Protein 6CCF (pdb70)

Foldseek 3Di:
DDDPQWDWDDWDAADLQGTWTWTARPVVRAIWIKDKGFQVSAVVVVVVVVLQQPDDDPQAWHFPDWDDDPVDGIIITTTHDAPQAFPADAQDDAAADLVLLLQALVSLLVQLVSCQVSQKFQQADARNQWGQHPVRYTHGHDSRFMDGDDDNFDWAQAHDYDLLLAALVNLDPPVGTDTRQLSSLSSSLQRSLCRHRSHGQADDPDSVSSSCCNNPPQRDDDPPPDDDPLNVVLSNLSSPSDSVRRDGSVVSCVRPSNVD/DDPPQWDWDDWDAQDLFGTWTWIARPVVRAIWIKDKGFVVSVVLVVVVVVVVLQQPDDDPQAWHFPDWDDDPVHGIIITITHDAPQAQPADFQDDAAADLVLLLQALVSLLVQQVSCVVSQKQQQADARNQWGQHPVRYTHGHDSPPMDGDDDNFDFAQAHDYDLLLAALVRPPPGDGTDTSQLSSLSSSLQRSLCRHNSHGQQDDPDSVSSSCCNNDPQRDDDPPPDDDPQNVVLSNLSSPSDSVRRDGSVVVCVRPSNVD

Sequence (522 aa):
MQLNQYKLQSEIGKGAYGVVRLAYNESEDRHYAMKVLSKKKLERVYQEIAILKKLDHVNVVKLIEVLDDPAEDNLYLVFDLLRKGPVMEVPCDKPFSEEQARLYLRDVILGLEYLHCQKIVHRDIKPSNLLLGDDGHVKIADFGVSNQFEGNDAQLSSTAGTPAFMAPEAISDSGQSFSGKALDVWATGVTLYCFVYGKCPFIDDFILALHRKIKNEPVVFPEEPEISEELKDLILKMLDKNPETRIGVPDIKLHPWVTKMQLNQYKLQSEIGKGAYGVVRLAYNESEDRHYAMKVLSKKKLLKERVYQEIAILKKLDHVNVVKLIEVLDDPAEDNLYLVFDLLRKGPVMEVPCDKPFSEEQARLYLRDVILGLEYLHCQKIVHRDIKPSNLLLGDDGHVKIADFGVSNQFEGNDAQLSSTAGTPAFMAPEAISDSGQSFSGKALDVWATGVTLYCFVYGKCPFIDDFILALHRKIKNEPVVFPEEPEISEELKDLILKMLDKNPETRIGVPDIKLHPWVTK

B-factor: mean 36.14, std 11.93, range [17.96, 107.9]

Structure (mmCIF, N/CA/C/O backbone):
data_6CCF
#
_entry.id   6CCF
#
_cell.length_a   49.215
_cell.length_b   83.174
_cell.length_c   80.124
_cell.angle_alpha   90.00
_cell.angle_beta   97.27
_cell.angle_gamma   90.00
#
_symmetry.space_group_name_H-M   'P 1 21 1'
#
loop_
_entity.id
_entity.type
_entity.pdbx_description
1 polymer 'Calcium/calmodulin-dependent protein kinase kinase 1'
2 non-polymer N-[2-OXO-3-((E)-PHENYL{[4-(PIPERIDIN-1-YLMETHYL)PHENYL]IMINO}METHYL)-2,6-DIHYDRO-1H-INDOL-5-YL]ETHANESULFONAMIDE
3 non-polymer 'THIOCYANATE ION'
4 non-polymer 1,2-ETHANEDIOL
5 water water
#
loop_
_atom_site.group_PDB
_atom_site.id
_atom_site.type_symbol
_atom_site.label_atom_id
_atom_site.label_alt_id
_atom_site.label_comp_id
_atom_site.label_asym_id
_atom_site.label_entity_id
_atom_site.label_seq_id
_atom_site.pdbx_PDB_ins_code
_atom_site.Cartn_x
_atom_site.Cartn_y
_atom_site.Cartn_z
_atom_site.occupancy
_atom_site.B_iso_or_equiv
_atom_site.auth_seq_id
_atom_site.auth_comp_id
_atom_site.auth_asym_id
_atom_site.auth_atom_id
_atom_site.pdbx_PDB_model_num
ATOM 1 N N . MET A 1 2 ? 55.134 56.899 68.215 1.00 49.85 123 MET A N 1
ATOM 2 C CA . MET A 1 2 ? 54.837 58.370 68.165 1.00 48.45 123 MET A CA 1
ATOM 3 C C . MET A 1 2 ? 53.643 58.754 69.060 1.00 49.20 123 MET A C 1
ATOM 4 O O . MET A 1 2 ? 52.528 58.237 68.890 1.00 46.88 123 MET A O 1
ATOM 6 N N . GLN A 1 3 ? 53.901 59.661 70.006 1.00 47.99 124 GLN A N 1
ATOM 7 C CA . GLN A 1 3 ? 52.916 60.155 70.967 1.00 47.59 124 GLN A CA 1
ATOM 8 C C . GLN A 1 3 ? 52.562 61.573 70.568 1.00 44.14 124 GLN A C 1
ATOM 9 O O . GLN A 1 3 ? 53.456 62.379 70.339 1.00 44.15 124 GLN A O 1
ATOM 15 N N . LEU A 1 4 ? 51.267 61.870 70.472 1.00 41.64 125 LEU A N 1
ATOM 16 C CA . LEU A 1 4 ? 50.788 63.203 70.091 1.00 40.69 125 LEU A CA 1
ATOM 17 C C . LEU A 1 4 ? 49.785 63.631 71.162 1.00 40.25 125 LEU A C 1
ATOM 18 O O . LEU A 1 4 ? 48.592 63.297 71.099 1.00 37.83 125 LEU A O 1
ATOM 21 N N . ASN A 1 5 ? 50.307 64.334 72.173 1.00 38.69 126 ASN A N 1
ATOM 22 C CA . ASN A 1 5 ? 49.555 64.687 73.375 1.00 38.03 126 ASN A CA 1
ATOM 23 C C . ASN A 1 5 ? 48.998 63.406 74.050 1.00 36.01 126 ASN A C 1
ATOM 24 O O . ASN A 1 5 ? 49.785 62.518 74.353 1.00 33.74 126 ASN A O 1
ATOM 29 N N . GLN A 1 6 ? 47.678 63.270 74.231 1.00 37.12 127 GLN A N 1
ATOM 30 C CA . GLN A 1 6 ? 47.079 62.060 74.835 1.00 36.47 127 GLN A CA 1
ATOM 31 C C . GLN A 1 6 ? 46.935 60.821 73.911 1.00 34.92 127 GLN A C 1
ATOM 32 O O . GLN A 1 6 ? 46.433 59.803 74.371 1.00 35.88 127 GLN A O 1
ATOM 38 N N . TYR A 1 7 ? 47.361 60.898 72.646 1.00 33.95 128 TYR A N 1
ATOM 39 C CA . TYR A 1 7 ? 47.241 59.769 71.695 1.00 35.33 128 TYR A CA 1
ATOM 40 C C . TYR A 1 7 ? 48.559 59.095 71.360 1.00 36.72 128 TYR A C 1
ATOM 41 O O . TYR A 1 7 ? 49.533 59.770 71.038 1.00 39.45 128 TYR A O 1
ATOM 50 N N . LYS A 1 8 ? 48.574 57.762 71.401 1.00 38.81 129 LYS A N 1
ATOM 51 C CA . LYS A 1 8 ? 49.663 56.977 70.822 1.00 38.51 129 LYS A CA 1
ATOM 52 C C . LYS A 1 8 ? 49.269 56.640 69.395 1.00 39.18 129 LYS A C 1
ATOM 53 O O . LYS A 1 8 ? 48.296 55.924 69.184 1.00 37.33 129 LYS A O 1
ATOM 55 N N . LEU A 1 9 ? 50.009 57.160 68.418 1.00 41.01 130 LEU A N 1
ATOM 56 C CA . LEU A 1 9 ? 49.762 56.818 67.014 1.00 44.02 130 LEU A CA 1
ATOM 57 C C . LEU A 1 9 ? 50.252 55.404 66.747 1.00 44.25 130 LEU A C 1
ATOM 58 O O . LEU A 1 9 ? 51.398 55.074 67.069 1.00 44.27 130 LEU A O 1
ATOM 63 N N . GLN A 1 10 ? 49.388 54.580 66.164 1.00 41.89 131 GLN A N 1
ATOM 64 C CA . GLN A 1 10 ? 49.719 53.196 65.841 1.00 41.25 131 GLN A CA 1
ATOM 65 C C . GLN A 1 10 ? 49.625 53.017 64.311 1.00 41.09 131 GLN A C 1
ATOM 66 O O . GLN A 1 10 ? 49.982 53.938 63.580 1.00 38.33 131 GLN A O 1
ATOM 72 N N . SER A 1 11 ? 49.146 51.871 63.813 1.00 43.84 132 SER A N 1
ATOM 73 C CA . SER A 1 11 ? 49.308 51.536 62.392 1.00 45.57 132 SER A CA 1
ATOM 74 C C . SER A 1 11 ? 48.355 52.306 61.468 1.00 46.41 132 SER A C 1
ATOM 75 O O . SER A 1 11 ? 47.303 52.790 61.891 1.00 46.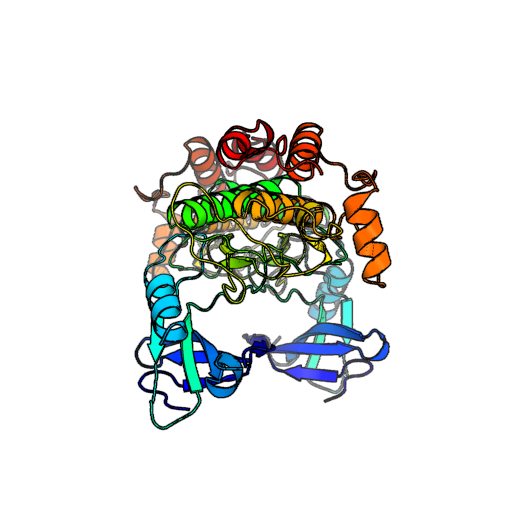00 132 SER A O 1
ATOM 78 N N . GLU A 1 12 ? 48.767 52.418 60.208 1.00 47.39 133 GLU A N 1
ATOM 79 C CA . GLU A 1 12 ? 48.003 53.085 59.159 1.00 48.18 133 GLU A CA 1
ATOM 80 C C . GLU A 1 12 ? 46.773 52.252 58.758 1.00 47.89 133 GLU A C 1
ATOM 81 O O . GLU A 1 12 ? 46.878 51.032 58.630 1.00 47.35 133 GLU A O 1
ATOM 87 N N . ILE A 1 13 ? 45.613 52.898 58.590 1.00 47.50 134 ILE A N 1
ATOM 88 C CA . ILE A 1 13 ? 44.385 52.201 58.125 1.00 46.28 134 ILE A CA 1
ATOM 89 C C . ILE A 1 13 ? 43.815 52.684 56.783 1.00 46.50 134 ILE A C 1
ATOM 90 O O . ILE A 1 13 ? 42.832 52.123 56.308 1.00 48.72 134 ILE A O 1
ATOM 95 N N . GLY A 1 14 ? 44.437 53.696 56.174 1.00 46.41 135 GLY A N 1
ATOM 96 C CA . GLY A 1 14 ? 43.975 54.285 54.908 1.00 48.24 135 GLY A CA 1
ATOM 97 C C . GLY A 1 14 ? 44.886 55.428 54.476 1.00 50.95 135 GLY A C 1
ATOM 98 O O . GLY A 1 14 ? 45.582 56.004 55.310 1.00 52.80 135 GLY A O 1
ATOM 99 N N . LYS A 1 15 ? 44.901 55.744 53.180 1.00 55.00 136 LYS A N 1
ATOM 100 C CA . LYS A 1 15 ? 45.772 56.798 52.618 1.00 58.95 136 LYS A CA 1
ATOM 101 C C . LYS A 1 15 ? 45.038 57.608 51.560 1.00 63.24 136 LYS A C 1
ATOM 102 O O . LYS A 1 15 ? 44.012 57.177 51.046 1.00 65.08 136 LYS A O 1
ATOM 104 N N . GLY A 1 16 ? 45.568 58.789 51.247 1.00 69.70 137 GLY A N 1
ATOM 105 C CA . GLY A 1 16 ? 44.971 59.672 50.235 1.00 74.07 137 GLY A CA 1
ATOM 106 C C . GLY A 1 16 ? 45.841 60.864 49.860 1.00 77.60 137 GLY A C 1
ATOM 107 O O . GLY A 1 16 ? 47.001 60.949 50.270 1.00 81.20 137 GLY A O 1
ATOM 108 N N . ALA A 1 17 ? 45.273 61.785 49.080 1.00 80.37 138 ALA A N 1
ATOM 109 C CA . ALA A 1 17 ? 45.992 62.978 48.598 1.00 79.01 138 ALA A CA 1
ATOM 110 C C . ALA A 1 17 ? 46.386 63.902 49.749 1.00 78.14 138 ALA A C 1
ATOM 111 O O . ALA A 1 17 ? 47.488 64.447 49.773 1.00 79.23 138 ALA A O 1
ATOM 113 N N . TYR A 1 18 ? 45.440 64.095 50.665 1.00 76.48 139 TYR A N 1
ATOM 114 C CA . TYR A 1 18 ? 45.662 64.725 51.975 1.00 73.28 139 TYR A CA 1
ATOM 115 C C . TYR A 1 18 ? 46.905 64.241 52.756 1.00 69.79 139 TYR A C 1
ATOM 116 O O . TYR A 1 18 ? 47.677 65.057 53.283 1.00 67.70 139 TYR A O 1
ATOM 125 N N . GLY A 1 19 ? 47.090 62.920 52.805 1.00 64.33 140 GLY A N 1
ATOM 126 C CA . GLY A 1 19 ? 48.028 62.262 53.726 1.00 60.81 140 GLY A CA 1
ATOM 127 C C . GLY A 1 19 ? 47.507 60.877 54.095 1.00 58.04 140 GLY A C 1
ATOM 128 O O . GLY A 1 19 ? 47.167 60.099 53.204 1.00 63.01 140 GLY A O 1
ATOM 129 N N . VAL A 1 20 ? 47.418 60.572 55.392 1.00 52.65 141 VAL A N 1
ATOM 130 C CA . VAL A 1 20 ? 47.003 59.239 55.867 1.00 48.63 141 VAL A CA 1
ATOM 131 C C . VAL A 1 20 ? 45.912 59.302 56.936 1.00 45.56 141 VAL A C 1
ATOM 132 O O . VAL A 1 20 ? 45.624 60.375 57.469 1.00 42.08 141 VAL A O 1
ATOM 136 N N . VAL A 1 21 ? 45.312 58.143 57.231 1.00 41.24 142 VAL A N 1
ATOM 137 C CA . VAL A 1 21 ? 44.557 57.939 58.470 1.00 40.02 142 VAL A CA 1
ATOM 138 C C . VAL A 1 21 ? 45.211 56.816 59.274 1.00 37.84 142 VAL A C 1
ATOM 139 O O . VAL A 1 21 ? 45.526 55.769 58.727 1.00 36.94 142 VAL A O 1
ATOM 143 N N . ARG A 1 22 ? 45.394 57.040 60.574 1.00 40.36 143 ARG A N 1
ATOM 144 C CA . ARG A 1 22 ? 46.061 56.076 61.472 1.00 41.97 143 ARG A CA 1
ATOM 145 C C . ARG A 1 22 ? 45.239 55.834 62.721 1.00 39.36 143 ARG A C 1
ATOM 146 O O . ARG A 1 22 ? 44.532 56.732 63.177 1.00 40.59 143 ARG A O 1
ATOM 154 N N . LEU A 1 23 ? 45.341 54.630 63.282 1.00 38.44 144 LEU A N 1
ATOM 155 C CA . LEU A 1 23 ? 44.828 54.380 64.627 1.00 39.93 144 LEU A CA 1
ATOM 156 C C . LEU A 1 23 ? 45.566 55.266 65.631 1.00 40.63 144 LEU A C 1
ATOM 157 O O . LEU A 1 23 ? 46.789 55.428 65.554 1.00 37.36 144 LEU A O 1
ATOM 162 N N . ALA A 1 24 ? 44.800 55.844 66.550 1.00 40.72 145 ALA A N 1
ATOM 163 C CA . ALA A 1 24 ? 45.328 56.677 67.615 1.00 42.31 145 ALA A CA 1
ATOM 164 C C . ALA A 1 24 ? 44.758 56.120 68.897 1.00 43.07 145 ALA A C 1
ATOM 165 O O . ALA A 1 24 ? 43.546 56.168 69.094 1.00 45.62 145 ALA A O 1
ATOM 167 N N . TYR A 1 25 ? 45.620 55.560 69.745 1.00 45.21 146 TYR A N 1
ATOM 168 C CA . TYR A 1 25 ? 45.204 55.015 71.038 1.00 45.25 146 TYR A CA 1
ATOM 169 C C . TYR A 1 25 ? 45.263 56.079 72.145 1.00 44.99 146 TYR A C 1
ATOM 170 O O . TYR A 1 25 ? 46.321 56.665 72.399 1.00 41.14 146 TYR A O 1
ATOM 179 N N . ASN A 1 26 ? 44.113 56.332 72.771 1.00 44.83 147 ASN A N 1
ATOM 180 C CA . ASN A 1 26 ? 44.013 57.181 73.953 1.00 47.21 147 ASN A CA 1
ATOM 181 C C . ASN A 1 26 ? 44.074 56.234 75.151 1.00 48.35 147 ASN A C 1
ATOM 182 O O . ASN A 1 26 ? 43.118 55.510 75.404 1.00 45.95 147 ASN A O 1
ATOM 187 N N . GLU A 1 27 ? 45.208 56.221 75.862 1.00 54.54 148 GLU A N 1
ATOM 188 C CA . GLU A 1 27 ? 45.363 55.388 77.068 1.00 58.63 148 GLU A CA 1
ATOM 189 C C . GLU A 1 27 ? 44.496 55.889 78.225 1.00 60.23 148 GLU A C 1
ATOM 190 O O . GLU A 1 27 ? 43.842 55.082 78.894 1.00 59.94 148 GLU A O 1
ATOM 196 N N . SER A 1 28 ? 44.459 57.206 78.438 1.00 62.21 149 SER A N 1
ATOM 197 C CA . SER A 1 28 ? 43.650 57.788 79.522 1.00 64.96 149 SER A CA 1
ATOM 198 C C . SER A 1 28 ? 42.137 57.522 79.402 1.00 66.28 149 SER A C 1
ATOM 199 O O . SER A 1 28 ? 41.420 57.678 80.390 1.00 71.30 149 SER A O 1
ATOM 202 N N . GLU A 1 29 ? 41.664 57.141 78.206 1.00 65.19 150 GLU A N 1
ATOM 203 C CA . GLU A 1 29 ? 40.282 56.667 77.986 1.00 62.57 150 GLU A CA 1
ATOM 204 C C . GLU A 1 29 ? 40.158 55.170 77.657 1.00 60.39 150 GLU A C 1
ATOM 205 O O . GLU A 1 29 ? 39.050 54.636 77.698 1.00 62.17 150 GLU A O 1
ATOM 211 N N . ASP A 1 30 ? 41.268 54.503 77.327 1.00 58.40 151 ASP A N 1
ATOM 212 C CA . ASP A 1 30 ? 41.259 53.135 76.782 1.00 58.23 151 ASP A CA 1
ATOM 213 C C . ASP A 1 30 ? 40.307 53.017 75.564 1.00 57.95 151 ASP A C 1
ATOM 214 O O . ASP A 1 30 ? 39.494 52.090 75.471 1.00 57.98 151 ASP A O 1
ATOM 219 N N . ARG A 1 31 ? 40.416 53.983 74.651 1.00 53.77 152 ARG A N 1
ATOM 220 C CA . ARG A 1 31 ? 39.635 54.018 73.416 1.00 49.30 152 ARG A CA 1
ATOM 221 C C . ARG A 1 31 ? 40.597 54.279 72.258 1.00 46.76 152 ARG A C 1
ATOM 222 O O . ARG A 1 31 ? 41.542 55.066 72.392 1.00 44.66 152 ARG A O 1
ATOM 226 N N . HIS A 1 32 ? 40.370 53.598 71.136 1.00 43.32 153 HIS A N 1
ATOM 227 C CA . HIS A 1 32 ? 41.078 53.900 69.893 1.00 41.16 153 HIS A CA 1
ATOM 228 C C . HIS A 1 32 ? 40.269 54.914 69.084 1.00 38.07 153 HIS A C 1
ATOM 229 O O . HIS A 1 32 ? 39.042 54.969 69.178 1.00 37.56 153 HIS A O 1
ATOM 236 N N . TYR A 1 33 ? 40.974 55.720 68.304 1.00 36.89 154 TYR A N 1
ATOM 237 C CA . TYR A 1 33 ? 40.374 56.698 67.402 1.00 36.81 154 TYR A CA 1
ATOM 238 C C . TYR A 1 33 ? 41.033 56.591 66.043 1.00 35.65 154 TYR A C 1
ATOM 239 O O . TYR A 1 33 ? 42.085 55.963 65.895 1.00 33.18 154 TYR A O 1
ATOM 248 N N . ALA A 1 34 ? 40.402 57.216 65.059 1.00 35.58 155 ALA A N 1
ATOM 249 C CA . ALA A 1 34 ? 40.966 57.356 63.730 1.00 36.06 155 ALA A CA 1
ATOM 250 C C . ALA A 1 34 ? 41.525 58.765 63.615 1.00 34.97 155 ALA A C 1
ATOM 251 O O . ALA A 1 34 ? 40.773 59.738 63.711 1.00 35.08 155 ALA A O 1
ATOM 253 N N . MET A 1 35 ? 42.835 58.874 63.414 1.00 35.87 156 MET A N 1
ATOM 254 C CA . MET A 1 35 ? 43.475 60.180 63.259 1.00 37.95 156 MET A CA 1
ATOM 255 C C . MET A 1 35 ? 43.825 60.430 61.816 1.00 35.72 156 MET A C 1
ATOM 256 O O . MET A 1 35 ? 44.643 59.726 61.238 1.00 35.99 156 MET A O 1
ATOM 261 N N . LYS A 1 36 ? 43.224 61.459 61.250 1.00 37.23 157 LYS A N 1
ATOM 262 C CA . LYS A 1 36 ? 43.534 61.874 59.901 1.00 40.65 157 LYS A CA 1
ATOM 263 C C . LYS A 1 36 ? 44.677 62.882 59.986 1.00 41.67 157 LYS A C 1
ATOM 264 O O . LYS A 1 36 ? 44.532 63.929 60.611 1.00 45.51 157 LYS A O 1
ATOM 270 N N . VAL A 1 37 ? 45.810 62.536 59.382 1.00 43.44 158 VAL A N 1
ATOM 271 C CA . VAL A 1 37 ? 47.006 63.377 59.350 1.00 46.18 158 VAL A CA 1
ATOM 272 C C . VAL A 1 37 ? 47.119 64.101 57.998 1.00 48.89 158 VAL A C 1
ATOM 273 O O . VAL A 1 37 ? 47.470 63.491 56.989 1.00 51.67 158 VAL A O 1
ATOM 277 N N . LEU A 1 38 ? 46.835 65.402 57.989 1.00 51.96 159 LEU A N 1
ATOM 278 C CA . LEU A 1 38 ? 46.935 66.229 56.780 1.00 52.63 159 LEU A CA 1
ATOM 279 C C . LEU A 1 38 ? 48.282 66.964 56.697 1.00 54.56 159 LEU A C 1
ATOM 280 O O . LEU A 1 38 ? 48.925 67.213 57.716 1.00 54.01 159 LEU A O 1
ATOM 285 N N . SER A 1 39 ? 48.692 67.305 55.475 1.00 56.86 160 SER A N 1
ATOM 286 C CA . SER A 1 39 ? 49.880 68.127 55.225 1.00 57.80 160 SER A CA 1
ATOM 287 C C . SER A 1 39 ? 49.421 69.523 54.836 1.00 56.68 160 SER A C 1
ATOM 288 O O . SER A 1 39 ? 48.655 69.677 53.886 1.00 57.70 160 SER A O 1
ATOM 291 N N . LYS A 1 40 ? 49.880 70.533 55.576 1.00 57.32 161 LYS A N 1
ATOM 292 C CA . LYS A 1 40 ? 49.510 71.934 55.310 1.00 57.58 161 LYS A CA 1
ATOM 293 C C . LYS A 1 40 ? 50.012 72.445 53.951 1.00 57.13 161 LYS A C 1
ATOM 294 O O . LYS A 1 40 ? 49.325 73.241 53.300 1.00 52.17 161 LYS A O 1
ATOM 300 N N . LYS A 1 41 ? 51.209 71.997 53.549 1.00 59.73 162 LYS A N 1
ATOM 301 C CA . LYS A 1 41 ? 51.750 72.268 52.209 1.00 59.22 162 LYS A CA 1
ATOM 302 C C . LYS A 1 41 ? 50.849 71.691 51.102 1.00 60.96 162 LYS A C 1
ATOM 303 O O . LYS A 1 41 ? 50.619 72.357 50.093 1.00 61.86 162 LYS A O 1
ATOM 305 N N . LYS A 1 42 ? 50.328 70.476 51.304 1.00 61.39 163 LYS A N 1
ATOM 306 C CA . LYS A 1 42 ? 49.378 69.862 50.355 1.00 59.39 163 LYS A CA 1
ATOM 307 C C . LYS A 1 42 ? 48.018 70.581 50.268 1.00 57.07 163 LYS A C 1
ATOM 308 O O . LYS A 1 42 ? 47.414 70.590 49.205 1.00 57.10 163 LYS A O 1
ATOM 313 N N . LEU A 1 43 ? 47.546 71.185 51.361 1.00 59.14 164 LEU A N 1
ATOM 314 C CA . LEU A 1 43 ? 46.229 71.867 51.378 1.00 58.71 164 LEU A CA 1
ATOM 315 C C . LEU A 1 43 ? 46.201 73.149 50.543 1.00 58.56 164 LEU A C 1
ATOM 316 O O . LEU A 1 43 ? 47.216 73.830 50.390 1.00 60.98 164 LEU A O 1
ATOM 318 N N . GLU A 1 73 ? 44.430 79.222 56.205 1.00 66.84 194 GLU A N 1
ATOM 319 C CA . GLU A 1 73 ? 43.666 80.441 56.430 1.00 66.17 194 GLU A CA 1
ATOM 320 C C . GLU A 1 73 ? 42.172 80.119 56.436 1.00 67.88 194 GLU A C 1
ATOM 321 O O . GLU A 1 73 ? 41.530 80.110 57.494 1.00 63.71 194 GLU A O 1
ATOM 323 N N . ARG A 1 74 ? 41.628 79.838 55.251 1.00 70.79 195 ARG A N 1
ATOM 324 C CA . ARG A 1 74 ? 40.218 79.472 55.109 1.00 71.72 195 ARG A CA 1
ATOM 325 C C . ARG A 1 74 ? 39.938 78.076 55.668 1.00 72.38 195 ARG A C 1
ATOM 326 O O . ARG A 1 74 ? 38.829 77.817 56.140 1.00 72.33 195 ARG A O 1
ATOM 328 N N . VAL A 1 75 ? 40.937 77.190 55.620 1.00 72.04 196 VAL A N 1
ATOM 329 C CA . VAL A 1 75 ? 40.773 75.800 56.073 1.00 72.22 196 VAL A CA 1
ATOM 330 C C . VAL A 1 75 ? 40.489 75.730 57.582 1.00 68.30 196 VAL A C 1
ATOM 331 O O . VAL A 1 75 ? 39.626 74.956 58.000 1.00 66.46 196 VAL A O 1
ATOM 335 N N . TYR A 1 76 ? 41.177 76.551 58.379 1.00 63.12 197 TYR A N 1
ATOM 336 C CA . TYR A 1 76 ? 40.919 76.632 59.831 1.00 61.48 197 TYR A CA 1
ATOM 337 C C . TYR A 1 76 ? 39.443 76.933 60.176 1.00 61.41 197 TYR A C 1
ATOM 338 O O . TYR A 1 76 ? 38.887 76.335 61.100 1.00 56.76 197 TYR A O 1
ATOM 340 N N . GLN A 1 77 ? 38.816 77.843 59.422 1.00 62.67 198 GLN A N 1
ATOM 341 C CA . GLN A 1 77 ? 37.388 78.185 59.599 1.00 61.22 198 GLN A CA 1
ATOM 342 C C . GLN A 1 77 ? 36.448 77.033 59.195 1.00 60.94 198 GLN A C 1
ATOM 343 O O . GLN A 1 77 ? 35.458 76.766 59.883 1.00 57.28 198 GLN A O 1
ATOM 346 N N . GLU A 1 78 ? 36.760 76.360 58.083 1.00 63.19 199 GLU A N 1
ATOM 347 C CA . GLU A 1 78 ? 35.946 75.233 57.593 1.00 61.04 199 GLU A CA 1
ATOM 348 C C . GLU A 1 78 ? 36.016 74.028 58.538 1.00 59.98 199 GLU A C 1
ATOM 349 O O . GLU A 1 78 ? 34.981 73.458 58.873 1.00 59.10 199 GLU A O 1
ATOM 355 N N . ILE A 1 79 ? 37.224 73.682 58.996 1.00 59.19 200 ILE A N 1
ATOM 356 C CA . ILE A 1 79 ? 37.411 72.645 60.032 1.00 58.43 200 ILE A CA 1
ATOM 357 C C . ILE A 1 79 ? 36.632 72.974 61.316 1.00 55.80 200 ILE A C 1
ATOM 358 O O . ILE A 1 79 ? 36.083 72.075 61.955 1.00 52.85 200 ILE A O 1
ATOM 363 N N . ALA A 1 80 ? 36.584 74.254 61.689 1.00 56.87 201 ALA A N 1
ATOM 364 C CA . ALA A 1 80 ? 35.833 74.685 62.878 1.00 55.75 201 ALA A CA 1
ATOM 365 C C . ALA A 1 80 ? 34.319 74.474 62.732 1.00 55.01 201 ALA A C 1
ATOM 366 O O . ALA A 1 80 ? 33.648 74.133 63.707 1.00 54.76 201 ALA A O 1
ATOM 368 N N . ILE A 1 81 ? 33.789 74.669 61.524 1.00 54.74 202 ILE A N 1
ATOM 369 C CA . ILE A 1 81 ? 32.382 74.360 61.243 1.00 55.84 202 ILE A CA 1
ATOM 370 C C . ILE A 1 81 ? 32.114 72.862 61.392 1.00 53.72 202 ILE A C 1
ATOM 371 O O . ILE A 1 81 ? 31.131 72.466 62.018 1.00 58.23 202 ILE A O 1
ATOM 373 N N . LEU A 1 82 ? 33.001 72.045 60.828 1.00 52.61 203 LEU A N 1
ATOM 374 C CA . LEU A 1 82 ? 32.892 70.578 60.892 1.00 51.55 203 LEU A CA 1
ATOM 375 C C . LEU A 1 82 ? 32.869 70.042 62.319 1.00 48.48 203 LEU A C 1
ATOM 376 O O . LEU A 1 82 ? 32.131 69.105 62.613 1.00 39.48 203 LEU A O 1
ATOM 381 N N . LYS A 1 83 ? 33.657 70.654 63.203 1.00 48.05 204 LYS A N 1
ATOM 382 C CA . LYS A 1 83 ? 33.679 70.259 64.612 1.00 49.71 204 LYS A CA 1
ATOM 383 C C . LYS A 1 83 ? 32.344 70.506 65.331 1.00 46.94 204 LYS A C 1
ATOM 384 O O . LYS A 1 83 ? 32.026 69.794 66.277 1.00 48.15 204 LYS A O 1
ATOM 390 N N . LYS A 1 84 ? 31.575 71.497 64.878 1.00 47.26 205 LYS A N 1
ATOM 391 C CA . LYS A 1 84 ? 30.237 71.785 65.424 1.00 48.94 205 LYS A CA 1
ATOM 392 C C . LYS A 1 84 ? 29.170 70.734 65.081 1.00 49.30 205 LYS A C 1
ATOM 393 O O . LYS A 1 84 ? 28.154 70.647 65.780 1.00 52.11 205 LYS A O 1
ATOM 395 N N . LEU A 1 85 ? 29.391 69.945 64.024 1.00 46.91 206 LEU A N 1
ATOM 396 C CA . LEU A 1 85 ? 28.378 69.003 63.526 1.00 43.88 206 LEU A CA 1
ATOM 397 C C . LEU A 1 85 ? 28.164 67.851 64.498 1.00 43.10 206 LEU A C 1
ATOM 398 O O . LEU A 1 85 ? 29.126 67.265 65.008 1.00 39.63 206 LEU A O 1
ATOM 403 N N . ASP A 1 86 ? 26.895 67.546 64.749 1.00 41.03 207 ASP A N 1
ATOM 404 C CA . ASP A 1 86 ? 26.523 66.475 65.654 1.00 40.67 207 ASP A CA 1
ATOM 405 C C . ASP A 1 86 ? 25.271 65.728 65.186 1.00 36.32 207 ASP A C 1
ATOM 406 O O . ASP A 1 86 ? 24.142 66.145 65.429 1.00 35.55 207 ASP A O 1
ATOM 411 N N . HIS A 1 87 ? 25.489 64.604 64.520 1.00 34.20 208 HIS A N 1
ATOM 412 C CA . HIS A 1 87 ? 24.390 63.780 64.043 1.00 32.56 208 HIS A CA 1
ATOM 413 C C . HIS A 1 87 ? 24.827 62.333 63.953 1.00 31.04 208 HIS A C 1
ATOM 414 O O . HIS A 1 87 ? 25.972 62.054 63.631 1.00 30.01 208 HIS A O 1
ATOM 421 N N . VAL A 1 88 ? 23.901 61.424 64.241 1.00 31.55 209 VAL A N 1
ATOM 422 C CA . VAL A 1 88 ? 24.202 59.984 64.273 1.00 33.19 209 VAL A CA 1
ATOM 423 C C . VAL A 1 88 ? 24.636 59.387 62.927 1.00 32.76 209 VAL A C 1
ATOM 424 O O . VAL A 1 88 ? 25.308 58.359 62.901 1.00 29.55 209 VAL A O 1
ATOM 428 N N . ASN A 1 89 ? 24.253 60.038 61.828 1.00 31.91 210 ASN A N 1
ATOM 429 C CA . ASN A 1 89 ? 24.681 59.653 60.486 1.00 31.16 210 ASN A CA 1
ATOM 430 C C . ASN A 1 89 ? 25.765 60.561 59.898 1.00 31.02 210 ASN A C 1
ATOM 431 O O . ASN A 1 89 ? 25.935 60.591 58.687 1.00 30.50 210 ASN A O 1
ATOM 436 N N . VAL A 1 90 ? 26.507 61.276 60.750 1.00 30.61 211 VAL A N 1
ATOM 437 C CA . VAL A 1 90 ? 27.694 62.027 60.336 1.00 30.01 211 VAL A CA 1
ATOM 438 C C . VAL A 1 90 ? 28.836 61.669 61.280 1.00 30.10 211 VAL A C 1
ATOM 439 O O . VAL A 1 90 ? 28.675 61.711 62.499 1.00 29.15 211 VAL A O 1
ATOM 443 N N . VAL A 1 91 ? 29.981 61.311 60.710 1.00 31.69 212 VAL A N 1
ATOM 444 C CA . VAL A 1 91 ? 31.136 60.909 61.492 1.00 34.60 212 VAL A CA 1
ATOM 445 C C . VAL A 1 91 ? 31.608 62.112 62.325 1.00 35.70 212 VAL A C 1
ATOM 446 O O . VAL A 1 91 ? 31.758 63.213 61.795 1.00 35.62 212 VAL A O 1
ATOM 450 N N . LYS A 1 92 ? 31.800 61.896 63.622 1.00 37.68 213 LYS A N 1
ATOM 451 C CA . LYS A 1 92 ? 32.082 62.980 64.569 1.00 40.84 213 LYS A CA 1
ATOM 452 C C . LYS A 1 92 ? 33.567 63.326 64.553 1.00 39.67 213 LYS A C 1
ATOM 453 O O . LYS A 1 92 ? 34.403 62.457 64.793 1.00 38.02 213 LYS A O 1
ATOM 459 N N . LEU A 1 93 ? 33.878 64.591 64.266 1.00 38.28 214 LEU A N 1
ATOM 460 C CA . LEU A 1 93 ? 35.227 65.132 64.438 1.00 40.04 214 LEU A CA 1
ATOM 461 C C . LEU A 1 93 ? 35.402 65.445 65.925 1.00 38.76 214 LEU A C 1
ATOM 462 O O . LEU A 1 93 ? 34.752 66.339 66.439 1.00 37.98 214 LEU A O 1
ATOM 467 N N . ILE A 1 94 ? 36.267 64.699 66.608 1.00 38.61 215 ILE A N 1
ATOM 468 C CA . ILE A 1 94 ? 36.438 64.818 68.064 1.00 39.17 215 ILE A CA 1
ATOM 469 C C . ILE A 1 94 ? 37.296 66.040 68.407 1.00 40.06 215 ILE A C 1
ATOM 470 O O . ILE A 1 94 ? 36.874 66.883 69.180 1.00 43.34 215 ILE A O 1
ATOM 475 N N . GLU A 1 95 ? 38.499 66.126 67.845 1.00 41.47 216 GLU A N 1
ATOM 476 C CA . GLU A 1 95 ? 39.357 67.301 68.055 1.00 41.33 216 GLU A CA 1
ATOM 477 C C . GLU A 1 95 ? 40.396 67.478 66.960 1.00 40.50 216 GLU A C 1
ATOM 478 O O . GLU A 1 95 ? 40.598 66.588 66.119 1.00 37.36 216 GLU A O 1
ATOM 484 N N . VAL A 1 96 ? 41.019 68.655 66.984 1.00 37.30 217 VAL A N 1
ATOM 485 C CA . VAL A 1 96 ? 42.050 69.050 66.046 1.00 38.07 217 VAL A CA 1
ATOM 486 C C . VAL A 1 96 ? 43.300 69.442 66.823 1.00 38.77 217 VAL A C 1
ATOM 487 O O . VAL A 1 96 ? 43.228 70.254 67.748 1.00 37.49 217 VAL A O 1
ATOM 491 N N . LEU A 1 97 ? 44.429 68.844 66.454 1.00 40.12 218 LEU A N 1
ATOM 492 C CA . LEU A 1 97 ? 45.724 69.155 67.045 1.00 41.09 218 LEU A CA 1
ATOM 493 C C . LEU A 1 97 ? 46.606 69.746 65.950 1.00 40.97 218 LEU A C 1
ATOM 494 O O . LEU A 1 97 ? 46.582 69.305 64.797 1.00 39.23 218 LEU A O 1
ATOM 499 N N . ASP A 1 98 ? 47.381 70.751 66.334 1.00 39.77 219 ASP A N 1
ATOM 500 C CA . ASP A 1 98 ? 48.115 71.568 65.405 1.00 38.23 219 ASP A CA 1
ATOM 501 C C . ASP A 1 98 ? 49.294 72.196 66.131 1.00 36.95 219 ASP A C 1
ATOM 502 O O . ASP A 1 98 ? 49.100 72.864 67.136 1.00 37.45 219 ASP A O 1
ATOM 507 N N . ASP A 1 99 ? 50.502 71.947 65.634 1.00 37.31 220 ASP A N 1
ATOM 508 C CA . ASP A 1 99 ? 51.678 72.768 65.942 1.00 37.83 220 ASP A CA 1
ATOM 509 C C . ASP A 1 99 ? 51.861 73.746 64.749 1.00 39.18 220 ASP A C 1
ATOM 510 O O . ASP A 1 99 ? 52.357 73.339 63.701 1.00 40.25 220 ASP A O 1
ATOM 515 N N . PRO A 1 100 ? 51.471 75.033 64.900 1.00 41.17 221 PRO A N 1
ATOM 516 C CA . PRO A 1 100 ? 51.591 75.987 63.767 1.00 43.60 221 PRO A CA 1
ATOM 517 C C . PRO A 1 100 ? 52.988 76.092 63.134 1.00 44.23 221 PRO A C 1
ATOM 518 O O . PRO A 1 100 ? 53.094 76.431 61.972 1.00 44.69 221 PRO A O 1
ATOM 522 N N . ALA A 1 101 ? 54.036 75.784 63.893 1.00 46.74 222 ALA A N 1
ATOM 523 C CA . ALA A 1 101 ? 55.403 75.762 63.378 1.00 47.37 222 ALA A CA 1
ATOM 524 C C . ALA A 1 101 ? 55.757 74.520 62.569 1.00 47.15 222 ALA A C 1
ATOM 525 O O . ALA A 1 101 ? 56.909 74.391 62.144 1.00 47.40 222 ALA A O 1
ATOM 527 N N . GLU A 1 102 ? 54.804 73.606 62.369 1.00 48.03 223 GLU A N 1
ATOM 528 C CA . GLU A 1 102 ? 55.068 72.335 61.695 1.00 50.47 223 GLU A CA 1
ATOM 529 C C . GLU A 1 102 ? 53.977 71.993 60.685 1.00 49.42 223 GLU A C 1
ATOM 530 O O . GLU A 1 102 ? 52.878 72.552 60.712 1.00 45.18 223 GLU A O 1
ATOM 536 N N . ASP A 1 103 ? 54.302 71.056 59.801 1.00 51.54 224 ASP A N 1
ATOM 537 C CA . ASP A 1 103 ? 53.497 70.787 58.606 1.00 52.81 224 ASP A CA 1
ATOM 538 C C . ASP A 1 103 ? 52.181 70.055 58.902 1.00 51.75 224 ASP A C 1
ATOM 539 O O . ASP A 1 103 ? 51.177 70.280 58.220 1.00 48.76 224 ASP A O 1
ATOM 544 N N . ASN A 1 104 ? 52.180 69.197 59.919 1.00 51.68 225 ASN A N 1
ATOM 545 C CA . ASN A 1 104 ? 51.053 68.294 60.125 1.00 51.61 225 ASN A CA 1
ATOM 546 C C . ASN A 1 104 ? 49.848 68.951 60.810 1.00 50.86 225 ASN A C 1
ATOM 547 O O . ASN A 1 104 ? 49.981 69.862 61.634 1.00 50.28 225 ASN A O 1
ATOM 552 N N . LEU A 1 105 ? 48.669 68.475 60.425 1.00 47.23 226 LEU A N 1
ATOM 553 C CA . LEU A 1 105 ? 47.413 68.865 61.034 1.00 45.46 226 LEU A CA 1
ATOM 554 C C . LEU A 1 105 ? 46.667 67.572 61.332 1.00 44.89 226 LEU A C 1
ATOM 555 O O . LEU A 1 105 ? 46.434 66.768 60.422 1.00 47.72 226 LEU A O 1
ATOM 560 N N . TYR A 1 106 ? 46.318 67.364 62.601 1.00 40.95 227 TYR A N 1
ATOM 561 C CA . TYR A 1 106 ? 45.772 66.094 63.060 1.00 40.14 227 TYR A CA 1
ATOM 562 C C . TYR A 1 106 ? 44.301 66.266 63.417 1.00 39.52 227 TYR A C 1
ATOM 563 O O . TYR A 1 106 ? 43.966 67.011 64.337 1.00 38.00 227 TYR A O 1
ATOM 572 N N . LEU A 1 107 ? 43.435 65.594 62.662 1.00 37.66 228 LEU A N 1
ATOM 573 C CA . LEU A 1 107 ? 42.004 65.570 62.927 1.00 36.08 228 LEU A CA 1
ATOM 574 C C . LEU A 1 107 ? 41.659 64.213 63.510 1.00 34.12 228 LEU A C 1
ATOM 575 O O . LEU A 1 107 ? 41.884 63.186 62.877 1.00 35.24 228 LEU A O 1
ATOM 580 N N . VAL A 1 108 ? 41.117 64.217 64.721 1.00 34.03 229 VAL A N 1
ATOM 581 C CA . VAL A 1 108 ? 40.786 62.999 65.444 1.00 34.48 229 VAL A CA 1
ATOM 582 C C . VAL A 1 108 ? 39.288 62.767 65.313 1.00 33.34 229 VAL A C 1
ATOM 583 O O . VAL A 1 108 ? 38.510 63.636 65.679 1.00 33.52 229 VAL A O 1
ATOM 587 N N . PHE A 1 109 ? 38.906 61.597 64.794 1.00 31.83 230 PHE A N 1
ATOM 588 C CA . PHE A 1 109 ? 37.497 61.217 64.605 1.00 30.84 230 PHE A CA 1
ATOM 589 C C . PHE A 1 109 ? 37.169 59.950 65.391 1.00 30.37 230 PHE A C 1
ATOM 590 O O . PHE A 1 109 ? 38.067 59.217 65.824 1.00 29.86 230 PHE A O 1
ATOM 598 N N . ASP A 1 110 ? 35.879 59.671 65.540 1.00 31.26 231 ASP A N 1
ATOM 599 C CA . ASP A 1 110 ? 35.431 58.349 66.005 1.00 34.02 231 ASP A CA 1
ATOM 600 C C . ASP A 1 110 ? 35.981 57.252 65.084 1.00 30.19 231 ASP A C 1
ATOM 601 O O . ASP A 1 110 ? 36.018 57.434 63.869 1.00 27.32 231 ASP A O 1
ATOM 606 N N . LEU A 1 111 ? 36.407 56.136 65.672 1.00 29.44 232 LEU A N 1
ATOM 607 C CA . LEU A 1 111 ? 36.873 54.977 64.911 1.00 31.30 232 LEU A CA 1
ATOM 608 C C . LEU A 1 111 ? 35.691 54.039 64.618 1.00 30.97 232 LEU A C 1
ATOM 609 O O . LEU A 1 111 ? 35.011 53.579 65.518 1.00 33.00 232 LEU A O 1
ATOM 614 N N . LEU A 1 112 ? 35.475 53.755 63.346 1.00 32.18 233 LEU A N 1
ATOM 615 C CA . LEU A 1 112 ? 34.453 52.812 62.913 1.00 31.81 233 LEU A CA 1
ATOM 616 C C . LEU A 1 112 ? 35.204 51.678 62.226 1.00 31.63 233 LEU A C 1
ATOM 617 O O . LEU A 1 112 ? 35.562 51.790 61.044 1.00 30.74 233 LEU A O 1
ATOM 622 N N . ARG A 1 113 ? 35.445 50.602 62.979 1.00 30.31 234 ARG A N 1
ATOM 623 C CA . ARG A 1 113 ? 36.318 49.527 62.536 1.00 32.87 234 ARG A CA 1
ATOM 624 C C . ARG A 1 113 ? 35.730 48.681 61.401 1.00 31.47 234 ARG A C 1
ATOM 625 O O . ARG A 1 113 ? 36.475 47.987 60.725 1.00 31.45 234 ARG A O 1
ATOM 633 N N . LYS A 1 114 ? 34.423 48.742 61.158 1.00 30.92 235 LYS A N 1
ATOM 634 C CA . LYS A 1 114 ? 33.878 48.060 59.976 1.00 32.90 235 LYS A CA 1
ATOM 635 C C . LYS A 1 114 ? 34.228 48.786 58.669 1.00 31.72 235 LYS A C 1
ATOM 636 O O . LYS A 1 114 ? 34.101 48.198 57.591 1.00 32.90 235 LYS A O 1
ATOM 642 N N . GLY A 1 115 ? 34.671 50.044 58.767 1.00 27.28 236 GLY A N 1
ATOM 643 C CA . GLY A 1 115 ? 35.171 50.781 57.620 1.00 29.18 236 GLY A CA 1
ATOM 644 C C . GLY A 1 115 ? 34.088 51.150 56.608 1.00 27.19 236 GLY A C 1
ATOM 645 O O . GLY A 1 115 ? 32.913 51.104 56.928 1.00 28.09 236 GLY A O 1
ATOM 646 N N . PRO A 1 116 ? 34.479 51.491 55.373 1.00 27.63 237 PRO A N 1
ATOM 647 C CA . PRO A 1 116 ? 33.490 51.838 54.339 1.00 28.28 237 PRO A CA 1
ATOM 648 C C . PRO A 1 116 ? 32.463 50.721 54.104 1.00 27.46 237 PRO A C 1
ATOM 649 O O . PRO A 1 116 ? 32.814 49.550 54.076 1.00 27.45 237 PRO A O 1
ATOM 653 N N . VAL A 1 117 ? 31.202 51.096 53.974 1.00 27.07 238 VAL A N 1
ATOM 654 C CA . VAL A 1 117 ? 30.130 50.124 53.820 1.00 26.53 238 VAL A CA 1
ATOM 655 C C . VAL A 1 117 ? 30.264 49.307 52.516 1.00 26.79 238 VAL A C 1
ATOM 656 O O . VAL A 1 117 ? 29.983 48.111 52.507 1.00 27.18 238 VAL A O 1
ATOM 660 N N . MET A 1 118 ? 30.725 49.945 51.440 1.00 26.29 239 MET A N 1
ATOM 661 C CA . MET A 1 118 ? 30.941 49.278 50.166 1.00 28.44 239 MET A CA 1
ATOM 662 C C . MET A 1 118 ? 32.023 49.989 49.341 1.00 30.05 239 MET A C 1
ATOM 663 O O . MET A 1 118 ? 32.168 51.209 49.414 1.00 31.00 239 MET A O 1
ATOM 668 N N . GLU A 1 119 ? 32.759 49.204 48.554 1.00 32.32 240 GLU A N 1
ATOM 669 C CA . GLU A 1 119 ? 33.700 49.712 47.549 1.00 35.88 240 GLU A CA 1
ATOM 670 C C . GLU A 1 119 ? 33.210 49.259 46.164 1.00 34.80 240 GLU A C 1
ATOM 671 O O . GLU A 1 119 ? 32.760 48.140 45.999 1.00 35.72 240 GLU A O 1
ATOM 677 N N . VAL A 1 120 ? 33.258 50.153 45.187 1.00 36.38 241 VAL A N 1
ATOM 678 C CA . VAL A 1 120 ? 32.661 49.915 43.871 1.00 37.20 241 VAL A CA 1
ATOM 679 C C . VAL A 1 120 ? 33.800 49.886 42.864 1.00 34.61 241 VAL A C 1
ATOM 680 O O . VAL A 1 120 ? 34.717 50.679 43.003 1.00 33.81 241 VAL A O 1
ATOM 684 N N . PRO A 1 121 ? 33.783 48.988 41.867 1.00 34.69 242 PRO A N 1
ATOM 685 C CA . PRO A 1 121 ? 32.788 47.929 41.709 1.00 33.71 242 PRO A CA 1
ATOM 686 C C . PRO A 1 121 ? 33.056 46.785 42.672 1.00 33.51 242 PRO A C 1
ATOM 687 O O . PRO A 1 121 ? 34.188 46.606 43.100 1.00 30.94 242 PRO A O 1
ATOM 691 N N . CYS A 1 122 ? 32.016 46.032 43.009 1.00 34.78 243 CYS A N 1
ATOM 692 C CA . CYS A 1 122 ? 32.170 44.819 43.807 1.00 36.51 243 CYS A CA 1
ATOM 693 C C . CYS A 1 122 ? 31.349 43.686 43.225 1.00 37.20 243 CYS A C 1
ATOM 694 O O . CYS A 1 122 ? 30.449 43.908 42.414 1.00 34.06 243 CYS A O 1
ATOM 697 N N . ASP A 1 123 ? 31.672 42.475 43.667 1.00 38.78 244 ASP A N 1
ATOM 698 C CA . ASP A 1 123 ? 31.101 41.266 43.095 1.00 41.50 244 ASP A CA 1
ATOM 699 C C . ASP A 1 123 ? 29.646 41.064 43.463 1.00 38.56 244 ASP A C 1
ATOM 700 O O . ASP A 1 123 ? 28.863 40.626 42.615 1.00 39.46 244 ASP A O 1
ATOM 705 N N . LYS A 1 124 ? 29.281 41.350 44.712 1.00 34.50 245 LYS A N 1
ATOM 706 C CA . LYS A 1 124 ? 27.902 41.134 45.163 1.00 33.68 245 LYS A CA 1
ATOM 707 C C . LYS A 1 124 ? 27.369 42.380 45.870 1.00 32.71 245 LYS A C 1
ATOM 708 O O . LYS A 1 124 ? 27.971 42.851 46.843 1.00 34.60 245 LYS A O 1
ATOM 711 N N . PRO A 1 125 ? 26.234 42.917 45.388 1.00 30.31 246 PRO A N 1
ATOM 712 C CA . PRO A 1 125 ? 25.633 44.069 46.028 1.00 29.26 246 PRO A CA 1
ATOM 713 C C . PRO A 1 125 ? 24.845 43.740 47.290 1.00 26.74 246 PRO A C 1
ATOM 714 O O . PRO A 1 125 ? 24.761 42.588 47.708 1.00 26.08 246 PRO A O 1
ATOM 718 N N . PHE A 1 126 ? 24.267 44.774 47.886 1.00 24.75 247 PHE A N 1
ATOM 719 C CA . PHE A 1 126 ? 23.341 44.596 48.973 1.00 24.39 247 PHE A CA 1
ATOM 720 C C . PHE A 1 126 ? 21.978 44.180 48.429 1.00 23.94 247 PHE A C 1
ATOM 721 O O . PHE A 1 126 ? 21.651 44.456 47.269 1.00 23.93 247 PHE A O 1
ATOM 729 N N . SER A 1 127 ? 21.187 43.536 49.285 1.00 22.76 248 SER A N 1
ATOM 730 C CA . SER A 1 127 ? 19.762 43.381 49.016 1.00 23.13 248 SER A CA 1
ATOM 731 C C . SER A 1 127 ? 19.071 44.746 48.976 1.00 23.36 248 SER A C 1
ATOM 732 O O . SER A 1 127 ? 19.549 45.758 49.542 1.00 20.44 248 SER A O 1
ATOM 735 N N . GLU A 1 128 ? 17.933 44.752 48.304 1.00 22.88 249 GLU A N 1
ATOM 736 C CA . GLU A 1 128 ? 17.097 45.927 48.223 1.00 24.28 249 GLU A CA 1
ATOM 737 C C . GLU A 1 128 ? 16.696 46.413 49.607 1.00 23.71 249 GLU A C 1
ATOM 738 O O . GLU A 1 128 ? 16.696 47.615 49.890 1.00 24.48 249 GLU A O 1
ATOM 744 N N . GLU A 1 129 ? 16.406 45.455 50.474 1.00 24.38 250 GLU A N 1
ATOM 745 C CA . GLU A 1 129 ? 15.985 45.714 51.840 1.00 26.21 250 GLU A CA 1
ATOM 746 C C . GLU A 1 129 ? 17.108 46.366 52.663 1.00 23.87 250 GLU A C 1
ATOM 747 O O . GLU A 1 129 ? 16.877 47.283 53.449 1.00 23.03 250 GLU A O 1
ATOM 753 N N . GLN A 1 130 ? 18.327 45.897 52.447 1.00 23.33 251 GLN A N 1
ATOM 754 C CA . GLN A 1 130 ? 19.513 46.448 53.104 1.00 22.41 251 GLN A CA 1
ATOM 755 C C . GLN A 1 130 ? 19.854 47.805 52.528 1.00 21.01 251 GLN A C 1
ATOM 756 O O . GLN A 1 130 ? 20.195 48.731 53.268 1.00 21.54 251 GLN A O 1
ATOM 762 N N . ALA A 1 131 ? 19.741 47.936 51.217 1.00 21.18 252 ALA A N 1
ATOM 763 C CA . ALA A 1 131 ? 19.997 49.221 50.587 1.00 22.11 252 ALA A CA 1
ATOM 764 C C . ALA A 1 131 ? 19.077 50.302 51.135 1.00 23.65 252 ALA A C 1
ATOM 765 O O . ALA A 1 131 ? 19.528 51.437 51.335 1.00 23.59 252 ALA A O 1
ATOM 767 N N . ARG A 1 132 ? 17.817 49.941 51.418 1.00 23.02 253 ARG A N 1
ATOM 768 C CA . ARG A 1 132 ? 16.849 50.867 52.000 1.00 23.25 253 ARG A CA 1
ATOM 769 C C . ARG A 1 132 ? 17.258 51.410 53.368 1.00 23.39 253 ARG A C 1
ATOM 770 O O . ARG A 1 132 ? 17.114 52.602 53.627 1.00 22.50 253 ARG A O 1
ATOM 778 N N . LEU A 1 133 ? 17.760 50.543 54.245 1.00 22.91 254 LEU A N 1
ATOM 779 C CA . LEU A 1 133 ? 18.176 50.997 55.568 1.00 22.30 254 LEU A CA 1
ATOM 780 C C . LEU A 1 133 ? 19.332 51.967 55.455 1.00 22.16 254 LEU A C 1
ATOM 781 O O . LEU A 1 133 ? 19.386 52.954 56.205 1.00 22.16 254 LEU A O 1
ATOM 786 N N . TYR A 1 134 ? 20.259 51.685 54.539 1.00 22.07 255 TYR A N 1
ATOM 787 C CA . TYR A 1 134 ? 21.378 52.581 54.295 1.00 23.11 255 TYR A CA 1
ATOM 788 C C . TYR A 1 134 ? 20.957 53.864 53.570 1.00 23.79 255 TYR A C 1
ATOM 789 O O . TYR A 1 134 ? 21.493 54.931 53.876 1.00 24.04 255 TYR A O 1
ATOM 798 N N . LEU A 1 135 ? 20.000 53.790 52.646 1.00 24.34 256 LEU A N 1
ATOM 799 C CA . LEU A 1 135 ? 19.506 55.022 52.009 1.00 25.80 256 LEU A CA 1
ATOM 800 C C . LEU A 1 135 ? 18.908 55.973 53.064 1.00 25.79 256 LEU A C 1
ATOM 801 O O . LEU A 1 135 ? 19.202 57.161 53.049 1.00 24.51 256 LEU A O 1
ATOM 806 N N . ARG A 1 136 ? 18.095 55.424 53.971 1.00 27.79 257 ARG A N 1
ATOM 807 C CA . ARG A 1 136 ? 17.508 56.187 55.082 1.00 29.08 257 ARG A CA 1
ATOM 808 C C . ARG A 1 136 ? 18.569 56.924 55.898 1.00 28.73 257 ARG A C 1
ATOM 809 O O . ARG A 1 136 ? 18.406 58.112 56.184 1.00 28.11 257 ARG A O 1
ATOM 817 N N . ASP A 1 137 ? 19.658 56.231 56.225 1.00 26.90 258 ASP A N 1
ATOM 818 C CA . ASP A 1 137 ? 20.779 56.849 56.951 1.00 28.01 258 ASP A CA 1
ATOM 819 C C . ASP A 1 137 ? 21.354 58.046 56.236 1.00 27.57 258 ASP A C 1
ATOM 820 O O . ASP A 1 137 ? 21.549 59.104 56.850 1.00 25.50 258 ASP A O 1
ATOM 825 N N . VAL A 1 138 ? 21.640 57.856 54.947 1.00 27.17 259 VAL A N 1
ATOM 826 C CA . VAL A 1 138 ? 22.281 58.881 54.130 1.00 27.84 259 VAL A CA 1
ATOM 827 C C . VAL A 1 138 ? 21.373 60.104 54.030 1.00 28.70 259 VAL A C 1
ATOM 828 O O . VAL A 1 138 ? 21.824 61.236 54.227 1.00 27.47 259 VAL A O 1
ATOM 832 N N . ILE A 1 139 ? 20.097 59.862 53.757 1.00 28.70 260 ILE A N 1
ATOM 833 C CA . ILE A 1 139 ? 19.110 60.939 53.650 1.00 30.17 260 ILE A CA 1
ATOM 834 C C . ILE A 1 139 ? 18.973 61.752 54.940 1.00 28.86 260 ILE A C 1
ATOM 835 O O . ILE A 1 139 ? 18.930 62.980 54.890 1.00 28.76 260 ILE A O 1
ATOM 840 N N . LEU A 1 140 ? 18.876 61.079 56.080 1.00 28.45 261 LEU A N 1
ATOM 841 C CA . LEU A 1 140 ? 18.826 61.769 57.366 1.00 27.72 261 LEU A CA 1
ATOM 842 C C . LEU A 1 140 ? 20.083 62.564 57.633 1.00 26.37 261 LEU A C 1
ATOM 843 O O . LEU A 1 140 ? 20.014 63.679 58.151 1.00 27.68 261 LEU A O 1
ATOM 848 N N . GLY A 1 141 ? 21.233 61.992 57.296 1.00 27.71 262 GLY A N 1
ATOM 849 C CA . GLY A 1 141 ? 22.520 62.678 57.461 1.00 28.12 262 GLY A CA 1
ATOM 850 C C . GLY A 1 141 ? 22.628 63.888 56.545 1.00 30.00 262 GLY A C 1
ATOM 851 O O . GLY A 1 141 ? 23.076 64.969 56.956 1.00 30.84 262 GLY A O 1
ATOM 852 N N . LEU A 1 142 ? 22.176 63.707 55.311 1.00 29.77 263 LEU A N 1
ATOM 853 C CA . LEU A 1 142 ? 22.213 64.743 54.294 1.00 31.47 263 LEU A CA 1
ATOM 854 C C . LEU A 1 142 ? 21.258 65.886 54.617 1.00 30.32 263 LEU A C 1
ATOM 855 O O . LEU A 1 142 ? 21.622 67.056 54.498 1.00 28.83 263 LEU A O 1
ATOM 860 N N . GLU A 1 143 ? 20.042 65.527 55.025 1.00 30.80 264 GLU A N 1
ATOM 861 C CA . GLU A 1 143 ? 19.047 66.481 55.508 1.00 30.88 264 GLU A CA 1
ATOM 862 C C . GLU A 1 143 ? 19.653 67.341 56.618 1.00 31.48 264 GLU A C 1
ATOM 863 O O . GLU A 1 143 ? 19.581 68.559 56.563 1.00 29.25 264 GLU A O 1
ATOM 869 N N . TYR A 1 144 ? 20.275 66.684 57.596 1.00 30.17 265 TYR A N 1
ATOM 870 C CA . TYR A 1 144 ? 20.912 67.373 58.699 1.00 29.93 265 TYR A CA 1
ATOM 871 C C . TYR A 1 144 ? 22.021 68.309 58.227 1.00 30.19 265 TYR A C 1
ATOM 872 O O . TYR A 1 144 ? 22.097 69.442 58.698 1.00 33.76 265 TYR A O 1
ATOM 881 N N . LEU A 1 145 ? 22.890 67.837 57.336 1.00 29.53 266 LEU A N 1
ATOM 882 C CA . LEU A 1 145 ? 23.946 68.681 56.784 1.00 30.94 266 LEU A CA 1
ATOM 883 C C . LEU A 1 145 ? 23.380 69.897 56.041 1.00 33.18 266 LEU A C 1
ATOM 884 O O . LEU A 1 145 ? 23.884 71.014 56.206 1.00 33.03 266 LEU A O 1
ATOM 889 N N . HIS A 1 146 ? 22.336 69.675 55.242 1.00 33.15 267 HIS A N 1
ATOM 890 C CA . HIS A 1 146 ? 21.708 70.760 54.472 1.00 33.45 267 HIS A CA 1
ATOM 891 C C . HIS A 1 146 ? 21.002 71.767 55.386 1.00 36.49 267 HIS A C 1
ATOM 892 O O . HIS A 1 146 ? 21.017 72.964 55.101 1.00 37.18 267 HIS A O 1
ATOM 899 N N . CYS A 1 147 ? 20.406 71.295 56.481 1.00 39.54 268 CYS A N 1
ATOM 900 C CA . CYS A 1 147 ? 19.856 72.193 57.503 1.00 42.68 268 CYS A CA 1
ATOM 901 C C . CYS A 1 147 ? 20.958 73.028 58.189 1.00 39.92 268 CYS A C 1
ATOM 902 O O . CYS A 1 147 ? 20.740 74.178 58.517 1.00 41.23 268 CYS A O 1
ATOM 905 N N . GLN A 1 148 ? 22.142 72.444 58.362 1.00 39.15 269 GLN A N 1
ATOM 906 C CA . GLN A 1 148 ? 23.333 73.155 58.851 1.00 38.78 269 GLN A CA 1
ATOM 907 C C . GLN A 1 148 ? 24.069 73.939 57.761 1.00 39.93 269 GLN A C 1
ATOM 908 O O . GLN A 1 148 ? 25.182 74.411 57.986 1.00 39.73 269 GLN A O 1
ATOM 914 N N . LYS A 1 149 ? 23.461 74.061 56.579 1.00 41.93 270 LYS A N 1
ATOM 915 C CA . LYS A 1 149 ? 23.992 74.861 55.480 1.00 41.21 270 LYS A CA 1
ATOM 916 C C . LYS A 1 149 ? 25.339 74.339 54.963 1.00 39.43 270 LYS A C 1
ATOM 917 O O . LYS A 1 149 ? 26.258 75.114 54.701 1.00 39.73 270 LYS A O 1
ATOM 923 N N . ILE A 1 150 ? 25.437 73.021 54.808 1.00 37.38 271 ILE A N 1
ATOM 924 C CA . ILE A 1 150 ? 26.618 72.381 54.234 1.00 36.46 271 ILE A CA 1
ATOM 925 C C . ILE A 1 150 ? 26.176 71.500 53.078 1.00 33.86 271 ILE A C 1
ATOM 926 O O . ILE A 1 150 ? 25.213 70.773 53.212 1.00 33.33 271 ILE A O 1
ATOM 931 N N . VAL A 1 151 ? 26.900 71.563 51.964 1.00 35.06 272 VAL A N 1
ATOM 932 C CA . VAL A 1 151 ? 26.746 70.606 50.857 1.00 34.76 272 VAL A CA 1
ATOM 933 C C . VAL A 1 151 ? 27.997 69.766 50.869 1.00 33.13 272 VAL A C 1
ATOM 934 O O . VAL A 1 151 ? 29.102 70.293 51.006 1.00 32.99 272 VAL A O 1
ATOM 938 N N . HIS A 1 152 ? 27.821 68.458 50.742 1.00 32.41 273 HIS A N 1
ATOM 939 C CA . HIS A 1 152 ? 28.923 67.520 50.953 1.00 32.39 273 HIS A CA 1
ATOM 940 C C . HIS A 1 152 ? 29.842 67.425 49.738 1.00 32.51 273 HIS A C 1
ATOM 941 O O . HIS A 1 152 ? 31.075 67.518 49.867 1.00 29.44 273 HIS A O 1
ATOM 948 N N . ARG A 1 153 ? 29.225 67.186 48.576 1.00 34.12 274 ARG A N 1
ATOM 949 C CA . ARG A 1 153 ? 29.886 67.151 47.252 1.00 32.99 274 ARG A CA 1
ATOM 950 C C . ARG A 1 153 ? 30.728 65.903 46.916 1.00 31.18 274 ARG A C 1
ATOM 951 O O . ARG A 1 153 ? 31.318 65.824 45.836 1.00 33.94 274 ARG A O 1
ATOM 959 N N . ASP A 1 154 ? 30.781 64.929 47.816 1.00 29.47 275 ASP A N 1
ATOM 960 C CA . ASP A 1 154 ? 31.440 63.661 47.535 1.00 29.21 275 ASP A CA 1
ATOM 961 C C . ASP A 1 154 ? 30.697 62.499 48.200 1.00 28.73 275 ASP A C 1
ATOM 962 O O . ASP A 1 154 ? 31.322 61.584 48.739 1.00 29.95 275 ASP A O 1
ATOM 967 N N . ILE A 1 155 ? 29.362 62.524 48.152 1.00 27.51 276 ILE A N 1
ATOM 968 C CA . ILE A 1 155 ? 28.579 61.387 48.605 1.00 26.69 276 ILE A CA 1
ATOM 969 C C . ILE A 1 155 ? 28.854 60.226 47.656 1.00 26.56 276 ILE A C 1
ATOM 970 O O . ILE A 1 155 ? 28.751 60.374 46.426 1.00 24.11 276 ILE A O 1
ATOM 975 N N . LYS A 1 156 ? 29.242 59.095 48.254 1.00 23.41 277 LYS A N 1
ATOM 976 C CA . LYS A 1 156 ? 29.528 57.858 47.537 1.00 24.06 277 LYS A CA 1
ATOM 977 C C . LYS A 1 156 ? 29.748 56.747 48.578 1.00 23.75 277 LYS A C 1
ATOM 978 O O . LYS A 1 156 ? 30.046 57.056 49.754 1.00 21.78 277 LYS A O 1
ATOM 984 N N . PRO A 1 157 ? 29.615 55.471 48.160 1.00 23.12 278 PRO A N 1
ATOM 985 C CA . PRO A 1 157 ? 29.664 54.357 49.106 1.00 23.48 278 PRO A CA 1
ATOM 986 C C . PRO A 1 157 ? 30.925 54.283 49.935 1.00 24.20 278 PRO A C 1
ATOM 987 O O . PRO A 1 157 ? 30.841 53.973 51.113 1.00 25.52 278 PRO A O 1
ATOM 991 N N . SER A 1 158 ? 32.077 54.544 49.317 1.00 25.37 279 SER A N 1
ATOM 992 C CA . SER A 1 158 ? 33.355 54.487 50.020 1.00 26.95 279 SER A CA 1
ATOM 993 C C . SER A 1 158 ? 33.525 55.624 51.058 1.00 27.12 279 SER A C 1
ATOM 994 O O . SER A 1 158 ? 34.394 55.539 51.915 1.00 26.94 279 SER A O 1
ATOM 997 N N . ASN A 1 159 ? 32.677 56.657 50.990 1.00 27.56 280 ASN A N 1
ATOM 998 C CA . ASN A 1 159 ? 32.619 57.734 51.994 1.00 27.56 280 ASN A CA 1
ATOM 999 C C . ASN A 1 159 ? 31.502 57.562 53.020 1.00 26.22 280 ASN A C 1
ATOM 1000 O O . ASN A 1 159 ? 31.220 58.484 53.795 1.00 26.01 280 ASN A O 1
ATOM 1005 N N . LEU A 1 160 ? 30.874 56.390 53.034 1.00 25.61 281 LEU A N 1
ATOM 1006 C CA . LEU A 1 160 ? 29.878 56.040 54.038 1.00 26.21 281 LEU A CA 1
ATOM 1007 C C . LEU A 1 160 ? 30.458 54.950 54.946 1.00 27.00 281 LEU A C 1
ATOM 1008 O O . LEU A 1 160 ? 30.597 53.797 54.531 1.00 28.58 281 LEU A O 1
ATOM 1013 N N . LEU A 1 161 ? 30.785 55.319 56.182 1.00 27.11 282 LEU A N 1
ATOM 1014 C CA . LEU A 1 161 ? 31.412 54.392 57.124 1.00 27.05 282 LEU A CA 1
ATOM 1015 C C . LEU A 1 161 ? 30.339 53.625 57.845 1.00 26.16 282 LEU A C 1
ATOM 1016 O O . LEU A 1 161 ? 29.344 54.206 58.237 1.00 25.30 282 LEU A O 1
ATOM 1021 N N . LEU A 1 162 ? 30.527 52.325 58.020 1.00 26.25 283 LEU A N 1
ATOM 1022 C CA . LEU A 1 162 ? 29.530 51.509 58.727 1.00 26.44 283 LEU A CA 1
ATOM 1023 C C . LEU A 1 162 ? 29.802 51.537 60.226 1.00 26.44 283 LEU A C 1
ATOM 1024 O O . LEU A 1 162 ? 30.879 51.121 60.662 1.00 26.27 283 LEU A O 1
ATOM 1029 N N . GLY A 1 163 ? 28.829 52.033 61.001 1.00 26.60 284 GLY A N 1
ATOM 1030 C CA . GLY A 1 163 ? 28.938 52.091 62.461 1.00 26.84 284 GLY A CA 1
ATOM 1031 C C . GLY A 1 163 ? 28.736 50.720 63.083 1.00 27.03 284 GLY A C 1
ATOM 1032 O O . GLY A 1 163 ? 28.213 49.800 62.428 1.00 26.36 284 GLY A O 1
ATOM 1033 N N . ASP A 1 164 ? 29.153 50.577 64.339 1.00 26.56 285 ASP A N 1
ATOM 1034 C CA . ASP A 1 164 ? 28.931 49.322 65.089 1.00 28.11 285 ASP A CA 1
ATOM 1035 C C . ASP A 1 164 ? 27.432 49.037 65.343 1.00 27.38 285 ASP A C 1
ATOM 1036 O O . ASP A 1 164 ? 27.041 47.892 65.528 1.00 27.19 285 ASP A O 1
ATOM 1041 N N . ASP A 1 165 ? 26.615 50.088 65.340 1.00 26.69 286 ASP A N 1
ATOM 1042 C CA . ASP A 1 165 ? 25.154 49.969 65.428 1.00 27.42 286 ASP A CA 1
ATOM 1043 C C . ASP A 1 165 ? 24.427 49.627 64.109 1.00 25.78 286 ASP A C 1
ATOM 1044 O O . ASP A 1 165 ? 23.199 49.679 64.044 1.00 25.51 286 ASP A O 1
ATOM 1049 N N . GLY A 1 166 ? 25.171 49.318 63.054 1.00 24.75 287 GLY A N 1
ATOM 1050 C CA . GLY A 1 166 ? 24.573 48.957 61.792 1.00 25.37 287 GLY A CA 1
ATOM 1051 C C . GLY A 1 166 ? 24.216 50.125 60.890 1.00 24.50 287 GLY A C 1
ATOM 1052 O O . GLY A 1 166 ? 23.850 49.897 59.746 1.00 22.42 287 GLY A O 1
ATOM 1053 N N . HIS A 1 167 ? 24.341 51.361 61.373 1.00 24.57 288 HIS A N 1
ATOM 1054 C CA . HIS A 1 167 ? 24.033 52.538 60.544 1.00 26.95 288 HIS A CA 1
ATOM 1055 C C . HIS A 1 167 ? 25.267 53.140 59.906 1.00 26.51 288 HIS A C 1
ATOM 1056 O O . HIS A 1 167 ? 26.348 53.149 60.502 1.00 25.61 288 HIS A O 1
ATOM 1063 N N . VAL A 1 168 ? 25.100 53.678 58.698 1.00 28.40 289 VAL A N 1
ATOM 1064 C CA . VAL A 1 168 ? 26.203 54.372 58.045 1.00 27.43 289 VAL A CA 1
ATOM 1065 C C . VAL A 1 168 ? 26.291 55.814 58.512 1.00 28.07 289 VAL A C 1
ATOM 1066 O O . VAL A 1 168 ? 25.284 56.419 58.901 1.00 28.07 289 VAL A O 1
ATOM 1070 N N . LYS A 1 169 ? 27.515 56.334 58.490 1.00 27.09 290 LYS A N 1
ATOM 1071 C CA . LYS A 1 169 ? 27.800 57.731 58.797 1.00 27.42 290 LYS A CA 1
ATOM 1072 C C . LYS A 1 169 ? 28.514 58.366 57.606 1.00 25.79 290 LYS A C 1
ATOM 1073 O O . LYS A 1 169 ? 29.442 57.778 57.066 1.00 25.57 290 LYS A O 1
ATOM 1079 N N . ILE A 1 170 ? 28.085 59.558 57.208 1.00 25.42 291 ILE A N 1
ATOM 1080 C CA . ILE A 1 170 ? 28.723 60.293 56.117 1.00 25.51 291 ILE A CA 1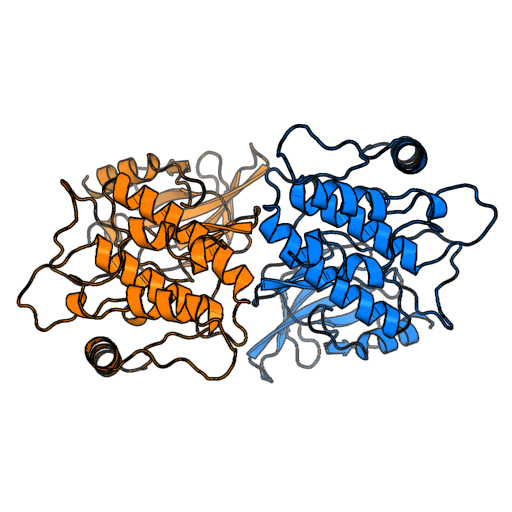
ATOM 1081 C C . ILE A 1 170 ? 30.083 60.813 56.595 1.00 25.29 291 ILE A C 1
ATOM 1082 O O . ILE A 1 170 ? 30.171 61.416 57.663 1.00 24.80 291 ILE A O 1
ATOM 1087 N N . ALA A 1 171 ? 31.123 60.575 55.800 1.00 26.62 292 ALA A N 1
ATOM 1088 C CA . ALA A 1 171 ? 32.502 60.990 56.110 1.00 28.15 292 ALA A CA 1
ATOM 1089 C C . ALA A 1 171 ? 33.128 61.732 54.935 1.00 30.49 292 ALA A C 1
ATOM 1090 O O . ALA A 1 171 ? 32.518 61.859 53.863 1.00 29.10 292 ALA A O 1
ATOM 1092 N N . ASP A 1 172 ? 34.352 62.216 55.154 1.00 32.44 293 ASP A N 1
ATOM 1093 C CA . ASP A 1 172 ? 35.133 62.958 54.165 1.00 35.15 293 ASP A CA 1
ATOM 1094 C C . ASP A 1 172 ? 34.447 64.268 53.746 1.00 36.58 293 ASP A C 1
ATOM 1095 O O . ASP A 1 172 ? 33.675 64.321 52.788 1.00 32.45 293 ASP A O 1
ATOM 1100 N N . PHE A 1 173 ? 34.781 65.332 54.466 1.00 36.81 294 PHE A N 1
ATOM 1101 C CA . PHE A 1 173 ? 34.250 66.656 54.178 1.00 37.45 294 PHE A CA 1
ATOM 1102 C C . PHE A 1 173 ? 35.258 67.556 53.423 1.00 37.41 294 PHE A C 1
ATOM 1103 O O . PHE A 1 173 ? 35.078 68.769 53.364 1.00 37.76 294 PHE A O 1
ATOM 1111 N N . GLY A 1 174 ? 36.279 66.955 52.803 1.00 37.49 295 GLY A N 1
ATOM 1112 C CA . GLY A 1 174 ? 37.364 67.701 52.170 1.00 38.27 295 GLY A CA 1
ATOM 1113 C C . GLY A 1 174 ? 36.964 68.569 50.987 1.00 39.89 295 GLY A C 1
ATOM 1114 O O . GLY A 1 174 ? 37.660 69.528 50.658 1.00 41.53 295 GLY A O 1
ATOM 1115 N N . VAL A 1 175 ? 35.840 68.235 50.355 1.00 39.11 296 VAL A N 1
ATOM 1116 C CA . VAL A 1 175 ? 35.336 68.923 49.166 1.00 38.67 296 VAL A CA 1
ATOM 1117 C C . VAL A 1 175 ? 34.001 69.635 49.476 1.00 38.80 296 VAL A C 1
ATOM 1118 O O . VAL A 1 175 ? 33.394 70.276 48.606 1.00 39.32 296 VAL A O 1
ATOM 1122 N N . SER A 1 176 ? 33.563 69.571 50.732 1.00 39.55 297 SER A N 1
ATOM 1123 C CA . SER A 1 176 ? 32.305 70.186 51.151 1.00 39.91 297 SER A CA 1
ATOM 1124 C C . SER A 1 176 ? 32.404 71.709 51.175 1.00 40.67 297 SER A C 1
ATOM 1125 O O . SER A 1 176 ? 33.500 72.264 51.224 1.00 40.50 297 SER A O 1
ATOM 1128 N N . ASN A 1 177 ? 31.247 72.364 51.132 1.00 43.08 298 ASN A N 1
ATOM 1129 C CA . ASN A 1 177 ? 31.153 73.828 51.137 1.00 45.56 298 ASN A CA 1
ATOM 1130 C C . ASN A 1 177 ? 30.020 74.261 52.040 1.00 42.72 298 ASN A C 1
ATOM 1131 O O . ASN A 1 177 ? 28.922 73.708 51.963 1.00 39.93 298 ASN A O 1
ATOM 1136 N N . GLN A 1 178 ? 30.290 75.243 52.899 1.00 41.90 299 GLN A N 1
ATOM 1137 C CA . GLN A 1 178 ? 29.241 75.901 53.669 1.00 43.24 299 GLN A CA 1
ATOM 1138 C C . GLN A 1 178 ? 28.615 76.961 52.779 1.00 42.87 299 GLN A C 1
ATOM 1139 O O . GLN A 1 178 ? 29.291 77.523 51.930 1.00 42.87 299 GLN A O 1
ATOM 1145 N N . PHE A 1 179 ? 27.322 77.206 52.956 1.00 42.79 300 PHE A N 1
ATOM 1146 C CA . PHE A 1 179 ? 26.615 78.215 52.182 1.00 44.18 300 PHE A CA 1
ATOM 1147 C C . PHE A 1 179 ? 25.735 79.069 53.080 1.00 45.71 300 PHE A C 1
ATOM 1148 O O . PHE A 1 179 ? 25.543 78.753 54.256 1.00 47.22 300 PHE A O 1
ATOM 1156 N N . GLU A 1 180 ? 25.223 80.159 52.511 1.00 46.17 301 GLU A N 1
ATOM 1157 C CA . GLU A 1 180 ? 24.219 80.999 53.158 1.00 45.94 301 GLU A CA 1
ATOM 1158 C C . GLU A 1 180 ? 22.961 80.894 52.338 1.00 45.10 301 GLU A C 1
ATOM 1159 O O . GLU A 1 180 ? 23.017 80.517 51.175 1.00 47.64 301 GLU A O 1
ATOM 1165 N N . GLY A 1 181 ? 21.824 81.220 52.938 1.00 43.55 302 GLY A N 1
ATOM 1166 C CA . GLY A 1 181 ? 20.552 81.189 52.236 1.00 42.21 302 GLY A CA 1
ATOM 1167 C C . GLY A 1 181 ? 19.978 79.793 52.162 1.00 42.42 302 GLY A C 1
ATOM 1168 O O . GLY A 1 181 ? 20.189 78.982 53.061 1.00 42.92 302 GLY A O 1
ATOM 1169 N N . ASN A 1 182 ? 19.226 79.528 51.096 1.00 42.72 303 ASN A N 1
ATOM 1170 C CA . ASN A 1 182 ? 18.552 78.241 50.896 1.00 43.23 303 ASN A CA 1
ATOM 1171 C C . ASN A 1 182 ? 19.383 77.185 50.180 1.00 40.51 303 ASN A C 1
ATOM 1172 O O . ASN A 1 182 ? 18.974 76.028 50.153 1.00 42.03 303 ASN A O 1
ATOM 1177 N N . ASP A 1 183 ? 20.524 77.562 49.598 1.00 38.94 304 ASP A N 1
ATOM 1178 C CA . ASP A 1 183 ? 21.332 76.617 48.815 1.00 38.22 304 ASP A CA 1
ATOM 1179 C C . ASP A 1 183 ? 22.730 77.161 48.546 1.00 36.38 304 ASP A C 1
ATOM 1180 O O . ASP A 1 183 ? 22.981 78.343 48.727 1.00 37.04 304 ASP A O 1
ATOM 1185 N N . ALA A 1 184 ? 23.640 76.280 48.143 1.00 35.98 305 ALA A N 1
ATOM 1186 C CA . ALA A 1 184 ? 24.949 76.679 47.636 1.00 37.15 305 ALA A CA 1
ATOM 1187 C C . ALA A 1 184 ? 24.859 76.973 46.140 1.00 37.81 305 ALA A C 1
ATOM 1188 O O . ALA A 1 184 ? 24.192 76.246 45.401 1.00 35.14 305 ALA A O 1
ATOM 1190 N N . GLN A 1 185 ? 25.523 78.046 45.707 1.00 38.65 306 GLN A N 1
ATOM 1191 C CA . GLN A 1 185 ? 25.668 78.362 44.285 1.00 38.91 306 GLN A CA 1
ATOM 1192 C C . GLN A 1 185 ? 27.125 78.124 43.917 1.00 38.59 306 GLN A C 1
ATOM 1193 O O . GLN A 1 185 ? 28.011 78.728 44.500 1.00 40.26 306 GLN A O 1
ATOM 1199 N N . LEU A 1 186 ? 27.368 77.219 42.972 1.00 39.70 307 LEU A N 1
ATOM 1200 C CA . LEU A 1 186 ? 28.711 76.675 42.746 1.00 40.72 307 LEU A CA 1
ATOM 1201 C C . LEU A 1 186 ? 29.102 76.751 41.284 1.00 41.83 307 LEU A C 1
ATOM 1202 O O . LEU A 1 186 ? 28.263 76.622 40.413 1.00 41.60 307 LEU A O 1
ATOM 1207 N N . SER A 1 187 ? 30.393 76.938 41.038 1.00 47.14 308 SER A N 1
ATOM 1208 C CA . SER A 1 187 ? 30.944 77.059 39.687 1.00 52.62 308 SER A CA 1
ATOM 1209 C C . SER A 1 187 ? 31.965 75.959 39.419 1.00 55.00 308 SER A C 1
ATOM 1210 O O . SER A 1 187 ? 31.870 75.243 38.414 1.00 60.48 308 SER A O 1
ATOM 1213 N N . SER A 1 188 ? 32.942 75.839 40.318 1.00 54.42 309 SER A N 1
ATOM 1214 C CA . SER A 1 188 ? 33.968 74.804 40.235 1.00 53.93 309 SER A CA 1
ATOM 1215 C C . SER A 1 188 ? 33.382 73.416 40.472 1.00 51.16 309 SER A C 1
ATOM 1216 O O . SER A 1 188 ? 32.379 73.259 41.159 1.00 49.23 309 SER A O 1
ATOM 1219 N N . THR A 1 189 ? 34.012 72.419 39.875 1.00 51.04 310 THR A N 1
ATOM 1220 C CA . THR A 1 189 ? 33.627 71.046 40.087 1.00 53.23 310 THR A CA 1
ATOM 1221 C C . THR A 1 189 ? 34.544 70.466 41.123 1.00 51.06 310 THR A C 1
ATOM 1222 O O . THR A 1 189 ? 35.723 70.797 41.190 1.00 55.82 310 THR A O 1
ATOM 1226 N N . ALA A 1 190 ? 33.985 69.602 41.944 1.00 48.19 311 ALA A N 1
ATOM 1227 C CA . ALA A 1 190 ? 34.757 68.912 42.933 1.00 44.24 311 ALA A CA 1
ATOM 1228 C C . ALA A 1 190 ? 34.025 67.646 43.297 1.00 41.25 311 ALA A C 1
ATOM 1229 O O . ALA A 1 190 ? 32.799 67.565 43.153 1.00 40.54 311 ALA A O 1
ATOM 1231 N N . GLY A 1 191 ? 34.792 66.659 4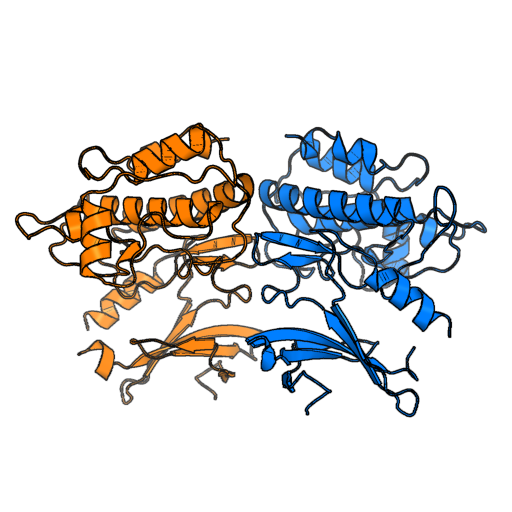3.745 1.00 39.32 312 GLY A N 1
ATOM 1232 C CA . GLY A 1 191 ? 34.270 65.353 44.123 1.00 39.16 312 GLY A CA 1
ATOM 1233 C C . GLY A 1 191 ? 34.798 64.252 43.224 1.00 37.58 312 GLY A C 1
ATOM 1234 O O . GLY A 1 191 ? 35.902 64.353 42.676 1.00 39.03 312 GLY A O 1
ATOM 1235 N N . THR A 1 192 ? 34.003 63.197 43.076 1.00 33.59 313 THR A N 1
ATOM 1236 C CA . THR A 1 192 ? 34.408 62.006 42.329 1.00 32.46 313 THR A CA 1
ATOM 1237 C C . THR A 1 192 ? 33.649 61.999 41.007 1.00 31.00 313 THR A C 1
ATOM 1238 O O . THR A 1 192 ? 32.417 62.081 41.018 1.00 31.09 313 THR A O 1
ATOM 1242 N N . PRO A 1 193 ? 34.363 61.922 39.873 1.00 31.35 314 PRO A N 1
ATOM 1243 C CA . PRO A 1 193 ? 33.715 61.984 38.552 1.00 32.12 314 PRO A CA 1
ATOM 1244 C C . PRO A 1 193 ? 32.410 61.173 38.381 1.00 30.87 314 PRO A C 1
ATOM 1245 O O . PRO A 1 193 ? 31.405 61.720 37.923 1.00 29.80 314 PRO A O 1
ATOM 1249 N N . ALA A 1 194 ? 32.404 59.921 38.827 1.00 28.72 315 ALA A N 1
ATOM 1250 C CA . ALA A 1 194 ? 31.280 58.997 38.555 1.00 28.49 315 ALA A CA 1
ATOM 1251 C C . ALA A 1 194 ? 29.985 59.365 39.305 1.00 27.40 315 ALA A C 1
ATOM 1252 O O . ALA A 1 194 ? 28.889 58.889 38.966 1.00 25.62 315 ALA A O 1
ATOM 1254 N N . PHE A 1 195 ? 30.142 60.225 40.311 1.00 25.21 316 PHE A N 1
ATOM 1255 C CA . PHE A 1 195 ? 29.069 60.736 41.126 1.00 25.87 316 PHE A CA 1
ATOM 1256 C C . PHE A 1 195 ? 28.683 62.209 40.822 1.00 27.38 316 PHE A C 1
ATOM 1257 O O . PHE A 1 195 ? 27.734 62.712 41.414 1.00 26.68 316 PHE A O 1
ATOM 1265 N N . MET A 1 196 ? 29.366 62.876 39.884 1.00 27.95 317 MET A N 1
ATOM 1266 C CA . MET A 1 196 ? 29.052 64.277 39.546 1.00 30.72 317 MET A CA 1
ATOM 1267 C C . MET A 1 196 ? 27.827 64.394 38.673 1.00 28.74 317 MET A C 1
ATOM 1268 O O . MET A 1 196 ? 27.714 63.699 37.665 1.00 28.38 317 MET A O 1
ATOM 1273 N N . ALA A 1 197 ? 26.935 65.303 39.056 1.00 29.10 318 ALA A N 1
ATOM 1274 C CA . ALA A 1 197 ? 25.683 65.507 38.339 1.00 29.66 318 ALA A CA 1
ATOM 1275 C C . ALA A 1 197 ? 25.927 66.215 36.995 1.00 30.38 318 ALA A C 1
ATOM 1276 O O . ALA A 1 197 ? 26.899 66.974 36.869 1.00 29.05 318 ALA A O 1
ATOM 1278 N N . PRO A 1 198 ? 25.048 65.979 35.997 1.00 29.71 319 PRO A N 1
ATOM 1279 C CA . PRO A 1 198 ? 25.259 66.515 34.646 1.00 30.37 319 PRO A CA 1
ATOM 1280 C C . PRO A 1 198 ? 25.504 68.019 34.608 1.00 30.31 319 PRO A C 1
ATOM 1281 O O . PRO A 1 198 ? 26.445 68.460 33.968 1.00 30.71 319 PRO A O 1
ATOM 1285 N N . GLU A 1 199 ? 24.687 68.778 35.325 1.00 32.70 320 GLU A N 1
ATOM 1286 C CA . GLU A 1 199 ? 24.828 70.232 35.411 1.00 34.13 320 GLU A CA 1
ATOM 1287 C C . GLU A 1 199 ? 26.181 70.719 35.925 1.00 35.94 320 GLU A C 1
ATOM 1288 O O . GLU A 1 199 ? 26.596 71.828 35.592 1.00 37.88 320 GLU A O 1
ATOM 1294 N N . ALA A 1 200 ? 26.860 69.911 36.736 1.00 37.81 321 ALA A N 1
ATOM 1295 C CA . ALA A 1 200 ? 28.185 70.274 37.248 1.00 37.00 321 ALA A CA 1
ATOM 1296 C C . ALA A 1 200 ? 29.282 70.110 36.204 1.00 38.78 321 ALA A C 1
ATOM 1297 O O . ALA A 1 200 ? 30.289 70.790 36.293 1.00 42.12 321 ALA A O 1
ATOM 1299 N N . ILE A 1 201 ? 29.091 69.223 35.222 1.00 36.93 322 ILE A N 1
ATOM 1300 C CA . ILE A 1 201 ? 30.112 68.949 34.201 1.00 38.49 322 ILE A CA 1
ATOM 1301 C C . ILE A 1 201 ? 29.727 69.469 32.801 1.00 41.15 322 ILE A C 1
ATOM 1302 O O . ILE A 1 201 ? 30.411 69.174 31.829 1.00 41.23 322 ILE A O 1
ATOM 1307 N N . SER A 1 202 ? 28.650 70.249 32.708 1.00 46.87 323 SER A N 1
ATOM 1308 C CA . SER A 1 202 ? 28.120 70.712 31.426 1.00 52.01 323 SER A CA 1
ATOM 1309 C C . SER A 1 202 ? 28.525 72.149 31.205 1.00 56.67 323 SER A C 1
ATOM 1310 O O . SER A 1 202 ? 28.564 72.922 32.161 1.00 60.21 323 SER A O 1
ATOM 1313 N N . ASP A 1 203 ? 28.788 72.514 29.949 1.00 61.45 324 ASP A N 1
ATOM 1314 C CA . ASP A 1 203 ? 29.142 73.893 29.594 1.00 64.79 324 ASP A CA 1
ATOM 1315 C C . ASP A 1 203 ? 27.940 74.803 29.798 1.00 65.25 324 ASP A C 1
ATOM 1316 O O . ASP A 1 203 ? 27.288 75.237 28.850 1.00 66.20 324 ASP A O 1
ATOM 1321 N N . SER A 1 204 ? 27.677 75.096 31.063 1.00 67.88 325 SER A N 1
ATOM 1322 C CA . SER A 1 204 ? 26.496 75.836 31.469 1.00 69.20 325 SER A CA 1
ATOM 1323 C C . SER A 1 204 ? 26.632 77.311 31.127 1.00 72.87 325 SER A C 1
ATOM 1324 O O . SER A 1 204 ? 25.683 77.923 30.624 1.00 70.80 325 SER A O 1
ATOM 1327 N N . GLY A 1 205 ? 27.816 77.871 31.397 1.00 75.45 326 GLY A N 1
ATOM 1328 C CA . GLY A 1 205 ? 27.985 79.321 31.514 1.00 73.04 326 GLY A CA 1
ATOM 1329 C C . GLY A 1 205 ? 27.104 79.858 32.635 1.00 69.21 326 GLY A C 1
ATOM 1330 O O . GLY A 1 205 ? 26.569 80.961 32.539 1.00 72.44 326 GLY A O 1
ATOM 1331 N N . GLN A 1 206 ? 26.948 79.058 33.689 1.00 63.51 327 GLN A N 1
ATOM 1332 C CA . GLN A 1 206 ? 26.066 79.374 34.807 1.00 60.48 327 GLN A CA 1
ATOM 1333 C C . GLN A 1 206 ? 26.372 78.433 35.974 1.00 55.47 327 GLN A C 1
ATOM 1334 O O . GLN A 1 206 ? 26.717 77.257 35.781 1.00 54.15 327 GLN A O 1
ATOM 1336 N N . SER A 1 207 ? 26.254 78.977 37.180 1.00 50.91 328 SER A N 1
ATOM 1337 C CA . SER A 1 207 ? 26.468 78.228 38.399 1.00 46.88 328 SER A CA 1
ATOM 1338 C C . SER A 1 207 ? 25.309 77.254 38.603 1.00 43.05 328 SER A C 1
ATOM 1339 O O . SER A 1 207 ? 24.289 77.326 37.911 1.00 41.52 328 SER A O 1
ATOM 1342 N N . PHE A 1 208 ? 25.487 76.342 39.550 1.00 39.62 329 PHE A N 1
ATOM 1343 C CA . PHE A 1 208 ? 24.523 75.274 39.810 1.00 39.94 329 PHE A CA 1
ATOM 1344 C C . PHE A 1 208 ? 24.332 75.075 41.306 1.00 39.11 329 PHE A C 1
ATOM 1345 O O . PHE A 1 208 ? 25.196 75.424 42.110 1.00 37.68 329 PHE A O 1
ATOM 1353 N N . SER A 1 209 ? 23.192 74.487 41.652 1.00 40.24 330 SER A N 1
ATOM 1354 C CA . SER A 1 209 ? 22.764 74.335 43.039 1.00 40.64 330 SER A CA 1
ATOM 1355 C C . SER A 1 209 ? 23.448 73.137 43.708 1.00 38.77 330 SER A C 1
ATOM 1356 O O . SER A 1 209 ? 23.477 72.056 43.142 1.00 38.59 330 SER A O 1
ATOM 1359 N N . GLY A 1 210 ? 23.989 73.340 44.908 1.00 36.28 331 GLY A N 1
ATOM 1360 C CA . GLY A 1 210 ? 24.786 72.320 45.592 1.00 36.69 331 GLY A CA 1
ATOM 1361 C C . GLY A 1 210 ? 23.996 71.179 46.211 1.00 35.24 331 GLY A C 1
ATOM 1362 O O . GLY A 1 210 ? 24.489 70.062 46.304 1.00 36.17 331 GLY A O 1
ATOM 1363 N N . LYS A 1 211 ? 22.777 71.457 46.653 1.00 35.52 332 LYS A N 1
ATOM 1364 C CA . LYS A 1 211 ? 21.940 70.432 47.280 1.00 34.92 332 LYS A CA 1
ATOM 1365 C C . LYS A 1 211 ? 21.525 69.338 46.287 1.00 33.94 332 LYS A C 1
ATOM 1366 O O . LYS A 1 211 ? 21.567 68.151 46.621 1.00 33.13 332 LYS A O 1
ATOM 1372 N N . ALA A 1 212 ? 21.161 69.743 45.073 1.00 30.37 333 ALA A N 1
ATOM 1373 C CA . ALA A 1 212 ? 20.807 68.802 44.015 1.00 30.26 333 ALA A CA 1
ATOM 1374 C C . ALA A 1 212 ? 21.992 67.939 43.542 1.00 30.20 333 ALA A C 1
ATOM 1375 O O . ALA A 1 212 ? 21.794 66.819 43.035 1.00 27.67 333 ALA A O 1
ATOM 1377 N N . LEU A 1 213 ? 23.211 68.452 43.696 1.00 30.22 334 LEU A N 1
ATOM 1378 C CA . LEU A 1 213 ? 24.406 67.656 43.443 1.00 31.70 334 LEU A CA 1
ATOM 1379 C C . LEU A 1 213 ? 24.484 66.490 44.409 1.00 30.22 334 LEU A C 1
ATOM 1380 O O . LEU A 1 213 ? 24.799 65.377 44.003 1.00 31.50 334 LEU A O 1
ATOM 1385 N N . ASP A 1 214 ? 24.222 66.772 45.681 1.00 28.86 335 ASP A N 1
ATOM 1386 C CA . ASP A 1 214 ? 24.181 65.738 46.726 1.00 27.68 335 ASP A CA 1
ATOM 1387 C C . ASP A 1 214 ? 23.037 64.708 46.520 1.00 26.37 335 ASP A C 1
ATOM 1388 O O . ASP A 1 214 ? 23.204 63.536 46.846 1.00 24.37 335 ASP A O 1
ATOM 1393 N N . VAL A 1 215 ? 21.889 65.129 45.991 1.00 25.60 336 VAL A N 1
ATOM 1394 C CA . VAL A 1 215 ? 20.819 64.158 45.691 1.00 26.51 336 VAL A CA 1
ATOM 1395 C C . VAL A 1 215 ? 21.251 63.220 44.577 1.00 25.38 336 VAL A C 1
ATOM 1396 O O . VAL A 1 215 ? 21.081 62.005 44.681 1.00 27.55 336 VAL A O 1
ATOM 1400 N N . TRP A 1 216 ? 21.812 63.798 43.520 1.00 24.85 337 TRP A N 1
ATOM 1401 C CA . TRP A 1 216 ? 22.331 63.032 42.399 1.00 23.67 337 TRP A CA 1
ATOM 1402 C C . TRP A 1 216 ? 23.348 61.993 42.888 1.00 23.35 337 TRP A C 1
ATOM 1403 O O . TRP A 1 216 ? 23.265 60.831 42.518 1.00 21.57 337 TRP A O 1
ATOM 1414 N N . ALA A 1 217 ? 24.296 62.429 43.709 1.00 23.42 338 ALA A N 1
ATOM 1415 C CA . ALA A 1 217 ? 25.378 61.562 44.174 1.00 24.25 338 ALA A CA 1
ATOM 1416 C C . ALA A 1 217 ? 24.820 60.436 45.026 1.00 23.68 338 ALA A C 1
ATOM 1417 O O . ALA A 1 217 ? 25.268 59.307 44.939 1.00 24.48 338 ALA A O 1
ATOM 1419 N N . THR A 1 218 ? 23.815 60.759 45.821 1.00 24.47 339 THR A N 1
ATOM 1420 C CA . THR A 1 218 ? 23.088 59.769 46.594 1.00 24.35 339 THR A CA 1
ATOM 1421 C C . THR A 1 218 ? 22.342 58.774 45.696 1.00 24.28 339 THR A C 1
ATOM 1422 O O . THR A 1 218 ? 22.221 57.599 46.066 1.00 24.78 339 THR A O 1
ATOM 1426 N N . GLY A 1 219 ? 21.861 59.241 44.540 1.00 22.41 340 GLY A N 1
ATOM 1427 C CA . GLY A 1 219 ? 21.206 58.388 43.539 1.00 22.10 340 GLY A CA 1
ATOM 1428 C C . GLY A 1 219 ? 22.175 57.417 42.909 1.00 21.80 340 GLY A C 1
ATOM 1429 O O . GLY A 1 219 ? 21.864 56.243 42.740 1.00 21.33 340 GLY A O 1
ATOM 1430 N N . VAL A 1 220 ? 23.368 57.913 42.581 1.00 21.25 341 VAL A N 1
ATOM 1431 C CA . VAL A 1 220 ? 24.434 57.073 42.072 1.00 20.67 341 VAL A CA 1
ATOM 1432 C C . VAL A 1 220 ? 24.766 56.029 43.160 1.00 20.49 341 VAL A C 1
ATOM 1433 O O . VAL A 1 220 ? 24.826 54.846 42.875 1.00 21.68 341 VAL A O 1
ATOM 1437 N N . THR A 1 221 ? 24.936 56.484 44.397 1.00 20.60 342 THR A N 1
ATOM 1438 C CA . THR A 1 221 ? 25.231 55.629 45.559 1.00 21.41 342 THR A CA 1
ATOM 1439 C C . THR A 1 221 ? 24.181 54.525 45.764 1.00 21.33 342 THR A C 1
ATOM 1440 O O . THR A 1 221 ? 24.528 53.378 46.033 1.00 19.71 342 THR A O 1
ATOM 1444 N N . LEU A 1 222 ? 22.906 54.904 45.634 1.00 21.10 343 LEU A N 1
ATOM 1445 C CA . LEU A 1 222 ? 21.786 53.985 45.793 1.00 20.87 343 LEU A CA 1
ATOM 1446 C C . LEU A 1 222 ? 21.837 52.889 44.739 1.00 21.86 343 LEU A C 1
ATOM 1447 O O . LEU A 1 222 ? 21.696 51.696 45.041 1.00 21.86 343 LEU A O 1
ATOM 1452 N N . TYR A 1 223 ? 22.040 53.310 43.502 1.00 21.41 344 TYR A N 1
ATOM 1453 C CA . TYR A 1 223 ? 22.268 52.392 42.410 1.00 22.13 344 TYR A CA 1
ATOM 1454 C C . TYR A 1 223 ? 23.452 51.449 42.716 1.00 22.23 344 TYR A C 1
ATOM 1455 O O . TYR A 1 223 ? 23.349 50.251 42.482 1.00 21.65 344 TYR A O 1
ATOM 1464 N N . CYS A 1 224 ? 24.560 51.987 43.227 1.00 22.13 345 CYS A N 1
ATOM 1465 C CA . CYS A 1 224 ? 25.679 51.146 43.658 1.00 22.90 345 CYS A CA 1
ATOM 1466 C C . CYS A 1 224 ? 25.300 50.155 44.750 1.00 22.26 345 CYS A C 1
ATOM 1467 O O . CYS A 1 224 ? 25.781 49.023 44.728 1.00 22.65 345 CYS A O 1
ATOM 1470 N N . PHE A 1 225 ? 24.475 50.573 45.712 1.00 21.85 346 PHE A N 1
ATOM 1471 C CA . PHE A 1 225 ? 24.046 49.660 46.777 1.00 22.25 346 PHE A CA 1
ATOM 1472 C C . PHE A 1 225 ? 23.381 48.376 46.230 1.00 23.05 346 PHE A C 1
ATOM 1473 O O . PHE A 1 225 ? 23.625 47.289 46.754 1.00 23.40 346 PHE A O 1
ATOM 1481 N N . VAL A 1 226 ? 22.565 48.497 45.188 1.00 22.82 347 VAL A N 1
ATOM 1482 C CA . VAL A 1 226 ? 21.810 47.339 44.680 1.00 23.89 347 VAL A CA 1
ATOM 1483 C C . VAL A 1 226 ? 22.447 46.616 43.495 1.00 23.13 347 VAL A C 1
ATOM 1484 O O . VAL A 1 226 ? 22.102 45.473 43.202 1.00 26.19 347 VAL A O 1
ATOM 1488 N N . TYR A 1 227 ? 23.421 47.242 42.860 1.00 23.22 348 TYR A N 1
ATOM 1489 C CA . TYR A 1 227 ? 24.093 46.667 41.696 1.00 23.62 348 TYR A CA 1
ATOM 1490 C C . TYR A 1 227 ? 25.595 46.434 41.836 1.00 24.33 348 TYR A C 1
ATOM 1491 O O . TYR A 1 227 ? 26.154 45.609 41.114 1.00 23.69 348 TYR A O 1
ATOM 1500 N N . GLY A 1 228 ? 26.250 47.128 42.762 1.00 23.70 349 GLY A N 1
ATOM 1501 C CA . GLY A 1 228 ? 27.688 46.938 42.986 1.00 25.04 349 GLY A CA 1
ATOM 1502 C C . GLY A 1 228 ? 28.571 47.591 41.946 1.00 25.95 349 GLY A C 1
ATOM 1503 O O . GLY A 1 228 ? 29.751 47.247 41.827 1.00 27.25 349 GLY A O 1
ATOM 1504 N N . LYS A 1 229 ? 27.996 48.536 41.198 1.00 26.48 350 LYS A N 1
ATOM 1505 C CA . LYS A 1 229 ? 28.655 49.194 40.079 1.00 27.51 350 LYS A CA 1
ATOM 1506 C C . LYS A 1 229 ? 27.901 50.495 39.789 1.00 27.35 350 LYS A C 1
ATOM 1507 O O . LYS A 1 229 ? 26.690 50.588 40.063 1.00 24.55 350 LYS A O 1
ATOM 1513 N N . CYS A 1 230 ? 28.612 51.493 39.265 1.00 26.26 351 CYS A N 1
ATOM 1514 C CA . CYS A 1 230 ? 27.995 52.786 38.940 1.00 26.65 351 CYS A CA 1
ATOM 1515 C C . CYS A 1 230 ? 27.091 52.707 37.700 1.00 26.92 351 CYS A C 1
ATOM 1516 O O . CYS A 1 230 ? 27.296 51.842 36.845 1.00 24.16 351 CYS A O 1
ATOM 1519 N N . PRO A 1 231 ? 26.060 53.586 37.628 1.00 26.33 352 PRO A N 1
ATOM 1520 C CA . PRO A 1 231 ? 25.156 53.610 36.479 1.00 27.39 352 PRO A CA 1
ATOM 1521 C C . PRO A 1 231 ? 25.819 54.116 35.202 1.00 28.24 352 PRO A C 1
ATOM 1522 O O . PRO A 1 231 ? 25.404 53.710 34.119 1.00 28.66 352 PRO A O 1
ATOM 1526 N N . PHE A 1 232 ? 26.805 55.013 35.338 1.00 28.22 353 PHE A N 1
ATOM 1527 C CA . PHE A 1 232 ? 27.634 55.469 34.231 1.00 28.09 353 PHE A CA 1
ATOM 1528 C C . PHE A 1 232 ? 29.097 55.117 34.524 1.00 28.91 353 PHE A C 1
ATOM 1529 O O . PHE A 1 232 ? 29.666 55.545 35.539 1.00 27.76 353 PHE A O 1
ATOM 1537 N N . ILE A 1 233 ? 29.674 54.308 33.644 1.00 29.90 354 ILE A N 1
ATOM 1538 C CA . ILE A 1 233 ? 31.030 53.788 33.805 1.00 31.36 354 ILE A CA 1
ATOM 1539 C C . ILE A 1 233 ? 31.790 54.042 32.538 1.00 30.15 354 ILE A C 1
ATOM 1540 O O . ILE A 1 233 ? 31.304 53.696 31.456 1.00 30.52 354 ILE A O 1
ATOM 1545 N N . ASP A 1 234 ? 32.969 54.646 32.677 1.00 30.52 355 ASP A N 1
ATOM 1546 C CA . ASP A 1 234 ? 33.996 54.606 31.644 1.00 31.15 355 ASP A CA 1
ATOM 1547 C C . ASP A 1 234 ? 35.376 54.940 32.203 1.00 31.98 355 ASP A C 1
ATOM 1548 O O . ASP A 1 234 ? 35.516 55.848 33.018 1.00 31.71 355 ASP A O 1
ATOM 1553 N N . ASP A 1 235 ? 36.396 54.227 31.736 1.00 34.27 356 ASP A N 1
ATOM 1554 C CA . ASP A 1 235 ? 37.785 54.572 32.068 1.00 36.15 356 ASP A CA 1
ATOM 1555 C C . ASP A 1 235 ? 38.266 55.900 31.479 1.00 36.84 356 ASP A C 1
ATOM 1556 O O . ASP A 1 235 ? 39.227 56.468 31.986 1.00 36.17 356 ASP A O 1
ATOM 1561 N N . PHE A 1 236 ? 37.627 56.362 30.399 1.00 37.05 357 PHE A N 1
ATOM 1562 C CA . PHE A 1 236 ? 37.967 57.629 29.742 1.00 36.13 357 PHE A CA 1
ATOM 1563 C C . PHE A 1 236 ? 37.014 58.717 30.211 1.00 35.58 357 PHE A C 1
ATOM 1564 O O . PHE A 1 236 ? 35.809 58.660 29.935 1.00 34.10 357 PHE A O 1
ATOM 1572 N N . ILE A 1 237 ? 37.562 59.695 30.931 1.00 32.88 358 ILE A N 1
ATOM 1573 C CA . ILE A 1 237 ? 36.780 60.750 31.570 1.00 32.34 358 ILE A CA 1
ATOM 1574 C C . ILE A 1 237 ? 35.821 61.504 30.622 1.00 31.97 358 ILE A C 1
ATOM 1575 O O . ILE A 1 237 ? 34.678 61.776 30.994 1.00 30.57 358 ILE A O 1
ATOM 1580 N N . LEU A 1 238 ? 36.267 61.842 29.417 1.00 32.21 359 LEU A N 1
ATOM 1581 C CA . LEU A 1 238 ? 35.366 62.474 28.447 1.00 32.97 359 LEU A CA 1
ATOM 1582 C C . LEU A 1 238 ? 34.194 61.560 28.053 1.00 32.11 359 LEU A C 1
ATOM 1583 O O . LEU A 1 238 ? 33.090 62.044 27.832 1.00 32.77 359 LEU A O 1
ATOM 1588 N N . ALA A 1 239 ? 34.443 60.257 27.970 1.00 31.71 360 ALA A N 1
ATOM 1589 C CA . ALA A 1 239 ? 33.382 59.280 27.711 1.00 32.92 360 ALA A CA 1
ATOM 1590 C C . ALA A 1 239 ? 32.454 59.112 28.922 1.00 33.77 360 ALA A C 1
ATOM 1591 O O . ALA A 1 239 ? 31.247 58.917 28.765 1.00 33.90 360 ALA A O 1
ATOM 1593 N N . LEU A 1 240 ? 33.017 59.196 30.124 1.00 32.09 361 LEU A N 1
ATOM 1594 C CA . LEU A 1 240 ? 32.214 59.182 31.340 1.00 32.54 361 LEU A CA 1
ATOM 1595 C C . LEU A 1 240 ? 31.298 60.386 31.410 1.00 30.86 361 LEU A C 1
ATOM 1596 O O . LEU A 1 240 ? 30.104 60.240 31.701 1.00 30.98 361 LEU A O 1
ATOM 1601 N N . HIS A 1 241 ? 31.868 61.564 31.185 1.00 30.41 362 HIS A N 1
ATOM 1602 C CA . HIS A 1 241 ? 31.086 62.808 31.142 1.00 30.05 362 HIS A CA 1
ATOM 1603 C C . HIS A 1 241 ? 29.964 62.769 30.105 1.00 27.54 362 HIS A C 1
ATOM 1604 O O . HIS A 1 241 ? 28.850 63.193 30.401 1.00 24.72 362 HIS A O 1
ATOM 1611 N N . ARG A 1 242 ? 30.261 62.263 28.909 1.00 27.46 363 ARG A N 1
ATOM 1612 C CA . ARG A 1 242 ? 29.240 62.095 27.869 1.00 28.65 363 ARG A CA 1
ATOM 1613 C C . ARG A 1 242 ? 28.091 61.228 28.378 1.00 28.86 363 ARG A C 1
ATOM 1614 O O . ARG A 1 242 ? 26.928 61.596 28.223 1.00 28.54 363 ARG A O 1
ATOM 1622 N N . LYS A 1 243 ? 28.429 60.090 28.998 1.00 27.54 364 LYS A N 1
ATOM 1623 C CA . LYS A 1 243 ? 27.419 59.167 29.508 1.00 26.85 364 LYS A CA 1
ATOM 1624 C C . LYS A 1 243 ? 26.550 59.786 30.575 1.00 26.16 364 LYS A C 1
ATOM 1625 O O . LYS A 1 243 ? 25.320 59.709 30.491 1.00 24.53 364 LYS A O 1
ATOM 1631 N N . ILE A 1 244 ? 27.190 60.433 31.549 1.00 25.27 365 ILE A N 1
ATOM 1632 C CA . ILE A 1 244 ? 26.464 61.165 32.577 1.00 24.30 365 ILE A CA 1
ATOM 1633 C C . ILE A 1 244 ? 25.499 62.188 31.964 1.00 25.46 365 ILE A C 1
ATOM 1634 O O . ILE A 1 244 ? 24.358 62.317 32.407 1.00 25.34 365 ILE A O 1
ATOM 1639 N N . LYS A 1 245 ? 25.967 62.940 30.978 1.00 26.81 366 LYS A N 1
ATOM 1640 C CA . LYS A 1 245 ? 25.157 63.997 30.386 1.00 29.98 366 LYS A CA 1
ATOM 1641 C C . LYS A 1 245 ? 24.114 63.520 29.388 1.00 30.29 366 LYS A C 1
ATOM 1642 O O . LYS A 1 245 ? 23.063 64.130 29.320 1.00 31.16 366 LYS A O 1
ATOM 1648 N N . ASN A 1 246 ? 24.403 62.447 28.643 1.00 32.72 367 ASN A N 1
ATOM 1649 C CA . ASN A 1 246 ? 23.594 62.041 27.480 1.00 34.78 367 ASN A CA 1
ATOM 1650 C C . ASN A 1 246 ? 22.873 60.683 27.546 1.00 34.87 367 ASN A C 1
ATOM 1651 O O . ASN A 1 246 ? 21.915 60.493 26.805 1.00 35.93 367 ASN A O 1
ATOM 1656 N N . GLU A 1 247 ? 23.318 59.749 28.388 1.00 34.25 368 GLU A N 1
ATOM 1657 C CA . GLU A 1 247 ? 22.731 58.398 28.440 1.00 34.25 368 GLU A CA 1
ATOM 1658 C C . GLU A 1 247 ? 21.703 58.266 29.562 1.00 31.75 368 GLU A C 1
ATOM 1659 O O . GLU A 1 247 ? 21.967 58.712 30.679 1.00 29.11 368 GLU A O 1
ATOM 1665 N N . PRO A 1 248 ? 20.548 57.610 29.289 1.00 30.36 369 PRO A N 1
ATOM 1666 C CA . PRO A 1 248 ? 19.593 57.375 30.364 1.00 30.67 369 PRO A CA 1
ATOM 1667 C C . PRO A 1 248 ? 20.118 56.302 31.325 1.00 30.00 369 PRO A C 1
ATOM 1668 O O . PRO A 1 248 ? 21.049 55.566 30.984 1.00 29.10 369 PRO A O 1
ATOM 1672 N N . VAL A 1 249 ? 19.548 56.235 32.520 1.00 30.44 370 VAL A N 1
ATOM 1673 C CA . VAL A 1 249 ? 19.907 55.161 33.453 1.00 31.66 370 VAL A CA 1
ATOM 1674 C C . VAL A 1 249 ? 19.393 53.856 32.847 1.00 31.49 370 VAL A C 1
ATOM 1675 O O . VAL A 1 249 ? 18.251 53.804 32.396 1.00 28.47 370 VAL A O 1
ATOM 1679 N N . VAL A 1 250 ? 20.251 52.836 32.802 1.00 31.07 371 VAL A N 1
ATOM 1680 C CA . VAL A 1 250 ? 19.869 51.502 32.332 1.00 30.87 371 VAL A CA 1
ATOM 1681 C C . VAL A 1 250 ? 20.015 50.493 33.500 1.00 31.69 371 VAL A C 1
ATOM 1682 O O . VAL A 1 250 ? 21.107 50.290 34.034 1.00 30.51 371 VAL A O 1
ATOM 1686 N N . PHE A 1 251 ? 18.898 49.885 33.891 1.00 30.28 372 PHE A N 1
ATOM 1687 C CA . PHE A 1 251 ? 18.870 48.921 34.983 1.00 30.73 372 PHE A CA 1
ATOM 1688 C C . PHE A 1 251 ? 19.233 47.550 34.448 1.00 31.61 372 PHE A C 1
ATOM 1689 O O . PHE A 1 251 ? 18.560 47.069 33.548 1.00 33.06 372 PHE A O 1
ATOM 1697 N N . PRO A 1 252 ? 20.294 46.915 34.982 1.00 33.16 373 PRO A N 1
ATOM 1698 C CA . PRO A 1 252 ? 20.646 45.543 34.581 1.00 33.74 373 PRO A CA 1
ATOM 1699 C C . PRO A 1 252 ? 19.464 44.598 34.707 1.00 33.54 373 PRO A C 1
ATOM 1700 O O . PRO A 1 252 ? 18.631 44.791 35.587 1.00 32.02 373 PRO A O 1
ATOM 1704 N N . GLU A 1 253 ? 19.372 43.599 33.834 1.00 36.81 374 GLU A N 1
ATOM 1705 C CA . GLU A 1 253 ? 18.261 42.641 33.920 1.00 37.66 374 GLU A CA 1
ATOM 1706 C C . GLU A 1 253 ? 18.332 41.816 35.213 1.00 35.18 374 GLU A C 1
ATOM 1707 O O . GLU A 1 253 ? 17.288 41.441 35.751 1.00 33.88 374 GLU A O 1
ATOM 1713 N N . GLU A 1 254 ? 19.551 41.550 35.696 1.00 32.20 375 GLU A N 1
ATOM 1714 C CA . GLU A 1 254 ? 19.764 40.947 37.012 1.00 34.46 375 GLU A CA 1
ATOM 1715 C C . GLU A 1 254 ? 20.810 41.740 37.839 1.00 32.33 375 GLU A C 1
ATOM 1716 O O . GLU A 1 254 ? 21.706 42.343 37.266 1.00 33.24 375 GLU A O 1
ATOM 1722 N N . PRO A 1 255 ? 20.682 41.796 39.163 1.00 29.45 376 PRO A N 1
ATOM 1723 C CA . PRO A 1 255 ? 19.514 41.324 39.900 1.00 29.35 376 PRO A CA 1
ATOM 1724 C C . PRO A 1 255 ? 18.299 42.210 39.636 1.00 29.90 376 PRO A C 1
ATOM 1725 O O . PRO A 1 255 ? 18.444 43.396 39.297 1.00 30.53 376 PRO A O 1
ATOM 1729 N N . GLU A 1 256 ? 17.115 41.634 39.796 1.00 30.23 377 GLU A N 1
ATOM 1730 C CA . GLU A 1 256 ? 15.886 42.395 39.691 1.00 32.28 377 GLU A CA 1
ATOM 1731 C C . GLU A 1 256 ? 15.689 43.265 40.936 1.00 30.74 377 GLU A C 1
ATOM 1732 O O . GLU A 1 256 ? 16.044 42.887 42.056 1.00 31.09 377 GLU A O 1
ATOM 1738 N N . ILE A 1 257 ? 15.151 44.451 40.716 1.00 28.38 378 ILE A N 1
ATOM 1739 C CA . ILE A 1 257 ? 14.769 45.339 41.790 1.00 28.64 378 ILE A CA 1
ATOM 1740 C C . ILE A 1 257 ? 13.314 45.750 41.583 1.00 27.74 378 ILE A C 1
ATOM 1741 O O . ILE A 1 257 ? 12.735 45.508 40.521 1.00 28.29 378 ILE A O 1
ATOM 1746 N N . SER A 1 258 ? 12.729 46.363 42.598 1.00 26.77 379 SER A N 1
ATOM 1747 C CA . SER A 1 258 ? 11.317 46.720 42.553 1.00 28.13 379 SER A CA 1
ATOM 1748 C C . SER A 1 258 ? 11.119 47.926 41.632 1.00 28.78 379 SER A C 1
ATOM 1749 O O . SER A 1 258 ? 11.997 48.807 41.504 1.00 27.95 379 SER A O 1
ATOM 1752 N N . GLU A 1 259 ? 9.948 47.973 41.020 1.00 27.60 380 GLU A N 1
ATOM 1753 C CA . GLU A 1 259 ? 9.542 49.113 40.217 1.00 28.31 380 GLU A CA 1
ATOM 1754 C C . GLU A 1 259 ? 9.594 50.401 41.036 1.00 26.97 380 GLU A C 1
ATOM 1755 O O . GLU A 1 259 ? 9.978 51.436 40.529 1.00 24.63 380 GLU A O 1
ATOM 1761 N N . GLU A 1 260 ? 9.234 50.312 42.310 1.00 28.27 381 GLU A N 1
ATOM 1762 C CA . GLU A 1 260 ? 9.271 51.459 43.216 1.00 30.18 381 GLU A CA 1
ATOM 1763 C C . GLU A 1 260 ? 10.710 51.992 43.395 1.00 29.02 381 GLU A C 1
ATOM 1764 O O . GLU A 1 260 ? 10.927 53.203 43.415 1.00 29.14 381 GLU A O 1
ATOM 1770 N N . LEU A 1 261 ? 11.690 51.100 43.537 1.00 27.20 382 LEU A N 1
ATOM 1771 C CA . LEU A 1 261 ? 13.087 51.550 43.647 1.00 26.33 382 LEU A CA 1
ATOM 1772 C C . LEU A 1 261 ? 13.574 52.179 42.338 1.00 25.26 382 LEU A C 1
ATOM 1773 O O . LEU A 1 261 ? 14.286 53.172 42.362 1.00 26.26 382 LEU A O 1
ATOM 1778 N N . LYS A 1 262 ? 13.209 51.568 41.212 1.00 25.49 383 LYS A N 1
ATOM 1779 C CA . LYS A 1 262 ? 13.498 52.118 39.893 1.00 26.32 383 LYS A CA 1
ATOM 1780 C C . LYS A 1 262 ? 12.974 53.535 39.746 1.00 25.56 383 LYS A C 1
ATOM 1781 O O . LYS A 1 262 ? 13.693 54.422 39.292 1.00 27.09 383 LYS A O 1
ATOM 1787 N N . ASP A 1 263 ? 11.729 53.738 40.155 1.00 26.85 384 ASP A N 1
ATOM 1788 C CA . ASP A 1 263 ? 11.112 55.054 40.159 1.00 26.53 384 ASP A CA 1
ATOM 1789 C C . ASP A 1 263 ? 11.933 56.076 40.972 1.00 27.19 384 ASP A C 1
ATOM 1790 O O . ASP A 1 263 ? 12.222 57.166 40.484 1.00 24.66 384 ASP A O 1
ATOM 1795 N N . LEU A 1 264 ? 12.293 55.716 42.206 1.00 25.87 385 LEU A N 1
ATOM 1796 C CA . LEU A 1 264 ? 13.100 56.606 43.052 1.00 26.63 385 LEU A CA 1
ATOM 1797 C C . LEU A 1 264 ? 14.461 56.904 42.395 1.00 26.01 385 LEU A C 1
ATOM 1798 O O . LEU A 1 264 ? 14.869 58.063 42.329 1.00 26.52 385 LEU A O 1
ATOM 1803 N N . ILE A 1 265 ? 15.133 55.872 41.882 1.00 25.54 386 ILE A N 1
ATOM 1804 C CA . ILE A 1 265 ? 16.458 56.063 41.271 1.00 26.33 386 ILE A CA 1
ATOM 1805 C C . ILE A 1 265 ? 16.371 56.990 40.037 1.00 26.44 386 ILE A C 1
ATOM 1806 O O . ILE A 1 265 ? 17.230 57.856 39.855 1.00 25.33 386 ILE A O 1
ATOM 1811 N N . LEU A 1 266 ? 15.342 56.809 39.210 1.00 27.08 387 LEU A N 1
ATOM 1812 C CA . LEU A 1 266 ? 15.151 57.678 38.036 1.00 27.26 387 LEU A CA 1
ATOM 1813 C C . LEU A 1 266 ? 14.872 59.138 38.417 1.00 28.22 387 LEU A C 1
ATOM 1814 O O . LEU A 1 266 ? 15.348 60.060 37.737 1.00 29.92 387 LEU A O 1
ATOM 1819 N N . LYS A 1 267 ? 14.140 59.357 39.510 1.00 28.52 388 LYS A N 1
ATOM 1820 C CA . LYS A 1 267 ? 13.894 60.723 39.989 1.00 27.64 388 LYS A CA 1
ATOM 1821 C C . LYS A 1 267 ? 15.130 61.343 40.623 1.00 26.81 388 LYS A C 1
ATOM 1822 O O . LYS A 1 267 ? 15.390 62.521 40.442 1.00 27.15 388 LYS A O 1
ATOM 1828 N N . MET A 1 268 ? 15.921 60.548 41.328 1.00 25.24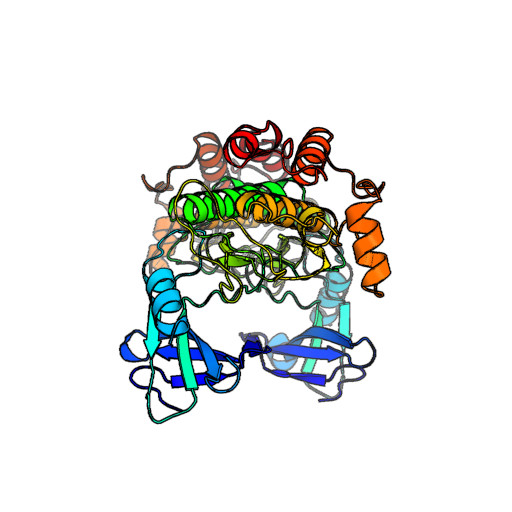 389 MET A N 1
ATOM 1829 C CA . MET A 1 268 ? 17.162 61.057 41.917 1.00 24.79 389 MET A CA 1
ATOM 1830 C C . MET A 1 268 ? 18.216 61.321 40.848 1.00 23.40 389 MET A C 1
ATOM 1831 O O . MET A 1 268 ? 19.013 62.231 40.996 1.00 23.87 389 MET A O 1
ATOM 1836 N N . LEU A 1 269 ? 18.206 60.526 39.776 1.00 24.72 390 LEU A N 1
ATOM 1837 C CA . LEU A 1 269 ? 19.107 60.703 38.645 1.00 24.63 390 LEU A CA 1
ATOM 1838 C C . LEU A 1 269 ? 18.412 61.381 37.448 1.00 24.38 390 LEU A C 1
ATOM 1839 O O . LEU A 1 269 ? 18.709 61.117 36.280 1.00 27.26 390 LEU A O 1
ATOM 1844 N N . ASP A 1 270 ? 17.514 62.291 37.753 1.00 26.23 391 ASP A N 1
ATOM 1845 C CA . ASP A 1 270 ? 16.924 63.181 36.750 1.00 26.97 391 ASP A CA 1
ATOM 1846 C C . ASP A 1 270 ? 18.017 64.130 36.316 1.00 26.11 391 ASP A C 1
ATOM 1847 O O . ASP A 1 270 ? 18.558 64.850 37.143 1.00 26.23 391 ASP A O 1
ATOM 1852 N N . LYS A 1 271 ? 18.341 64.150 35.025 1.00 27.58 392 LYS A N 1
ATOM 1853 C CA . LYS A 1 271 ? 19.434 65.017 34.544 1.00 29.18 392 LYS A CA 1
ATOM 1854 C C . LYS A 1 271 ? 19.155 66.522 34.727 1.00 28.85 392 LYS A C 1
ATOM 1855 O O . LYS A 1 271 ? 20.084 67.319 34.759 1.00 26.52 392 LYS A O 1
ATOM 1861 N N . ASN A 1 272 ? 17.881 66.887 34.873 1.00 31.01 393 ASN A N 1
ATOM 1862 C CA . ASN A 1 272 ? 17.484 68.260 35.148 1.00 32.56 393 ASN A CA 1
ATOM 1863 C C . ASN A 1 272 ? 17.388 68.517 36.659 1.00 31.42 393 ASN A C 1
ATOM 1864 O O . ASN A 1 272 ? 16.475 68.007 37.309 1.00 29.86 393 ASN A O 1
ATOM 1869 N 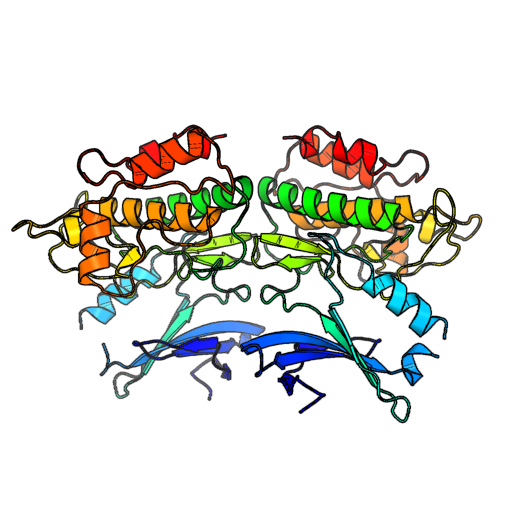N . PRO A 1 273 ? 18.308 69.346 37.211 1.00 32.39 394 PRO A N 1
ATOM 1870 C CA . PRO A 1 273 ? 18.219 69.642 38.641 1.00 32.25 394 PRO A CA 1
ATOM 1871 C C . PRO A 1 273 ? 16.944 70.374 39.071 1.00 31.86 394 PRO A C 1
ATOM 1872 O O . PRO A 1 273 ? 16.608 70.318 40.243 1.00 32.06 394 PRO A O 1
ATOM 1876 N N . GLU A 1 274 ? 16.244 71.044 38.150 1.00 31.68 395 GLU A N 1
ATOM 1877 C CA . GLU A 1 274 ? 15.024 71.755 38.499 1.00 30.78 395 GLU A CA 1
ATOM 1878 C C . GLU A 1 274 ? 13.917 70.803 38.903 1.00 29.65 395 GLU A C 1
ATOM 1879 O O . GLU A 1 274 ? 13.156 71.101 39.816 1.00 31.05 395 GLU A O 1
ATOM 1881 N N . THR A 1 275 ? 13.795 69.683 38.201 1.00 28.51 396 THR A N 1
ATOM 1882 C CA . THR A 1 275 ? 12.760 68.697 38.501 1.00 28.04 396 THR A CA 1
ATOM 1883 C C . THR A 1 275 ? 13.266 67.503 39.347 1.00 27.24 396 THR A C 1
ATOM 1884 O O . THR A 1 275 ? 12.464 66.760 39.876 1.00 26.33 396 THR A O 1
ATOM 1888 N N . ARG A 1 276 ? 14.580 67.316 39.461 1.00 26.97 397 ARG A N 1
ATOM 1889 C CA . ARG A 1 276 ? 15.147 66.223 40.287 1.00 26.41 397 ARG A CA 1
ATOM 1890 C C . ARG A 1 276 ? 14.537 66.245 41.686 1.00 26.05 397 ARG A C 1
ATOM 1891 O O . ARG A 1 276 ? 14.435 67.300 42.325 1.00 26.26 397 ARG A O 1
ATOM 1899 N N . ILE A 1 277 ? 14.115 65.076 42.155 1.00 26.58 398 ILE A N 1
ATOM 1900 C CA . ILE A 1 277 ? 13.476 64.965 43.450 1.00 25.96 398 ILE A CA 1
ATOM 1901 C C . ILE A 1 277 ? 14.358 65.579 44.559 1.00 26.27 398 ILE A C 1
ATOM 1902 O O . ILE A 1 277 ? 15.575 65.526 44.478 1.00 25.77 398 ILE A O 1
ATOM 1907 N N . GLY A 1 278 ? 13.727 66.210 45.546 1.00 26.46 399 GLY A N 1
ATOM 1908 C CA . GLY A 1 278 ? 14.429 66.776 46.707 1.00 28.15 399 GLY A CA 1
ATOM 1909 C C . GLY A 1 278 ? 14.384 65.825 47.902 1.00 28.80 399 GLY A C 1
ATOM 1910 O O . GLY A 1 278 ? 13.607 64.858 47.929 1.00 28.28 399 GLY A O 1
ATOM 1911 N N . VAL A 1 279 ? 15.183 66.137 48.914 1.00 30.25 400 VAL A N 1
ATOM 1912 C CA . VAL A 1 279 ? 15.220 65.343 50.142 1.00 31.68 400 VAL A CA 1
ATOM 1913 C C . VAL A 1 279 ? 13.824 65.200 50.786 1.00 32.78 400 VAL A C 1
ATOM 1914 O O . VAL A 1 279 ? 13.419 64.089 51.114 1.00 32.18 400 VAL A O 1
ATOM 1918 N N . PRO A 1 280 ? 13.065 66.309 50.937 1.00 35.87 401 PRO A N 1
ATOM 1919 C CA . PRO A 1 280 ? 11.722 66.155 51.512 1.00 35.63 401 PRO A CA 1
ATOM 1920 C C . PRO A 1 280 ? 10.848 65.116 50.803 1.00 34.77 401 PRO A C 1
ATOM 1921 O O . PRO A 1 280 ? 10.202 64.312 51.459 1.00 37.45 401 PRO A O 1
ATOM 1925 N N . ASP A 1 281 ? 10.857 65.110 49.481 1.00 33.64 402 ASP A N 1
ATOM 1926 C CA . ASP A 1 281 ? 10.070 64.138 48.724 1.00 32.07 402 ASP A CA 1
ATOM 1927 C C . ASP A 1 281 ? 10.684 62.741 48.726 1.00 30.18 402 ASP A C 1
ATOM 1928 O O . ASP A 1 281 ? 9.948 61.757 48.647 1.00 28.57 402 ASP A O 1
ATOM 1933 N N . ILE A 1 282 ? 12.014 62.647 48.792 1.00 28.61 403 ILE A N 1
ATOM 1934 C CA . ILE A 1 282 ? 12.670 61.341 48.912 1.00 30.22 403 ILE A CA 1
ATOM 1935 C C . ILE A 1 282 ? 12.159 60.650 50.179 1.00 29.40 403 ILE A C 1
ATOM 1936 O O . ILE A 1 282 ? 11.756 59.481 50.132 1.00 28.92 403 ILE A O 1
ATOM 1941 N N . LYS A 1 283 ? 12.146 61.400 51.279 1.00 30.28 404 LYS A N 1
ATOM 1942 C CA . LYS A 1 283 ? 11.633 60.927 52.568 1.00 32.24 404 LYS A CA 1
ATOM 1943 C C . LYS A 1 283 ? 10.193 60.399 52.502 1.00 32.48 404 LYS A C 1
ATOM 1944 O O . LYS A 1 283 ? 9.848 59.480 53.251 1.00 32.36 404 LYS A O 1
ATOM 1950 N N . LEU A 1 284 ? 9.367 60.967 51.617 1.00 31.58 405 LEU A N 1
ATOM 1951 C CA . LEU A 1 284 ? 7.975 60.524 51.430 1.00 32.42 405 LEU A CA 1
ATOM 1952 C C . LEU A 1 284 ? 7.792 59.477 50.335 1.00 30.86 405 LEU A C 1
ATOM 1953 O O . LEU A 1 284 ? 6.688 58.982 50.153 1.00 30.96 405 LEU A O 1
ATOM 1958 N N . HIS A 1 285 ? 8.849 59.147 49.598 1.00 30.14 406 HIS A N 1
ATOM 1959 C CA . HIS A 1 285 ? 8.739 58.197 48.488 1.00 29.52 406 HIS A CA 1
ATOM 1960 C C . HIS A 1 285 ? 8.297 56.815 49.021 1.00 31.47 406 HIS A C 1
ATOM 1961 O O . HIS A 1 285 ? 8.797 56.385 50.062 1.00 30.26 406 HIS A O 1
ATOM 1968 N N . PRO A 1 286 ? 7.375 56.122 48.308 1.00 32.17 407 PRO A N 1
ATOM 1969 C CA . PRO A 1 286 ? 6.848 54.833 48.799 1.00 33.01 407 PRO A CA 1
ATOM 1970 C C . PRO A 1 286 ? 7.896 53.756 49.095 1.00 33.66 407 PRO A C 1
ATOM 1971 O O . PRO A 1 286 ? 7.703 52.935 49.988 1.00 34.97 407 PRO A O 1
ATOM 1975 N N . TRP A 1 287 ? 8.965 53.733 48.313 1.00 34.20 408 TRP A N 1
ATOM 1976 C CA . TRP A 1 287 ? 10.075 52.806 48.554 1.00 32.48 408 TRP A CA 1
ATOM 1977 C C . TRP A 1 287 ? 10.765 53.083 49.879 1.00 31.76 408 TRP A C 1
ATOM 1978 O O . TRP A 1 287 ? 11.107 52.155 50.611 1.00 33.52 408 TRP A O 1
ATOM 1989 N N . VAL A 1 288 ? 10.953 54.361 50.180 1.00 33.71 409 VAL A N 1
ATOM 1990 C CA . VAL A 1 288 ? 11.641 54.787 51.397 1.00 34.25 409 VAL A CA 1
ATOM 1991 C C . VAL A 1 288 ? 10.813 54.498 52.630 1.00 37.42 409 VAL A C 1
ATOM 1992 O O . VAL A 1 288 ? 11.354 54.036 53.646 1.00 36.72 409 VAL A O 1
ATOM 1996 N N . THR A 1 289 ? 9.512 54.766 52.535 1.00 39.46 410 THR A N 1
ATOM 1997 C CA . THR A 1 289 ? 8.584 54.571 53.649 1.00 40.36 410 THR A CA 1
ATOM 1998 C C . THR A 1 289 ? 8.078 53.134 53.841 1.00 41.75 410 THR A C 1
ATOM 1999 O O . THR A 1 289 ? 7.542 52.839 54.904 1.00 45.89 410 THR A O 1
ATOM 2003 N N . LYS A 1 290 ? 8.234 52.257 52.843 1.00 44.72 411 LYS A N 1
ATOM 2004 C CA . LYS A 1 290 ? 7.651 50.896 52.879 1.00 46.71 411 LYS A CA 1
ATOM 2005 C C . LYS A 1 290 ? 8.303 50.009 53.928 1.00 51.43 411 LYS A C 1
ATOM 2006 O O . LYS A 1 290 ? 9.349 49.407 53.676 1.00 56.90 411 LYS A O 1
ATOM 2008 N N . MET B 1 2 ? 55.488 34.065 53.797 1.00 81.59 123 MET B N 1
ATOM 2009 C CA . MET B 1 2 ? 55.190 32.699 54.341 1.00 82.72 123 MET B CA 1
ATOM 2010 C C . MET B 1 2 ? 54.454 31.824 53.329 1.00 84.51 123 MET B C 1
ATOM 2011 O O . MET B 1 2 ? 53.271 31.512 53.496 1.00 90.76 123 MET B O 1
ATOM 2013 N N . GLN B 1 3 ? 55.190 31.421 52.296 1.00 80.04 124 GLN B N 1
ATOM 2014 C CA . GLN B 1 3 ? 54.661 30.659 51.161 1.00 74.24 124 GLN B CA 1
ATOM 2015 C C . GLN B 1 3 ? 54.167 29.260 51.578 1.00 68.29 124 GLN B C 1
ATOM 2016 O O . GLN B 1 3 ? 54.961 28.334 51.761 1.00 65.10 124 GLN B O 1
ATOM 2022 N N . LEU B 1 4 ? 52.853 29.133 51.753 1.00 60.59 125 LEU B N 1
ATOM 2023 C CA . LEU B 1 4 ? 52.203 27.833 51.853 1.00 56.46 125 LEU B CA 1
ATOM 2024 C C . LEU B 1 4 ? 51.483 27.618 50.533 1.00 53.03 125 LEU B C 1
ATOM 2025 O O . LEU B 1 4 ? 50.344 28.058 50.366 1.00 50.51 125 LEU B O 1
ATOM 2030 N N . ASN B 1 5 ? 52.175 26.965 49.596 1.00 50.16 126 ASN B N 1
ATOM 2031 C CA . ASN B 1 5 ? 51.701 26.795 48.221 1.00 49.00 126 ASN B CA 1
ATOM 2032 C C . ASN B 1 5 ? 51.442 28.196 47.607 1.00 48.52 126 ASN B C 1
ATOM 2033 O O . ASN B 1 5 ? 52.392 28.963 47.427 1.00 46.86 126 ASN B O 1
ATOM 2038 N N . GLN B 1 6 ? 50.183 28.575 47.401 1.00 47.15 127 GLN B N 1
ATOM 2039 C CA . GLN B 1 6 ? 49.840 29.828 46.721 1.00 45.85 127 GLN B CA 1
ATOM 2040 C C . GLN B 1 6 ? 49.478 30.966 47.714 1.00 42.76 127 GLN B C 1
ATOM 2041 O O . GLN B 1 6 ? 48.930 31.982 47.298 1.00 42.40 127 GLN B O 1
ATOM 2047 N N . TYR B 1 7 ? 49.822 30.816 49.001 1.00 37.91 128 TYR B N 1
ATOM 2048 C CA . TYR B 1 7 ? 49.414 31.756 50.056 1.00 36.59 128 TYR B CA 1
ATOM 2049 C C . TYR B 1 7 ? 50.598 32.291 50.824 1.00 38.13 128 TYR B C 1
ATOM 2050 O O . TYR B 1 7 ? 51.444 31.511 51.249 1.00 39.67 128 TYR B O 1
ATOM 2059 N N . LYS B 1 8 ? 50.654 33.608 51.018 1.00 39.14 129 LYS B N 1
ATOM 2060 C CA . LYS B 1 8 ? 51.601 34.215 51.954 1.00 41.35 129 LYS B CA 1
ATOM 2061 C C . LYS B 1 8 ? 50.851 34.577 53.238 1.00 39.17 129 LYS B C 1
ATOM 2062 O O . LYS B 1 8 ? 49.825 35.270 53.183 1.00 37.52 129 LYS B O 1
ATOM 2068 N N . LEU B 1 9 ? 51.358 34.110 54.380 1.00 35.60 130 LEU B N 1
ATOM 2069 C CA . LEU B 1 9 ? 50.736 34.383 55.666 1.00 34.16 130 LEU B CA 1
ATOM 2070 C C . LEU B 1 9 ? 51.216 35.702 56.237 1.00 34.93 130 LEU B C 1
ATOM 2071 O O . LEU B 1 9 ? 52.421 35.950 56.353 1.00 32.23 130 LEU B O 1
ATOM 2076 N N . GLN B 1 10 ? 50.248 36.537 56.610 1.00 34.77 131 GLN B N 1
ATOM 2077 C CA . GLN B 1 10 ? 50.489 37.893 57.044 1.00 35.08 131 GLN B CA 1
ATOM 2078 C C . GLN B 1 10 ? 50.083 37.976 58.520 1.00 36.20 131 GLN B C 1
ATOM 2079 O O . GLN B 1 10 ? 50.344 37.015 59.264 1.00 35.46 131 GLN B O 1
ATOM 2085 N N . SER B 1 11 ? 49.461 39.074 58.967 1.00 37.55 132 SER B N 1
ATOM 2086 C CA . SER B 1 11 ? 49.151 39.239 60.394 1.00 38.20 132 SER B CA 1
ATOM 2087 C C . SER B 1 11 ? 48.154 38.208 60.906 1.00 38.75 132 SER B C 1
ATOM 2088 O O . SER B 1 11 ? 47.409 37.573 60.141 1.00 40.80 132 SER B O 1
ATOM 2091 N N . GLU B 1 12 ? 48.172 38.040 62.216 1.00 36.33 133 GLU B N 1
ATOM 2092 C CA . GLU B 1 12 ? 47.208 37.236 62.921 1.00 37.64 133 GLU B CA 1
ATOM 2093 C C . GLU B 1 12 ? 45.957 38.077 63.150 1.00 37.06 133 GLU B C 1
ATOM 2094 O O . GLU B 1 12 ? 46.067 39.171 63.703 1.00 40.36 133 GLU B O 1
ATOM 2100 N N . ILE B 1 13 ? 44.788 37.586 62.730 1.00 35.16 134 ILE B N 1
ATOM 2101 C CA . ILE B 1 13 ? 43.515 38.323 62.915 1.00 34.93 134 ILE B CA 1
ATOM 2102 C C . ILE B 1 13 ? 42.570 37.721 63.950 1.00 35.46 134 ILE B C 1
ATOM 2103 O O . ILE B 1 13 ? 41.525 38.298 64.223 1.00 40.09 134 ILE B O 1
ATOM 2108 N N . GLY B 1 14 ? 42.937 36.592 64.544 1.00 37.51 135 GLY B N 1
ATOM 2109 C CA . GLY B 1 14 ? 42.157 35.991 65.625 1.00 39.63 135 GLY B CA 1
ATOM 2110 C C . GLY B 1 14 ? 42.902 34.844 66.285 1.00 42.98 135 GLY B C 1
ATOM 2111 O O . GLY B 1 14 ? 43.912 34.370 65.757 1.00 47.25 135 GLY B O 1
ATOM 2112 N N . LYS B 1 15 ? 42.408 34.403 67.440 1.00 47.09 136 LYS B N 1
ATOM 2113 C CA . LYS B 1 15 ? 43.055 33.338 68.232 1.00 48.67 136 LYS B CA 1
ATOM 2114 C C . LYS B 1 15 ? 42.022 32.555 69.032 1.00 50.44 136 LYS B C 1
ATOM 2115 O O . LYS B 1 15 ? 40.856 32.936 69.091 1.00 49.52 136 LYS B O 1
ATOM 2117 N N . GLY B 1 16 ? 42.462 31.458 69.641 1.00 55.72 137 GLY B N 1
ATOM 2118 C CA . GLY B 1 16 ? 41.584 30.580 70.427 1.00 57.30 137 GLY B CA 1
ATOM 2119 C C . GLY B 1 16 ? 42.215 29.236 70.747 1.00 57.29 137 GLY B C 1
ATOM 2120 O O . GLY B 1 16 ? 43.371 28.999 70.420 1.00 56.41 137 GLY B O 1
ATOM 2121 N N . ALA B 1 17 ? 41.441 28.361 71.387 1.00 62.08 138 ALA B N 1
ATOM 2122 C CA . ALA B 1 17 ? 41.918 27.045 71.861 1.00 63.37 138 ALA B CA 1
ATOM 2123 C C . ALA B 1 17 ? 42.433 26.142 70.728 1.00 64.00 138 ALA B C 1
ATOM 2124 O O . ALA B 1 17 ? 43.370 25.361 70.914 1.00 60.61 138 ALA B O 1
ATOM 2126 N N . TYR B 1 18 ? 41.759 26.231 69.584 1.00 64.60 139 TYR B N 1
ATOM 2127 C CA . TYR B 1 18 ? 42.173 25.616 68.305 1.00 63.40 139 TYR B CA 1
ATOM 2128 C C . TYR B 1 18 ? 43.636 25.881 67.854 1.00 60.52 139 TYR B C 1
ATOM 2129 O O . TYR B 1 18 ? 44.399 24.952 67.551 1.00 62.86 139 TYR B O 1
ATOM 2138 N N . GLY B 1 19 ? 44.011 27.155 67.860 1.00 54.49 140 GLY B N 1
ATOM 2139 C CA . GLY B 1 19 ? 45.210 27.661 67.191 1.00 48.86 140 GLY B CA 1
ATOM 2140 C C . GLY B 1 19 ? 44.950 29.129 66.868 1.00 44.79 140 GLY B C 1
ATOM 2141 O O . GLY B 1 19 ? 44.590 29.891 67.755 1.00 44.76 140 GLY B O 1
ATOM 2142 N N . VAL B 1 20 ? 45.083 29.529 65.605 1.00 40.13 141 VAL B N 1
ATOM 2143 C CA . VAL B 1 20 ? 44.916 30.940 65.214 1.00 35.46 141 VAL B CA 1
ATOM 2144 C C . VAL B 1 20 ? 44.312 31.082 63.817 1.00 32.24 141 VAL B C 1
ATOM 2145 O O . VAL B 1 20 ? 44.285 30.123 63.051 1.00 31.08 141 VAL B O 1
ATOM 2149 N N . VAL B 1 21 ? 43.819 32.281 63.507 1.00 30.82 142 VAL B N 1
ATOM 2150 C CA . VAL B 1 21 ? 43.419 32.650 62.143 1.00 29.17 142 VAL B CA 1
ATOM 2151 C C . VAL B 1 21 ? 44.373 33.717 61.636 1.00 28.69 142 VAL B C 1
ATOM 2152 O O . VAL B 1 21 ? 44.605 34.724 62.315 1.00 28.36 142 VAL B O 1
ATOM 2156 N N . ARG B 1 22 ? 44.930 33.487 60.452 1.00 28.27 143 ARG B N 1
ATOM 2157 C CA . ARG B 1 22 ? 45.881 34.408 59.835 1.00 28.16 143 ARG B CA 1
ATOM 2158 C C . ARG B 1 22 ? 45.259 35.007 58.583 1.00 27.57 143 ARG B C 1
ATOM 2159 O O . ARG B 1 22 ? 44.565 34.315 57.837 1.00 26.58 143 ARG B O 1
ATOM 2167 N N . LEU B 1 23 ? 45.516 36.291 58.354 1.00 28.45 144 LEU B N 1
ATOM 2168 C CA . LEU B 1 23 ? 45.291 36.890 57.055 1.00 30.33 144 LEU B CA 1
ATOM 2169 C C . LEU B 1 23 ? 46.286 36.242 56.104 1.00 32.60 144 LEU B C 1
ATOM 2170 O O . LEU B 1 23 ? 47.455 36.046 56.464 1.00 34.27 144 LEU B O 1
ATOM 2175 N N . ALA B 1 24 ? 45.823 35.870 54.916 1.00 32.93 145 ALA B N 1
ATOM 2176 C CA . ALA B 1 24 ? 46.656 35.179 53.941 1.00 33.40 145 ALA B CA 1
ATOM 2177 C C . ALA B 1 24 ? 46.432 35.781 52.565 1.00 35.88 145 ALA B C 1
ATOM 2178 O O . ALA B 1 24 ? 45.289 35.941 52.143 1.00 38.14 145 ALA B O 1
ATOM 2180 N N . TYR B 1 25 ? 47.519 36.115 51.872 1.00 37.81 146 TYR B N 1
ATOM 2181 C CA . TYR B 1 25 ? 47.438 36.760 50.560 1.00 38.46 146 TYR B CA 1
ATOM 2182 C C . TYR B 1 25 ? 47.804 35.753 49.478 1.00 39.97 146 TYR B C 1
ATOM 2183 O O . TYR B 1 25 ? 48.839 35.092 49.572 1.00 40.86 146 TYR B O 1
ATOM 2192 N N . ASN B 1 26 ? 46.933 35.627 48.479 1.00 39.79 147 ASN B N 1
ATOM 2193 C CA . ASN B 1 26 ? 47.158 34.779 47.311 1.00 41.85 147 ASN B CA 1
ATOM 2194 C C . ASN B 1 26 ? 47.528 35.711 46.163 1.00 45.99 147 ASN B C 1
ATOM 2195 O O . ASN B 1 26 ? 46.651 36.267 45.497 1.00 44.12 147 ASN B O 1
ATOM 2200 N N . GLU B 1 27 ? 48.836 35.881 45.951 1.00 50.92 148 GLU B N 1
ATOM 2201 C CA . GLU B 1 27 ? 49.361 36.812 44.948 1.00 54.99 148 GLU B CA 1
ATOM 2202 C C . GLU B 1 27 ? 49.046 36.369 43.518 1.00 56.73 148 GLU B C 1
ATOM 2203 O O . GLU B 1 27 ? 48.924 37.215 42.629 1.00 58.50 148 GLU B O 1
ATOM 2209 N N . SER B 1 28 ? 48.901 35.056 43.310 1.00 56.89 149 SER B N 1
ATOM 2210 C CA . SER B 1 28 ? 48.367 34.505 42.064 1.00 57.84 149 SER B CA 1
ATOM 2211 C C . SER B 1 28 ? 47.025 35.149 41.702 1.00 63.10 149 SER B C 1
ATOM 2212 O O . SER B 1 28 ? 46.863 35.659 40.592 1.00 69.96 149 SER B O 1
ATOM 2214 N N . GLU B 1 29 ? 46.085 35.149 42.649 1.00 61.61 150 GLU B N 1
ATOM 2215 C CA . GLU B 1 29 ? 44.736 35.696 42.430 1.00 58.68 150 GLU B CA 1
ATOM 2216 C C . GLU B 1 29 ? 44.553 37.166 42.813 1.00 56.37 150 GLU B C 1
ATOM 2217 O O . GLU B 1 29 ? 43.497 37.734 42.546 1.00 56.50 150 GLU B O 1
ATOM 2223 N N . ASP B 1 30 ? 45.565 37.770 43.437 1.00 56.54 151 ASP B N 1
ATOM 2224 C CA . ASP B 1 30 ? 45.444 39.077 44.094 1.00 55.88 151 ASP B CA 1
ATOM 2225 C C . ASP B 1 30 ? 44.195 39.145 44.991 1.00 55.57 151 ASP B C 1
ATOM 2226 O O . ASP B 1 30 ? 43.334 40.013 44.833 1.00 54.56 151 ASP B O 1
ATOM 2231 N N . ARG B 1 31 ? 44.100 38.188 45.909 1.00 51.50 152 ARG B N 1
ATOM 2232 C CA . ARG B 1 31 ? 42.964 38.077 46.821 1.00 50.48 152 ARG B CA 1
ATOM 2233 C C . ARG B 1 31 ? 43.465 37.666 48.196 1.00 44.66 152 ARG B C 1
ATOM 2234 O O . ARG B 1 31 ? 44.382 36.852 48.306 1.00 40.43 152 ARG B O 1
ATOM 2242 N N . HIS B 1 32 ? 42.873 38.253 49.232 1.00 39.21 153 HIS B N 1
ATOM 2243 C CA . HIS B 1 32 ? 43.160 37.870 50.601 1.00 37.03 153 HIS B CA 1
ATOM 2244 C C . HIS B 1 32 ? 42.161 36.809 51.065 1.00 34.58 153 HIS B C 1
ATOM 2245 O O . HIS B 1 32 ? 41.021 36.769 50.601 1.00 31.94 153 HIS B O 1
ATOM 2252 N N . TYR B 1 33 ? 42.631 35.945 51.963 1.00 32.30 154 TYR B N 1
ATOM 2253 C CA . TYR B 1 33 ? 41.852 34.876 52.566 1.00 31.36 154 TYR B CA 1
ATOM 2254 C C . TYR B 1 33 ? 42.090 34.877 54.075 1.00 30.00 154 TYR B C 1
ATOM 2255 O O . TYR B 1 33 ? 43.017 35.520 54.565 1.00 28.40 154 TYR B O 1
ATOM 2264 N N . ALA B 1 34 ? 41.222 34.174 54.797 1.00 28.96 155 ALA B N 1
ATOM 2265 C CA . ALA B 1 34 ? 41.383 33.925 56.225 1.00 28.39 155 ALA B CA 1
ATOM 2266 C C . ALA B 1 34 ? 41.780 32.477 56.367 1.00 28.12 155 ALA B C 1
ATOM 2267 O O . ALA B 1 34 ? 41.053 31.585 55.901 1.00 27.85 155 ALA B O 1
ATOM 2269 N N . MET B 1 35 ? 42.934 32.236 56.984 1.00 26.50 156 MET B N 1
ATOM 2270 C CA . MET B 1 35 ? 43.426 30.885 57.180 1.00 28.09 156 MET B CA 1
ATOM 2271 C C . MET B 1 35 ? 43.439 30.510 58.648 1.00 27.33 156 MET B C 1
ATOM 2272 O O . MET B 1 35 ? 44.167 31.099 59.441 1.00 26.34 156 MET B O 1
ATOM 2277 N N . LYS B 1 36 ? 42.650 29.508 58.989 1.00 27.52 157 LYS B N 1
ATOM 2278 C CA . LYS B 1 36 ? 42.585 28.992 60.334 1.00 29.97 157 LYS B CA 1
ATOM 2279 C C . LYS B 1 36 ? 43.672 27.930 60.419 1.00 31.09 157 LYS B C 1
ATOM 2280 O O . LYS B 1 36 ? 43.644 26.961 59.652 1.00 28.72 157 LYS B O 1
ATOM 2286 N N . VAL B 1 37 ? 44.663 28.158 61.285 1.00 31.26 158 VAL B N 1
ATOM 2287 C CA . VAL B 1 37 ? 45.748 27.198 61.503 1.00 33.24 158 VAL B CA 1
ATOM 2288 C C . VAL B 1 37 ? 45.471 26.414 62.784 1.00 33.40 158 VAL B C 1
ATOM 2289 O O . VAL B 1 37 ? 45.546 26.964 63.879 1.00 33.22 158 VAL B O 1
ATOM 2293 N N . LEU B 1 38 ? 45.130 25.136 62.629 1.00 33.14 159 LEU B N 1
ATOM 2294 C CA . LEU B 1 38 ? 44.860 24.239 63.752 1.00 33.41 159 LEU B CA 1
ATOM 2295 C C . LEU B 1 38 ? 46.099 23.415 64.061 1.00 33.76 159 LEU B C 1
ATOM 2296 O O . LEU B 1 38 ? 46.994 23.314 63.241 1.00 35.02 159 LEU B O 1
ATOM 2301 N N . SER B 1 39 ? 46.154 22.871 65.272 1.00 35.32 160 SER B N 1
ATOM 2302 C CA . SER B 1 39 ? 47.210 21.957 65.703 1.00 35.03 160 SER B CA 1
ATOM 2303 C C . SER B 1 39 ? 46.594 20.575 65.823 1.00 36.10 160 SER B C 1
ATOM 2304 O O . SER B 1 39 ? 45.561 20.424 66.465 1.00 38.41 160 SER B O 1
ATOM 2307 N N . LYS B 1 40 ? 47.198 19.574 65.187 1.00 36.78 161 LYS B N 1
ATOM 2308 C CA . LYS B 1 40 ? 46.685 18.203 65.255 1.00 40.10 161 LYS B CA 1
ATOM 2309 C C . LYS B 1 40 ? 46.854 17.661 66.678 1.00 42.65 161 LYS B C 1
ATOM 2310 O O . LYS B 1 40 ? 45.944 17.014 67.202 1.00 42.71 161 LYS B O 1
ATOM 2316 N N . LYS B 1 41 ? 48.007 17.949 67.292 1.00 44.00 162 LYS B N 1
ATOM 2317 C CA . LYS B 1 41 ? 48.253 17.652 68.715 1.00 47.91 162 LYS B CA 1
ATOM 2318 C C . LYS B 1 41 ? 47.082 18.126 69.581 1.00 50.54 162 LYS B C 1
ATOM 2319 O O . LYS B 1 41 ? 46.456 17.314 70.269 1.00 54.05 162 LYS B O 1
ATOM 2321 N N . LYS B 1 42 ? 46.776 19.424 69.518 1.00 51.31 163 LYS B N 1
ATOM 2322 C CA . LYS B 1 42 ? 45.614 19.989 70.231 1.00 51.35 163 LYS B CA 1
ATOM 2323 C C . LYS B 1 42 ? 44.292 19.314 69.844 1.00 50.18 163 LYS B C 1
ATOM 2324 O O . LYS B 1 42 ? 43.472 19.029 70.716 1.00 52.44 163 LYS B O 1
ATOM 2330 N N . LEU B 1 43 ? 44.092 19.063 68.549 1.00 48.69 164 LEU B N 1
ATOM 2331 C CA . LEU B 1 43 ? 42.868 18.406 68.055 1.00 50.34 164 LEU B CA 1
ATOM 2332 C C . LEU B 1 43 ? 42.698 16.974 68.556 1.00 51.14 164 LEU B C 1
ATOM 2333 O O . LEU B 1 43 ? 41.576 16.561 68.834 1.00 48.33 164 LEU B O 1
ATOM 2338 N N . LEU B 1 44 ? 43.798 16.223 68.654 1.00 54.13 165 LEU B N 1
ATOM 2339 C CA . LEU B 1 44 ? 43.773 14.874 69.235 1.00 55.83 165 LEU B CA 1
ATOM 2340 C C . LEU B 1 44 ? 43.320 14.965 70.697 1.00 59.81 165 LEU B C 1
ATOM 2341 O O . LEU B 1 44 ? 42.306 14.373 71.065 1.00 63.36 165 LEU B O 1
ATOM 2343 N N . LYS B 1 45 ? 44.048 15.739 71.505 1.00 61.23 166 LYS B N 1
ATOM 2344 C CA . LYS B 1 45 ? 43.670 15.998 72.908 1.00 61.38 166 LYS B CA 1
ATOM 2345 C C . LYS B 1 45 ? 42.489 16.973 73.007 1.00 63.41 166 LYS B C 1
ATOM 2346 O O . LYS B 1 45 ? 41.337 16.622 72.725 1.00 64.50 166 LYS B O 1
ATOM 2348 N N . GLU B 1 73 ? 41.685 10.621 62.264 1.00 59.06 194 GLU B N 1
ATOM 2349 C CA . GLU B 1 73 ? 40.926 10.256 61.066 1.00 58.84 194 GLU B CA 1
ATOM 2350 C C . GLU B 1 73 ? 39.482 10.780 61.125 1.00 60.26 194 GLU B C 1
ATOM 2351 O O . GLU B 1 73 ? 38.924 11.184 60.096 1.00 57.78 194 GLU B O 1
ATOM 2353 N N . ARG B 1 74 ? 38.885 10.757 62.322 1.00 59.86 195 ARG B N 1
ATOM 2354 C CA . ARG B 1 74 ? 37.573 11.385 62.572 1.00 61.26 195 ARG B CA 1
ATOM 2355 C C . ARG B 1 74 ? 37.626 12.908 62.402 1.00 62.02 195 ARG B C 1
ATOM 2356 O O . ARG B 1 74 ? 36.627 13.527 62.033 1.00 64.32 195 ARG B O 1
ATOM 2358 N N . VAL B 1 75 ? 38.791 13.498 62.679 1.00 60.63 196 VAL B N 1
ATOM 2359 C CA . VAL B 1 75 ? 39.034 14.920 62.431 1.00 57.22 196 VAL B CA 1
ATOM 2360 C C . VAL B 1 75 ? 38.994 15.177 60.924 1.00 50.91 196 VAL B C 1
ATOM 2361 O O . VAL B 1 75 ? 38.308 16.092 60.473 1.00 48.89 196 VAL B O 1
ATOM 2365 N N . TYR B 1 76 ? 39.715 14.357 60.160 1.00 47.46 197 TYR B N 1
ATOM 2366 C CA . TYR B 1 76 ? 39.728 14.463 58.696 1.00 43.95 197 TYR B CA 1
ATOM 2367 C C . TYR B 1 76 ? 38.347 14.229 58.069 1.00 43.21 197 TYR B C 1
ATOM 2368 O O . TYR B 1 76 ? 37.984 14.919 57.113 1.00 39.69 197 TYR B O 1
ATOM 2370 N N . GLN B 1 77 ? 37.583 13.274 58.605 1.00 42.73 198 GLN B N 1
ATOM 2371 C CA . GLN B 1 77 ? 36.231 12.988 58.086 1.00 45.71 198 GLN B CA 1
ATOM 2372 C C . GLN B 1 77 ? 35.281 14.157 58.365 1.00 44.37 198 GLN B C 1
ATOM 2373 O O . GLN B 1 77 ? 34.477 14.515 57.514 1.00 40.60 198 GLN B O 1
ATOM 2377 N N . GLU B 1 78 ? 35.400 14.765 59.544 1.00 48.10 199 GLU B N 1
ATOM 2378 C CA . GLU B 1 78 ? 34.609 15.966 59.874 1.00 50.40 199 GLU B CA 1
ATOM 2379 C C . GLU B 1 78 ? 34.945 17.164 58.984 1.00 48.50 199 GLU B C 1
ATOM 2380 O O . GLU B 1 78 ? 34.045 17.844 58.489 1.00 47.61 199 GLU B O 1
ATOM 2386 N 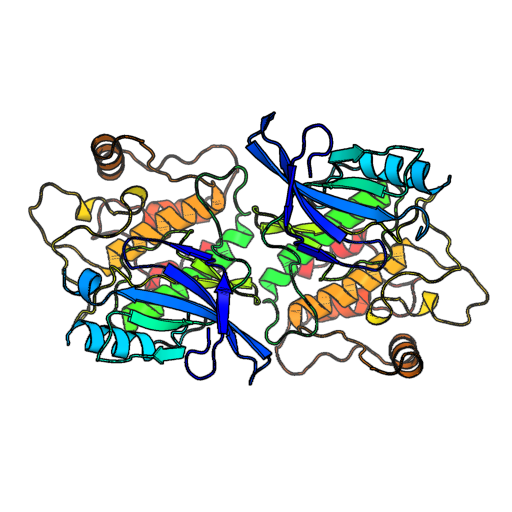N . ILE B 1 79 ? 36.235 17.398 58.765 1.00 45.78 200 ILE B N 1
ATOM 2387 C CA . ILE B 1 79 ? 36.687 18.469 57.876 1.00 46.46 200 ILE B CA 1
ATOM 2388 C C . ILE B 1 79 ? 36.198 18.263 56.431 1.00 43.25 200 ILE B C 1
ATOM 2389 O O . ILE B 1 79 ? 35.841 19.228 55.760 1.00 41.32 200 ILE B O 1
ATOM 2394 N N . ALA B 1 80 ? 36.175 17.016 55.963 1.00 42.62 201 ALA B N 1
ATOM 2395 C CA . ALA B 1 80 ? 35.638 16.698 54.636 1.00 42.62 201 ALA B CA 1
ATOM 2396 C C . ALA B 1 80 ? 34.147 17.023 54.520 1.00 44.05 201 ALA B C 1
ATOM 2397 O O . ALA B 1 80 ? 33.687 17.450 53.460 1.00 47.31 201 ALA B O 1
ATOM 2399 N N . ILE B 1 81 ? 33.397 16.811 55.600 1.00 43.24 202 ILE B N 1
ATOM 2400 C CA . ILE B 1 81 ? 31.980 17.183 55.630 1.00 45.96 202 ILE B CA 1
ATOM 2401 C C . ILE B 1 81 ? 31.852 18.703 55.530 1.00 43.84 202 ILE B C 1
ATOM 2402 O O . ILE B 1 81 ? 31.093 19.199 54.701 1.00 43.00 202 ILE B O 1
ATOM 2407 N N . LEU B 1 82 ? 32.624 19.427 56.344 1.00 42.52 203 LEU B N 1
ATOM 2408 C CA . LEU B 1 82 ? 32.625 20.893 56.329 1.00 42.48 203 LEU B CA 1
ATOM 2409 C C . LEU B 1 82 ? 32.911 21.492 54.959 1.00 40.06 203 LEU B C 1
ATOM 2410 O O . LEU B 1 82 ? 32.286 22.486 54.582 1.00 36.37 203 LEU B O 1
ATOM 2415 N N . LYS B 1 83 ? 33.854 20.889 54.230 1.00 39.38 204 LYS B N 1
ATOM 2416 C CA . LYS B 1 83 ? 34.190 21.289 52.852 1.00 38.90 204 LYS B CA 1
ATOM 2417 C C . LYS B 1 83 ? 33.006 21.178 51.896 1.00 37.33 204 LYS B C 1
ATOM 2418 O O . LYS B 1 83 ? 32.936 21.929 50.934 1.00 37.82 204 LYS B O 1
ATOM 2420 N N . LYS B 1 84 ? 32.087 20.252 52.173 1.00 37.67 205 LYS B N 1
ATOM 2421 C CA . LYS B 1 84 ? 30.876 20.053 51.368 1.00 40.19 205 LYS B CA 1
ATOM 2422 C C . LYS B 1 84 ? 29.747 21.052 51.639 1.00 39.01 205 LYS B C 1
ATOM 2423 O O . LYS B 1 84 ? 28.748 21.008 50.938 1.00 42.01 205 LYS B O 1
ATOM 2425 N N . LEU B 1 85 ? 29.876 21.914 52.653 1.00 38.50 206 LEU B N 1
ATOM 2426 C CA . LEU B 1 85 ? 28.863 22.941 52.944 1.00 37.33 206 LEU B CA 1
ATOM 2427 C C . LEU B 1 85 ? 28.971 24.086 51.950 1.00 36.16 206 LEU B C 1
ATOM 2428 O O . LEU B 1 85 ? 30.047 24.633 51.744 1.00 35.75 206 LEU B O 1
ATOM 2433 N N . ASP B 1 86 ? 27.854 24.436 51.326 1.00 34.07 207 ASP B N 1
ATOM 2434 C CA . ASP B 1 86 ? 27.817 25.531 50.370 1.00 34.75 207 ASP B CA 1
ATOM 2435 C C . ASP B 1 86 ? 26.468 26.215 50.532 1.00 31.71 207 ASP B C 1
ATOM 2436 O O . ASP B 1 86 ? 25.453 25.705 50.083 1.00 29.47 207 ASP B O 1
ATOM 2441 N N . HIS B 1 87 ? 26.465 27.327 51.260 1.00 29.80 208 HIS B N 1
ATOM 2442 C CA . HIS B 1 87 ? 25.279 28.140 51.459 1.00 27.32 208 HIS B CA 1
ATOM 2443 C C . HIS B 1 87 ? 25.727 29.569 51.726 1.00 28.72 208 HIS B C 1
ATOM 2444 O O . HIS B 1 87 ? 26.772 29.807 52.358 1.00 26.00 208 HIS B O 1
ATOM 2451 N N . VAL B 1 88 ? 24.938 30.521 51.229 1.00 27.71 209 VAL B N 1
ATOM 2452 C CA . VAL B 1 88 ? 25.269 31.930 51.318 1.00 26.81 209 VAL B CA 1
ATOM 2453 C C . VAL B 1 88 ? 25.446 32.438 52.751 1.00 26.09 2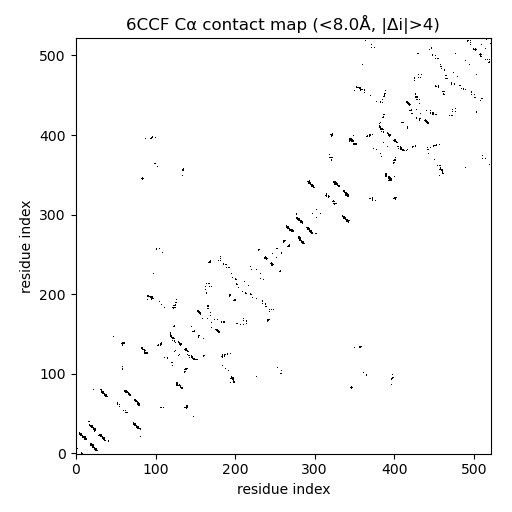09 VAL B C 1
ATOM 2454 O O . VAL B 1 88 ? 26.214 33.371 52.980 1.00 26.13 209 VAL B O 1
ATOM 2458 N N . ASN B 1 89 ? 24.747 31.830 53.702 1.00 25.96 210 ASN B N 1
ATOM 2459 C CA . ASN B 1 89 ? 24.804 32.242 55.099 1.00 26.11 210 ASN B CA 1
ATOM 2460 C C . ASN B 1 89 ? 25.647 31.277 55.951 1.00 26.06 210 ASN B C 1
ATOM 2461 O O . ASN B 1 89 ? 25.459 31.209 57.167 1.00 23.90 210 ASN B O 1
ATOM 2466 N N . VAL B 1 90 ? 26.578 30.561 55.316 1.00 27.37 211 VAL B N 1
ATOM 2467 C CA . VAL B 1 90 ? 27.577 29.741 56.028 1.00 28.70 211 VAL B CA 1
ATOM 2468 C C . VAL B 1 90 ? 28.940 30.053 55.411 1.00 29.12 211 VAL B C 1
ATOM 2469 O O . VAL B 1 90 ? 29.073 30.072 54.189 1.00 27.90 211 VAL B O 1
ATOM 2473 N N . VAL B 1 91 ? 29.945 30.333 56.248 1.00 30.05 212 VAL B N 1
ATOM 2474 C CA . VAL B 1 91 ? 31.292 30.612 55.738 1.00 30.86 212 VAL B CA 1
ATOM 2475 C C . VAL B 1 91 ? 31.774 29.379 54.997 1.00 31.82 212 VAL B C 1
ATOM 2476 O O . VAL B 1 91 ? 31.567 28.270 55.474 1.00 35.19 212 VAL B O 1
ATOM 2480 N N . LYS B 1 92 ? 32.365 29.576 53.821 1.00 32.93 213 LYS B N 1
ATOM 2481 C CA . LYS B 1 92 ? 32.819 28.471 52.963 1.00 32.56 213 LYS B CA 1
ATOM 2482 C C . LYS B 1 92 ? 34.260 28.099 53.288 1.00 30.41 213 LYS B C 1
ATOM 2483 O O . LYS B 1 92 ? 35.141 28.963 53.262 1.00 29.73 213 LYS B O 1
ATOM 2489 N N . LEU B 1 93 ? 34.485 26.819 53.574 1.00 29.66 214 LEU B N 1
ATOM 2490 C CA . LEU B 1 93 ? 35.833 26.247 53.678 1.00 30.45 214 LEU B CA 1
ATOM 2491 C C . LEU B 1 93 ? 36.263 25.927 52.259 1.00 31.76 214 LEU B C 1
ATOM 2492 O O . LEU B 1 93 ? 35.695 25.039 51.628 1.00 32.96 214 LEU B O 1
ATOM 2497 N N . ILE B 1 94 ? 37.229 26.681 51.745 1.00 32.52 215 ILE B N 1
ATOM 2498 C CA . ILE B 1 94 ? 37.630 26.588 50.347 1.00 35.11 215 ILE B CA 1
ATOM 2499 C C . ILE B 1 94 ? 38.550 25.402 50.131 1.00 37.24 215 ILE B C 1
ATOM 2500 O O . ILE B 1 94 ? 38.338 24.609 49.206 1.00 38.15 215 ILE B O 1
ATOM 2505 N N . GLU B 1 95 ? 39.584 25.298 50.961 1.00 37.42 216 GLU B N 1
ATOM 2506 C CA . GLU B 1 95 ? 40.442 24.123 50.924 1.00 35.89 216 GLU B CA 1
ATOM 2507 C C . GLU B 1 95 ? 41.145 23.898 52.235 1.00 34.39 216 GLU B C 1
ATOM 2508 O O . GLU B 1 95 ? 41.185 24.778 53.106 1.00 31.18 216 GLU B O 1
ATOM 2514 N N . VAL B 1 96 ? 41.674 22.686 52.356 1.00 34.39 217 VAL B N 1
ATOM 2515 C CA . VAL B 1 96 ? 42.457 22.263 53.499 1.00 35.14 217 VAL B CA 1
ATOM 2516 C C . VAL B 1 96 ? 43.851 21.896 52.979 1.00 35.53 217 VAL B C 1
ATOM 2517 O O . VAL B 1 96 ? 43.985 21.162 52.001 1.00 36.44 217 VAL B O 1
ATOM 2521 N N . LEU B 1 97 ? 44.879 22.446 53.618 1.00 35.80 218 LEU B N 1
ATOM 2522 C CA . LEU B 1 97 ? 46.267 22.172 53.277 1.00 34.52 218 LEU B CA 1
ATOM 2523 C C . LEU B 1 97 ? 46.884 21.417 54.451 1.00 33.75 218 LEU B C 1
ATOM 2524 O O . LEU B 1 97 ? 46.640 21.749 55.618 1.00 33.08 218 LEU B O 1
ATOM 2529 N N . ASP B 1 98 ? 47.669 20.395 54.137 1.00 33.30 219 ASP B N 1
ATOM 2530 C CA . ASP B 1 98 ? 48.246 19.517 55.153 1.00 34.21 219 ASP B CA 1
ATOM 2531 C C . ASP B 1 98 ? 49.611 18.973 54.712 1.00 33.18 219 ASP B C 1
ATOM 2532 O O . ASP B 1 98 ? 49.723 18.366 53.647 1.00 34.16 219 ASP B O 1
ATOM 2537 N N . ASP B 1 99 ? 50.635 19.206 55.530 1.00 33.30 220 ASP B N 1
ATOM 2538 C CA . ASP B 1 99 ? 51.887 18.430 55.473 1.00 32.44 220 ASP B CA 1
ATOM 2539 C C . ASP B 1 99 ? 51.819 17.388 56.614 1.00 31.86 220 ASP B C 1
ATOM 2540 O O . ASP B 1 99 ? 51.938 17.758 57.790 1.00 31.12 220 ASP B O 1
ATOM 2545 N N . PRO B 1 100 ? 51.585 16.095 56.283 1.00 32.03 221 PRO B N 1
ATOM 2546 C CA . PRO B 1 100 ? 51.463 15.034 57.317 1.00 34.29 221 PRO B CA 1
ATOM 2547 C C . PRO B 1 100 ? 52.659 14.838 58.245 1.00 35.40 221 PRO B C 1
ATOM 2548 O O . PRO B 1 100 ? 52.505 14.267 59.323 1.00 38.43 221 PRO B O 1
ATOM 2552 N N . ALA B 1 101 ? 53.836 15.297 57.836 1.00 38.07 222 ALA B N 1
ATOM 2553 C CA . ALA B 1 101 ? 55.007 15.260 58.703 1.00 40.10 222 ALA B CA 1
ATOM 2554 C C . ALA B 1 101 ? 54.935 16.266 59.853 1.00 41.06 222 ALA B C 1
ATOM 2555 O O . ALA B 1 101 ? 55.658 16.110 60.831 1.00 43.85 222 ALA B O 1
ATOM 2557 N N . GLU B 1 102 ? 54.081 17.287 59.744 1.00 39.83 223 GLU B N 1
ATOM 2558 C CA . GLU B 1 102 ? 54.056 18.404 60.693 1.00 39.73 223 GLU B CA 1
ATOM 2559 C C . GLU B 1 102 ? 52.679 18.577 61.358 1.00 37.48 223 GLU B C 1
ATOM 2560 O O . GLU B 1 102 ? 51.684 17.964 60.956 1.00 34.47 223 GLU B O 1
ATOM 2566 N N . ASP B 1 103 ? 52.650 19.412 62.393 1.00 34.54 224 ASP B N 1
ATOM 2567 C CA . ASP B 1 103 ? 51.505 19.515 63.280 1.00 34.20 224 ASP B CA 1
ATOM 2568 C C . ASP B 1 103 ? 50.378 20.392 62.731 1.00 31.55 224 ASP B C 1
ATOM 2569 O O . ASP B 1 103 ? 49.223 20.210 63.094 1.00 30.23 224 ASP B O 1
ATOM 2574 N N . ASN B 1 104 ? 50.713 21.338 61.869 1.00 30.56 225 ASN B N 1
ATOM 2575 C CA . ASN B 1 104 ? 49.732 22.307 61.415 1.00 30.27 225 ASN B CA 1
ATOM 2576 C C . ASN B 1 104 ? 48.737 21.739 60.425 1.00 30.57 225 ASN B C 1
ATOM 2577 O O . ASN B 1 104 ? 49.064 20.886 59.599 1.00 31.38 225 ASN B O 1
ATOM 2582 N N . LEU B 1 105 ? 47.514 22.239 60.532 1.00 30.93 226 LEU B N 1
ATOM 2583 C CA . LEU B 1 105 ? 46.465 21.961 59.581 1.00 30.85 226 LEU B CA 1
ATOM 2584 C C . LEU B 1 105 ? 45.922 23.317 59.151 1.00 28.57 226 LEU B C 1
ATOM 2585 O O . LEU B 1 105 ? 45.580 24.139 59.991 1.00 27.00 226 LEU B O 1
ATOM 2590 N N . TYR B 1 106 ? 45.896 23.566 57.844 1.00 26.89 227 TYR B N 1
ATOM 2591 C CA . TYR B 1 106 ? 45.608 24.897 57.318 1.00 26.50 227 TYR B CA 1
ATOM 2592 C C . TYR B 1 106 ? 44.258 24.857 56.600 1.00 25.79 227 TYR B C 1
ATOM 2593 O O . TYR B 1 106 ? 44.131 24.219 55.552 1.00 26.10 227 TYR B O 1
ATOM 2602 N N . LEU B 1 107 ? 43.254 25.501 57.192 1.00 24.62 228 LEU B N 1
ATOM 2603 C CA . LEU B 1 107 ? 41.913 25.574 56.618 1.00 24.62 228 LEU B CA 1
ATOM 2604 C C . LEU B 1 107 ? 41.766 26.967 56.031 1.00 24.09 228 LEU B C 1
ATOM 2605 O O . LEU B 1 107 ? 41.881 27.975 56.760 1.00 23.25 228 LEU B O 1
ATOM 2610 N N . VAL B 1 108 ? 41.545 27.026 54.722 1.00 23.20 229 VAL B N 1
ATOM 2611 C CA . VAL B 1 108 ? 41.451 28.297 54.002 1.00 24.59 229 VAL B CA 1
ATOM 2612 C C . VAL B 1 108 ? 39.986 28.684 53.808 1.00 25.17 229 VAL B C 1
ATOM 2613 O O . VAL B 1 108 ? 39.240 27.930 53.205 1.00 24.14 229 VAL B O 1
ATOM 2617 N N . PHE B 1 109 ? 39.614 29.860 54.316 1.00 26.39 230 PHE B N 1
ATOM 2618 C CA . PHE B 1 109 ? 38.273 30.423 54.193 1.00 28.06 230 PHE B CA 1
ATOM 2619 C C . PHE B 1 109 ? 38.311 31.734 53.446 1.00 29.91 230 PHE B C 1
ATOM 2620 O O . PHE B 1 109 ? 39.366 32.364 53.349 1.00 30.07 230 PHE B O 1
ATOM 2628 N N . ASP B 1 110 ? 37.149 32.162 52.946 1.00 31.60 231 ASP B N 1
ATOM 2629 C CA . ASP B 1 110 ? 37.004 33.512 52.403 1.00 33.76 231 ASP B CA 1
ATOM 2630 C C . ASP B 1 110 ? 37.257 34.523 53.529 1.00 32.09 231 ASP B C 1
ATOM 2631 O O . ASP B 1 110 ? 36.884 34.270 54.676 1.00 32.11 231 ASP B O 1
ATOM 2636 N N . LEU B 1 111 ? 37.912 35.639 53.193 1.00 31.64 232 LEU B N 1
ATOM 2637 C CA . LEU B 1 111 ? 38.088 36.758 54.120 1.00 30.99 232 LEU B CA 1
ATOM 2638 C C . LEU B 1 111 ? 36.825 37.626 54.110 1.00 30.82 232 LEU B C 1
ATOM 2639 O O . LEU B 1 111 ? 36.387 38.078 53.051 1.00 30.12 232 LEU B O 1
ATOM 2644 N N . LEU B 1 112 ? 36.240 37.807 55.292 1.00 29.67 233 LEU B N 1
ATOM 2645 C CA . LEU B 1 112 ? 35.151 38.747 55.521 1.00 30.85 233 LEU B CA 1
ATOM 2646 C C . LEU B 1 112 ? 35.725 39.847 56.411 1.00 30.36 233 LEU B C 1
ATOM 2647 O O . LEU B 1 112 ? 35.768 39.689 57.634 1.00 27.59 233 LEU B O 1
ATOM 2652 N N . ARG B 1 113 ? 36.173 40.928 55.754 1.00 30.94 234 ARG B N 1
ATOM 2653 C CA . ARG B 1 113 ? 36.858 42.070 56.387 1.00 34.58 234 ARG B CA 1
ATOM 2654 C C . ARG B 1 113 ? 36.065 42.764 57.464 1.00 30.95 234 ARG B C 1
ATOM 2655 O O . ARG B 1 113 ? 36.648 43.280 58.397 1.00 32.57 234 ARG B O 1
ATOM 2663 N N . LYS B 1 114 ? 34.744 42.773 57.348 1.00 30.36 235 LYS B N 1
ATOM 2664 C CA . LYS B 1 114 ? 33.896 43.428 58.347 1.00 30.39 235 LYS B CA 1
ATOM 2665 C C . LYS B 1 114 ? 33.889 42.697 59.701 1.00 28.64 235 LYS B C 1
ATOM 2666 O O . LYS B 1 114 ? 33.518 43.291 60.703 1.00 24.48 235 LYS B O 1
ATOM 2672 N N . GLY B 1 115 ? 34.262 41.414 59.719 1.00 28.14 236 GLY B N 1
ATOM 2673 C CA . GLY B 1 115 ? 34.417 40.662 60.966 1.00 27.84 236 GLY B CA 1
ATOM 2674 C C . GLY B 1 115 ? 33.086 40.195 61.535 1.00 29.50 236 GLY B C 1
ATOM 2675 O O . GLY B 1 115 ? 32.073 40.166 60.803 1.00 29.11 236 GLY B O 1
ATOM 2676 N N . PRO B 1 116 ? 33.069 39.840 62.845 1.00 30.10 237 PRO B N 1
ATOM 2677 C CA . PRO B 1 116 ? 31.839 39.477 63.514 1.00 29.01 237 PRO B CA 1
ATOM 2678 C C . PRO B 1 116 ? 30.846 40.616 63.472 1.00 28.48 237 PRO B C 1
ATOM 2679 O O . PRO B 1 116 ? 31.231 41.777 63.661 1.00 26.68 237 PRO B O 1
ATOM 2683 N N . VAL B 1 117 ? 29.575 40.286 63.243 1.00 25.97 238 VAL B N 1
ATOM 2684 C CA . VAL B 1 117 ? 28.561 41.310 63.023 1.00 25.25 238 VAL B CA 1
ATOM 2685 C C . VAL B 1 117 ? 28.354 42.208 64.249 1.00 24.79 238 VAL B C 1
ATOM 2686 O O . VAL B 1 117 ? 28.068 43.398 64.088 1.00 24.55 238 VAL B O 1
ATOM 2690 N N . MET B 1 118 ? 28.518 41.633 65.443 1.00 25.53 239 MET B N 1
ATOM 2691 C CA . MET B 1 118 ? 28.339 42.328 66.723 1.00 27.92 239 MET B CA 1
ATOM 2692 C C . MET B 1 118 ? 29.223 41.668 67.799 1.00 28.44 239 MET B C 1
ATOM 2693 O O . MET B 1 118 ? 29.507 40.489 67.706 1.00 27.94 239 MET B O 1
ATOM 2698 N N . GLU B 1 119 ? 29.641 42.441 68.802 1.00 29.96 240 GLU B N 1
ATOM 2699 C CA . GLU B 1 119 ? 30.293 41.918 70.013 1.00 32.38 240 GLU B CA 1
ATOM 2700 C C . GLU B 1 119 ? 29.401 42.336 71.171 1.00 31.63 240 GLU B C 1
ATOM 2701 O O . GLU B 1 119 ? 29.026 43.498 71.224 1.00 32.86 240 GLU B O 1
ATOM 2703 N N . VAL B 1 120 ? 29.036 41.410 72.065 1.00 31.22 241 VAL B N 1
ATOM 2704 C CA . VAL B 1 120 ? 28.198 41.750 73.225 1.00 32.41 241 VAL B CA 1
ATOM 2705 C C . VAL B 1 120 ? 29.013 41.624 74.518 1.00 33.32 241 VAL B C 1
ATOM 2706 O O . VAL B 1 120 ? 29.804 40.696 74.619 1.00 30.68 241 VAL B O 1
ATOM 2710 N N . PRO B 1 121 ? 28.832 42.527 75.494 1.00 33.59 242 PRO B N 1
ATOM 2711 C CA . PRO B 1 121 ? 27.906 43.656 75.417 1.00 33.14 242 PRO B CA 1
ATOM 2712 C C . PRO B 1 121 ? 28.454 44.786 74.558 1.00 34.82 242 PRO B C 1
ATOM 2713 O O . PRO B 1 121 ? 29.680 44.918 74.425 1.00 37.15 242 PRO B O 1
ATOM 2717 N N . CYS B 1 122 ? 27.562 45.589 73.986 1.00 34.16 243 CYS B N 1
ATOM 2718 C CA . CYS B 1 122 ? 27.960 46.777 73.226 1.00 37.04 243 CYS B CA 1
ATOM 2719 C C . CYS B 1 122 ? 27.061 47.967 73.522 1.00 38.84 243 CYS B C 1
ATOM 2720 O O . CYS B 1 122 ? 25.909 47.804 73.918 1.00 37.84 243 CYS B O 1
ATOM 2723 N N . ASP B 1 123 ? 27.608 49.162 73.297 1.00 42.37 244 ASP B N 1
ATOM 2724 C CA . ASP B 1 123 ? 26.934 50.436 73.598 1.00 43.59 244 ASP B CA 1
ATOM 2725 C C . ASP B 1 123 ? 25.608 50.637 72.870 1.00 38.56 244 ASP B C 1
ATOM 2726 O O . ASP B 1 123 ? 24.660 51.160 73.452 1.00 39.97 244 ASP B O 1
ATOM 2731 N N . LYS B 1 124 ? 25.554 50.250 71.600 1.00 35.86 245 LYS B N 1
ATOM 2732 C CA . LYS B 1 124 ? 24.372 50.502 70.763 1.00 35.10 245 LYS B CA 1
ATOM 2733 C C . LYS B 1 124 ? 24.039 49.294 69.878 1.00 32.02 245 LYS B C 1
ATOM 2734 O O . LYS B 1 124 ? 24.868 48.841 69.091 1.00 29.82 245 LYS B O 1
ATOM 2737 N N . PRO B 1 125 ? 22.813 48.776 70.004 1.00 29.56 246 PRO B N 1
ATOM 2738 C CA . PRO B 1 125 ? 22.396 47.641 69.200 1.00 28.02 246 PRO B CA 1
ATOM 2739 C C . PRO B 1 125 ? 21.949 48.027 67.776 1.00 25.87 246 PRO B C 1
ATOM 2740 O O . PRO B 1 125 ? 22.085 49.185 67.371 1.00 23.48 246 PRO B O 1
ATOM 2744 N N . PHE B 1 126 ? 21.454 47.041 67.023 1.00 24.69 247 PHE B N 1
ATOM 2745 C CA . PHE B 1 126 ? 20.934 47.278 65.686 1.00 23.74 247 PHE B CA 1
ATOM 2746 C C . PHE B 1 126 ? 19.500 47.710 65.814 1.00 23.17 247 PHE B C 1
ATOM 2747 O O . PHE B 1 126 ? 18.843 47.423 66.812 1.00 23.24 247 PHE B O 1
ATOM 2755 N N . SER B 1 127 ? 19.005 48.367 64.775 1.00 22.52 248 SER B N 1
ATOM 2756 C CA . SER B 1 127 ? 17.598 48.659 64.680 1.00 22.58 248 SER B CA 1
ATOM 2757 C C . SER B 1 127 ? 16.857 47.341 64.478 1.00 22.89 248 SER B C 1
ATOM 2758 O O . SER B 1 127 ? 17.434 46.332 64.039 1.00 23.06 248 SER B O 1
ATOM 2761 N N . GLU B 1 128 ? 15.571 47.354 64.793 1.00 22.44 249 GLU B N 1
ATOM 2762 C CA . GLU B 1 128 ? 14.757 46.173 64.664 1.00 23.35 249 GLU B CA 1
ATOM 2763 C C . GLU B 1 128 ? 14.746 45.669 63.225 1.00 24.00 249 GLU B C 1
ATOM 2764 O O . GLU B 1 128 ? 14.827 44.459 62.982 1.00 24.56 249 GLU B O 1
ATOM 2770 N N . GLU B 1 129 ? 14.705 46.605 62.274 1.00 24.59 250 GLU B N 1
ATOM 2771 C CA . GLU B 1 129 ? 14.665 46.275 60.852 1.00 25.36 250 GLU B CA 1
ATOM 2772 C C . GLU B 1 129 ? 15.991 45.663 60.371 1.00 22.87 250 GLU B C 1
ATOM 2773 O O . GLU B 1 129 ? 15.998 44.754 59.542 1.00 20.15 250 GLU B O 1
ATOM 2779 N N . GLN B 1 130 ? 17.110 46.168 60.877 1.00 21.76 251 GLN B N 1
ATOM 2780 C CA . GLN B 1 130 ? 18.401 45.563 60.575 1.00 22.13 251 GLN B CA 1
ATOM 2781 C C . GLN B 1 130 ? 18.491 44.183 61.213 1.00 21.71 251 GLN B C 1
ATOM 2782 O O . GLN B 1 130 ? 18.974 43.237 60.596 1.00 21.43 251 GLN B O 1
ATOM 2788 N N . ALA B 1 131 ? 18.002 44.064 62.442 1.00 22.48 252 ALA B N 1
ATOM 2789 C CA . ALA B 1 131 ? 17.977 42.763 63.123 1.00 22.27 252 ALA B CA 1
ATOM 2790 C C . ALA B 1 131 ? 17.158 41.728 62.353 1.00 23.43 252 ALA B C 1
ATOM 2791 O O . ALA B 1 131 ? 17.464 40.533 62.412 1.00 22.30 252 ALA B O 1
ATOM 2793 N N . ARG B 1 132 ? 16.122 42.181 61.642 1.00 23.14 253 ARG B N 1
ATOM 2794 C CA . ARG B 1 132 ? 15.288 41.260 60.879 1.00 25.16 253 ARG B CA 1
ATOM 2795 C C . ARG B 1 132 ? 16.076 40.622 59.762 1.00 23.71 253 ARG B C 1
ATOM 2796 O O . ARG B 1 132 ? 16.006 39.408 59.576 1.00 24.33 253 ARG B O 1
ATOM 2804 N N . LEU B 1 133 ? 16.858 41.434 59.060 1.00 23.06 254 LEU B N 1
ATOM 2805 C CA . LEU B 1 133 ? 17.634 40.956 57.945 1.00 23.21 254 LEU B CA 1
ATOM 2806 C C . LEU B 1 133 ? 18.664 39.922 58.404 1.00 22.97 254 LEU B C 1
ATOM 2807 O O . LEU B 1 133 ? 18.853 38.908 57.735 1.00 20.68 254 LEU B O 1
ATOM 2812 N N . TYR B 1 134 ? 19.299 40.179 59.545 1.00 22.93 255 TYR B N 1
ATOM 2813 C CA . TYR B 1 134 ? 20.285 39.247 60.089 1.00 24.51 255 TYR B CA 1
ATOM 2814 C C . TYR B 1 134 ? 19.649 37.987 60.658 1.00 23.30 255 TYR B C 1
ATOM 2815 O O . TYR B 1 134 ? 20.199 36.925 60.510 1.00 25.50 255 TYR B O 1
ATOM 2824 N N . LEU B 1 135 ? 18.483 38.099 61.284 1.00 24.10 256 LEU B N 1
ATOM 2825 C CA . LEU B 1 135 ? 17.770 36.930 61.777 1.00 24.17 256 LEU B CA 1
ATOM 2826 C C . LEU B 1 135 ? 17.429 36.012 60.603 1.00 25.04 256 LEU B C 1
ATOM 2827 O O . LEU B 1 135 ? 17.721 34.814 60.649 1.00 24.77 256 LEU B O 1
ATOM 2832 N N . ARG B 1 136 ? 16.879 36.579 59.528 1.00 24.96 257 ARG B N 1
ATOM 2833 C CA . ARG B 1 136 ? 16.619 35.802 58.307 1.00 25.99 257 ARG B CA 1
ATOM 2834 C C . ARG B 1 136 ? 17.883 35.089 57.807 1.00 25.79 257 ARG B C 1
ATOM 2835 O O . ARG B 1 136 ? 17.829 33.905 57.455 1.00 25.56 257 ARG B O 1
ATOM 2843 N N . ASP B 1 137 ? 19.011 35.804 57.785 1.00 24.56 258 ASP B N 1
ATOM 2844 C CA . ASP B 1 137 ? 20.292 35.198 57.423 1.00 24.15 258 ASP B CA 1
ATOM 2845 C C . ASP B 1 137 ? 20.584 33.989 58.287 1.00 22.90 258 ASP B C 1
ATOM 2846 O O . ASP B 1 137 ? 20.794 32.902 57.778 1.00 22.97 258 ASP B O 1
ATOM 2851 N N . VAL B 1 138 ? 20.578 34.187 59.600 1.00 23.28 259 VAL B N 1
ATOM 2852 C CA . VAL B 1 138 ? 20.936 33.115 60.536 1.00 23.22 259 VAL B CA 1
ATOM 2853 C C . VAL B 1 138 ? 19.996 31.907 60.377 1.00 23.89 259 VAL B C 1
ATOM 2854 O O . VAL B 1 138 ? 20.462 30.775 60.297 1.00 24.15 259 VAL B O 1
ATOM 2858 N N . ILE B 1 139 ? 18.688 32.153 60.295 1.00 23.66 260 ILE B N 1
ATOM 2859 C CA . ILE B 1 139 ? 17.712 31.075 60.124 1.00 23.42 260 ILE B CA 1
ATOM 2860 C C . ILE B 1 139 ? 17.861 30.287 58.814 1.00 23.41 260 ILE B C 1
ATOM 2861 O O . ILE B 1 139 ? 17.781 29.067 58.830 1.00 23.17 260 ILE B O 1
ATOM 2866 N N . LEU B 1 140 ? 18.091 30.958 57.691 1.00 24.28 261 LEU B N 1
ATOM 2867 C CA . LEU B 1 140 ? 18.326 30.242 56.440 1.00 25.32 261 LEU B CA 1
ATOM 2868 C C . LEU B 1 140 ? 19.621 29.408 56.510 1.00 24.69 261 LEU B C 1
ATOM 2869 O O . LEU B 1 140 ? 19.682 28.264 56.023 1.00 22.38 261 LEU B O 1
ATOM 2874 N N . GLY B 1 141 ? 20.651 29.992 57.105 1.00 23.92 262 GLY B N 1
ATOM 2875 C CA . GLY B 1 141 ? 21.902 29.276 57.344 1.00 25.07 262 GLY B CA 1
ATOM 2876 C C . GLY B 1 141 ? 21.690 28.067 58.237 1.00 25.32 262 GLY B C 1
ATOM 2877 O O . GLY B 1 141 ? 22.130 26.968 57.913 1.00 26.95 262 GLY B O 1
ATOM 2878 N N . LEU B 1 142 ? 20.966 28.259 59.330 1.00 25.44 263 LEU B N 1
ATOM 2879 C CA . LEU B 1 142 ? 20.747 27.189 60.308 1.00 26.64 263 LEU B CA 1
ATOM 2880 C C . LEU B 1 142 ? 19.831 26.074 59.778 1.00 26.69 263 LEU B C 1
ATOM 2881 O O . LEU B 1 142 ? 20.056 24.892 60.067 1.00 23.03 263 LEU B O 1
ATOM 2886 N N . GLU B 1 143 ? 18.800 26.456 59.017 1.00 25.73 264 GLU B N 1
ATOM 2887 C CA . GLU B 1 143 ? 17.987 25.484 58.281 1.00 26.41 264 GLU B CA 1
ATOM 2888 C C . GLU B 1 143 ? 18.855 24.619 57.373 1.00 25.47 264 GLU B C 1
ATOM 2889 O O . GLU B 1 143 ? 18.722 23.390 57.363 1.00 28.31 264 GLU B O 1
ATOM 2895 N N . TYR B 1 144 ? 19.729 25.268 56.615 1.00 24.84 265 TYR B N 1
ATOM 2896 C CA . TYR B 1 144 ? 20.653 24.574 55.737 1.00 24.15 265 TYR B CA 1
ATOM 2897 C C . TYR B 1 144 ? 21.505 23.557 56.529 1.00 23.50 265 TYR B C 1
ATOM 2898 O O . TYR B 1 144 ? 21.550 22.384 56.178 1.00 22.55 265 TYR B O 1
ATOM 2907 N N . LEU B 1 145 ? 22.153 24.023 57.588 1.00 23.08 266 LEU B N 1
ATOM 2908 C CA . LEU B 1 145 ? 22.941 23.159 58.476 1.00 22.79 266 LEU B CA 1
ATOM 2909 C C . LEU B 1 145 ? 22.137 21.958 58.987 1.00 22.34 266 LEU B C 1
ATOM 2910 O O . LEU B 1 145 ? 22.571 20.820 58.868 1.00 21.04 266 LEU B O 1
ATOM 2915 N N . HIS B 1 146 ? 20.946 22.217 59.517 1.00 23.17 267 HIS B N 1
ATOM 2916 C CA . HIS B 1 146 ? 20.109 21.159 60.060 1.00 23.19 267 HIS B CA 1
ATOM 2917 C C . HIS B 1 146 ? 19.722 20.112 59.001 1.00 24.30 267 HIS B C 1
ATOM 2918 O O . HIS B 1 146 ? 19.705 18.903 59.307 1.00 23.46 267 HIS B O 1
ATOM 2925 N N . CYS B 1 147 ? 19.461 20.572 57.775 1.00 24.39 268 CYS B N 1
ATOM 2926 C CA . CYS B 1 147 ? 19.171 19.695 56.635 1.00 26.05 268 CYS B CA 1
ATOM 2927 C C . CYS B 1 147 ? 20.410 18.928 56.156 1.00 27.27 268 CYS B C 1
ATOM 2928 O O . CYS B 1 147 ? 20.270 17.885 55.545 1.00 27.57 268 CYS B O 1
ATOM 2931 N N . GLN B 1 148 ? 21.612 19.452 56.417 1.00 27.86 269 GLN B N 1
ATOM 2932 C CA . GLN B 1 148 ? 22.851 18.707 56.227 1.00 28.88 269 GLN B CA 1
ATOM 2933 C C . GLN B 1 148 ? 23.169 17.797 57.425 1.00 30.39 269 GLN B C 1
ATOM 2934 O O . GLN B 1 148 ? 24.271 17.250 57.499 1.00 31.95 269 GLN B O 1
ATOM 2940 N N . LYS B 1 149 ? 22.210 17.612 58.336 1.00 30.53 270 LYS B N 1
ATOM 2941 C CA . LYS B 1 149 ? 22.405 16.859 59.568 1.00 30.60 270 LYS B CA 1
ATOM 2942 C C . LYS B 1 149 ? 23.576 17.380 60.414 1.00 29.19 270 LYS B C 1
ATOM 2943 O O . LYS B 1 149 ? 24.369 16.594 60.934 1.00 27.02 270 LYS B O 1
ATOM 2949 N N . ILE B 1 150 ? 23.677 18.703 60.544 1.00 27.79 271 ILE B N 1
ATOM 2950 C CA . ILE B 1 150 ? 24.639 19.332 61.467 1.00 27.84 271 ILE B CA 1
ATOM 2951 C C . ILE B 1 150 ? 23.894 20.264 62.390 1.00 26.90 271 ILE B C 1
ATOM 2952 O O . ILE B 1 150 ? 23.086 21.079 61.920 1.00 27.11 271 ILE B O 1
ATOM 2957 N N . VAL B 1 151 ? 24.160 20.135 63.689 1.00 26.64 272 VAL B N 1
ATOM 2958 C CA . VAL B 1 151 ? 23.722 21.111 64.699 1.00 27.41 272 VAL B CA 1
ATOM 2959 C C . VAL B 1 151 ? 24.957 21.904 65.073 1.00 27.32 272 VAL B C 1
ATOM 2960 O O . VAL B 1 151 ? 26.019 21.336 65.326 1.00 28.82 272 VAL B O 1
ATOM 2964 N N . HIS B 1 152 ? 24.836 23.218 65.046 1.00 26.01 273 HIS B N 1
ATOM 2965 C CA . HIS B 1 152 ? 25.997 24.084 65.148 1.00 27.04 273 HIS B CA 1
ATOM 2966 C C . HIS B 1 152 ? 26.577 24.153 66.561 1.00 28.02 273 HIS B C 1
ATOM 2967 O O . HIS B 1 152 ? 27.799 24.048 66.736 1.00 27.00 273 HIS B O 1
ATOM 2974 N N . ARG B 1 153 ? 25.700 24.375 67.535 1.00 27.60 274 ARG B N 1
ATOM 2975 C CA . ARG B 1 153 ? 26.021 24.315 68.980 1.00 30.52 274 ARG B CA 1
ATOM 2976 C C . ARG B 1 153 ? 26.756 25.510 69.574 1.00 28.36 274 ARG B C 1
ATOM 2977 O O . ARG B 1 153 ? 27.122 25.488 70.756 1.00 32.00 274 ARG B O 1
ATOM 2985 N N . ASP B 1 154 ? 26.944 26.565 68.794 1.00 25.36 275 ASP B N 1
ATOM 2986 C CA . ASP B 1 154 ? 27.590 27.778 69.297 1.00 23.73 275 ASP B CA 1
ATOM 2987 C C . ASP B 1 154 ? 27.199 29.004 68.459 1.00 24.04 275 ASP B C 1
ATOM 2988 O O . ASP B 1 154 ? 28.056 29.781 68.004 1.00 23.21 275 ASP B O 1
ATOM 2993 N N . ILE B 1 155 ? 25.882 29.165 68.284 1.00 23.57 276 ILE B N 1
ATOM 2994 C CA . ILE B 1 155 ? 25.317 30.331 67.620 1.00 22.08 276 ILE B CA 1
ATOM 2995 C C . ILE B 1 155 ? 25.367 31.479 68.607 1.00 22.79 276 ILE B C 1
ATOM 2996 O O . ILE B 1 155 ? 24.835 31.392 69.707 1.00 25.33 276 ILE B O 1
ATOM 3001 N N . LYS B 1 156 ? 26.047 32.538 68.208 1.00 22.64 277 LYS B N 1
ATOM 3002 C CA . LYS B 1 156 ? 26.102 33.767 68.950 1.00 23.15 277 LYS B CA 1
ATOM 3003 C C . LYS B 1 156 ? 26.559 34.832 67.975 1.00 23.91 277 LYS B C 1
ATOM 3004 O O . LYS B 1 156 ? 27.105 34.481 66.921 1.00 23.38 277 LYS B O 1
ATOM 3010 N N . PRO B 1 157 ? 26.342 36.120 68.304 1.00 24.34 278 PRO B N 1
ATOM 3011 C CA . PRO B 1 157 ? 26.698 37.188 67.365 1.00 25.66 278 PRO B CA 1
ATOM 3012 C C . PRO B 1 157 ? 28.150 37.172 66.888 1.00 26.46 278 PRO B C 1
ATOM 3013 O O . PRO B 1 157 ? 28.396 37.485 65.719 1.00 27.18 278 PRO B O 1
ATOM 3017 N N . SER B 1 158 ? 29.084 36.777 67.764 1.00 25.36 279 SER B N 1
ATOM 3018 C CA . SER B 1 158 ? 30.517 36.804 67.435 1.00 23.99 279 SER B CA 1
ATOM 3019 C C . SER B 1 158 ? 30.923 35.670 66.495 1.00 22.97 279 SER B C 1
ATOM 3020 O O . SER B 1 158 ? 32.005 35.719 65.916 1.00 22.06 279 SER B O 1
ATOM 3023 N N . ASN B 1 159 ? 30.061 34.665 66.340 1.00 23.03 280 ASN B N 1
ATOM 3024 C CA . ASN B 1 159 ? 30.229 33.619 65.318 1.00 23.96 280 ASN B CA 1
ATOM 3025 C C . ASN B 1 159 ? 29.434 33.876 64.023 1.00 24.28 280 ASN B C 1
ATOM 3026 O O . ASN B 1 159 ? 29.261 32.974 63.207 1.00 25.47 280 ASN B O 1
ATOM 3031 N N . LEU B 1 160 ? 28.990 35.107 63.823 1.00 24.56 281 LEU B N 1
ATOM 3032 C CA . LEU B 1 160 ? 28.294 35.488 62.600 1.00 24.75 281 LEU B CA 1
ATOM 3033 C C . LEU B 1 160 ? 29.137 36.532 61.918 1.00 22.94 281 LEU B C 1
ATOM 3034 O O . LEU B 1 160 ? 29.250 37.633 62.402 1.00 22.14 281 LEU B O 1
ATOM 3039 N N . LEU B 1 161 ? 29.761 36.185 60.803 1.00 23.27 282 LEU B N 1
ATOM 3040 C CA . LEU B 1 161 ? 30.656 37.138 60.142 1.00 24.18 282 LEU B CA 1
ATOM 3041 C C . LEU B 1 161 ? 29.840 37.926 59.133 1.00 23.49 282 LEU B C 1
ATOM 3042 O O . LEU B 1 161 ? 29.033 37.331 58.410 1.00 21.85 282 LEU B O 1
ATOM 3047 N N . LEU B 1 162 ? 30.067 39.241 59.082 1.00 22.84 283 LEU B N 1
ATOM 3048 C CA . LEU B 1 162 ? 29.356 40.126 58.146 1.00 23.17 283 LEU B CA 1
ATOM 3049 C C . LEU B 1 162 ? 30.036 40.130 56.797 1.00 23.64 283 LEU B C 1
ATOM 3050 O O . LEU B 1 162 ? 31.130 40.654 56.643 1.00 25.25 283 LEU B O 1
ATOM 3055 N N . GLY B 1 163 ? 29.408 39.519 55.803 1.00 23.92 284 GLY B N 1
ATOM 3056 C CA . GLY B 1 163 ? 29.982 39.510 54.466 1.00 24.28 284 GLY B CA 1
ATOM 3057 C C . GLY B 1 163 ? 29.889 40.879 53.807 1.00 24.44 284 GLY B C 1
ATOM 3058 O O . GLY B 1 163 ? 29.189 41.761 54.288 1.00 24.04 284 GLY B O 1
ATOM 3059 N N . ASP B 1 164 ? 30.609 41.041 52.703 1.00 25.02 285 ASP B N 1
ATOM 3060 C CA . ASP B 1 164 ? 30.617 42.292 51.938 1.00 26.43 285 ASP B CA 1
ATOM 3061 C C . ASP B 1 164 ? 29.265 42.600 51.241 1.00 25.48 285 ASP B C 1
ATOM 3062 O O . ASP B 1 164 ? 28.988 43.744 50.929 1.00 26.32 285 ASP B O 1
ATOM 3067 N N . ASP B 1 165 ? 28.441 41.575 51.025 1.00 25.26 286 ASP B N 1
ATOM 3068 C CA . ASP B 1 165 ? 27.047 41.724 50.528 1.00 25.34 286 ASP B CA 1
ATOM 3069 C C . ASP B 1 165 ? 26.004 42.068 51.605 1.00 24.52 286 ASP B C 1
ATOM 3070 O O . ASP B 1 165 ? 24.789 41.957 51.373 1.00 23.64 286 ASP B O 1
ATOM 3075 N N . GLY B 1 166 ? 26.470 42.471 52.790 1.00 24.77 287 GLY B N 1
ATOM 3076 C CA . GLY B 1 166 ? 25.598 42.791 53.894 1.00 24.27 287 GLY B CA 1
ATOM 3077 C C . GLY B 1 166 ? 24.900 41.630 54.589 1.00 24.33 287 GLY B C 1
ATOM 3078 O O . GLY B 1 166 ? 24.152 41.876 55.529 1.00 23.26 287 GLY B O 1
ATOM 3079 N N . HIS B 1 167 ? 25.103 40.388 54.127 1.00 23.04 288 HIS B N 1
ATOM 3080 C CA . HIS B 1 167 ? 24.505 39.210 54.752 1.00 23.49 288 HIS B CA 1
ATOM 3081 C C . HIS B 1 167 ? 25.500 38.590 55.732 1.00 23.29 288 HIS B C 1
ATOM 3082 O O . HIS B 1 167 ? 26.713 38.601 55.482 1.00 21.61 288 HIS B O 1
ATOM 3089 N N . VAL B 1 168 ? 24.992 38.055 56.834 1.00 23.95 289 VAL B N 1
ATOM 3090 C CA . VAL B 1 168 ? 25.844 37.317 57.784 1.00 24.43 289 VAL B CA 1
ATOM 3091 C C . VAL B 1 168 ? 25.986 35.850 57.441 1.00 25.13 289 VAL B C 1
ATOM 3092 O O . VAL B 1 168 ? 25.051 35.220 56.929 1.00 24.23 289 VAL B O 1
ATOM 3096 N N . LYS B 1 169 ? 27.176 35.319 57.727 1.00 26.33 290 LYS B N 1
ATOM 3097 C CA . LYS B 1 169 ? 27.493 33.912 57.547 1.00 26.33 290 LYS B CA 1
ATOM 3098 C C . LYS B 1 169 ? 27.805 33.239 58.898 1.00 25.67 290 LYS B C 1
ATOM 3099 O O . LYS B 1 169 ? 28.511 33.802 59.746 1.00 24.93 290 LYS B O 1
ATOM 3105 N N . ILE B 1 170 ? 27.271 32.041 59.095 1.00 23.81 291 ILE B N 1
ATOM 3106 C CA . ILE B 1 170 ? 27.529 31.258 60.304 1.00 22.98 291 ILE B CA 1
ATOM 3107 C C . ILE B 1 170 ? 28.965 30.714 60.236 1.00 22.97 291 ILE B C 1
ATOM 3108 O O . ILE B 1 170 ? 29.357 30.105 59.239 1.00 23.16 291 ILE B O 1
ATOM 3113 N N . ALA B 1 171 ? 29.746 30.962 61.284 1.00 22.72 292 ALA B N 1
ATOM 3114 C CA . ALA B 1 171 ? 31.135 30.492 61.343 1.00 23.27 292 ALA B CA 1
ATOM 3115 C C . ALA B 1 171 ? 31.395 29.698 62.621 1.00 23.90 292 ALA B C 1
ATOM 3116 O O . ALA B 1 171 ? 30.549 29.631 63.518 1.00 22.66 292 ALA B O 1
ATOM 3118 N N . ASP B 1 172 ? 32.583 29.098 62.675 1.00 25.37 293 ASP B N 1
ATOM 3119 C CA . ASP B 1 172 ? 33.072 28.314 63.821 1.00 25.20 293 ASP B CA 1
ATOM 3120 C C . ASP B 1 172 ? 32.299 27.036 64.093 1.00 24.99 293 ASP B C 1
ATOM 3121 O O . ASP B 1 172 ? 31.425 26.996 64.960 1.00 25.55 293 ASP B O 1
ATOM 3126 N N . PHE B 1 173 ? 32.702 25.966 63.418 1.00 24.92 294 PHE B N 1
ATOM 3127 C CA . PHE B 1 173 ? 32.080 24.667 63.598 1.00 26.50 294 PHE B CA 1
ATOM 3128 C C . PHE B 1 173 ? 32.849 23.773 64.582 1.00 27.24 294 PHE B C 1
ATOM 3129 O O . PHE B 1 173 ? 32.732 22.556 64.525 1.00 27.56 294 PHE B O 1
ATOM 3137 N N . GLY B 1 174 ? 33.559 24.391 65.531 1.00 27.47 295 GLY B N 1
ATOM 3138 C CA . GLY B 1 174 ? 34.425 23.676 66.466 1.00 27.60 295 GLY B CA 1
ATOM 3139 C C . GLY B 1 174 ? 33.728 22.817 67.488 1.00 28.21 295 GLY B C 1
ATOM 3140 O O . GLY B 1 174 ? 34.320 21.865 67.971 1.00 29.83 295 GLY B O 1
ATOM 3141 N N . VAL B 1 175 ? 32.483 23.146 67.837 1.00 29.63 296 VAL B N 1
ATOM 3142 C CA . VAL B 1 175 ? 31.679 22.311 68.739 1.00 29.48 296 VAL B CA 1
ATOM 3143 C C . VAL B 1 175 ? 30.443 21.715 68.045 1.00 29.91 296 VAL B C 1
ATOM 3144 O O . VAL B 1 175 ? 29.558 21.190 68.718 1.00 32.68 296 VAL B O 1
ATOM 3148 N N . SER B 1 176 ? 30.400 21.748 66.713 1.00 29.84 297 SER B N 1
ATOM 3149 C CA . SER B 1 176 ? 29.240 21.248 65.973 1.00 31.37 297 SER B CA 1
ATOM 3150 C C . SER B 1 176 ? 29.241 19.731 65.958 1.00 32.47 297 SER B C 1
ATOM 3151 O O . SER B 1 176 ? 30.300 19.120 66.115 1.00 32.10 297 SER B O 1
ATOM 3154 N N . ASN B 1 177 ? 28.059 19.128 65.807 1.00 33.49 298 ASN B N 1
ATOM 3155 C CA . ASN B 1 177 ? 27.933 17.659 65.740 1.00 34.92 298 ASN B CA 1
ATOM 3156 C C . ASN B 1 177 ? 27.117 17.232 64.523 1.00 35.00 298 ASN B C 1
ATOM 3157 O O . ASN B 1 177 ? 26.113 17.884 64.172 1.00 31.66 298 ASN B O 1
ATOM 3162 N N . GLN B 1 178 ? 27.581 16.163 63.863 1.00 33.64 299 GLN B N 1
ATOM 3163 C CA . GLN B 1 178 ? 26.839 15.521 62.785 1.00 34.36 299 GLN B CA 1
ATOM 3164 C C . GLN B 1 178 ? 25.872 14.538 63.427 1.00 36.95 299 GLN B C 1
ATOM 3165 O O . GLN B 1 178 ? 26.214 13.886 64.425 1.00 38.60 299 GLN B O 1
ATOM 3167 N N . PHE B 1 179 ? 24.659 14.448 62.891 1.00 36.28 300 PHE B N 1
ATOM 3168 C CA . PHE B 1 179 ? 23.664 13.485 63.392 1.00 36.54 300 PHE B CA 1
ATOM 3169 C C . PHE B 1 179 ? 23.030 12.639 62.275 1.00 37.06 300 PHE B C 1
ATOM 3170 O O . PHE B 1 179 ? 23.320 12.843 61.096 1.00 36.17 300 PHE B O 1
ATOM 3178 N N . GLU B 1 180 ? 22.221 11.662 62.679 1.00 40.17 301 GLU B N 1
ATOM 3179 C CA . GLU B 1 180 ? 21.417 10.827 61.777 1.00 44.40 301 GLU B CA 1
ATOM 3180 C C . GLU B 1 180 ? 19.955 10.926 62.169 1.00 45.40 301 GLU B C 1
ATOM 3181 O O . GLU B 1 180 ? 19.628 11.251 63.314 1.00 47.41 301 GLU B O 1
ATOM 3187 N N . GLY B 1 181 ? 19.074 10.650 61.217 1.00 45.21 302 GLY B N 1
ATOM 3188 C CA . GLY B 1 181 ? 17.642 10.777 61.451 1.00 45.25 302 GLY B CA 1
ATOM 3189 C C . GLY B 1 181 ? 17.217 12.231 61.554 1.00 44.69 302 GLY B C 1
ATOM 3190 O O . GLY B 1 181 ? 17.812 13.090 60.911 1.00 43.96 302 GLY B O 1
ATOM 3191 N N . ASN B 1 182 ? 16.205 12.497 62.383 1.00 45.71 303 ASN B N 1
ATOM 3192 C CA . ASN B 1 182 ? 15.539 13.803 62.448 1.00 45.62 303 ASN B CA 1
ATOM 3193 C C . ASN B 1 182 ? 16.245 14.848 63.308 1.00 42.54 303 ASN B C 1
ATOM 3194 O O . ASN B 1 182 ? 15.959 16.034 63.162 1.00 40.76 303 ASN B O 1
ATOM 3199 N N . ASP B 1 183 ? 17.119 14.421 64.221 1.00 38.27 304 ASP B N 1
ATOM 3200 C CA . ASP B 1 183 ? 17.713 15.331 65.207 1.00 36.73 304 ASP B CA 1
ATOM 3201 C C . ASP B 1 183 ? 18.917 14.686 65.897 1.00 37.56 304 ASP B C 1
ATOM 3202 O O . ASP B 1 183 ? 19.092 13.472 65.843 1.00 39.91 304 ASP B O 1
ATOM 3207 N N . ALA B 1 184 ? 19.744 15.515 66.526 1.00 38.25 305 ALA B N 1
ATOM 3208 C CA . ALA B 1 184 ? 20.846 15.049 67.357 1.00 39.68 305 ALA B CA 1
ATOM 3209 C C . ALA B 1 184 ? 20.342 14.832 68.775 1.00 40.31 305 ALA B C 1
ATOM 3210 O O . ALA B 1 184 ? 19.620 15.670 69.319 1.00 38.96 305 ALA B O 1
ATOM 3212 N N . GLN B 1 185 ? 20.704 13.692 69.355 1.00 41.51 306 GLN B N 1
ATOM 3213 C CA . GLN B 1 185 ? 20.433 13.400 70.760 1.00 43.02 306 GLN B CA 1
ATOM 3214 C C . GLN B 1 185 ? 21.762 13.598 71.462 1.00 41.49 306 GLN B C 1
ATOM 3215 O O . GLN B 1 185 ? 22.676 12.792 71.310 1.00 40.86 306 GLN B O 1
ATOM 3221 N N . LEU B 1 186 ? 21.870 14.704 72.189 1.00 41.83 307 LEU B N 1
ATOM 3222 C CA . LEU B 1 186 ? 23.127 15.163 72.773 1.00 41.85 307 LEU B CA 1
ATOM 3223 C C . LEU B 1 186 ? 23.036 14.981 74.267 1.00 40.76 307 LEU B C 1
ATOM 3224 O O . LEU B 1 186 ? 21.984 15.202 74.849 1.00 40.74 307 LEU B O 1
ATOM 3229 N N . SER B 1 187 ? 24.133 14.575 74.885 1.00 42.60 308 SER B N 1
ATOM 3230 C CA . SER B 1 187 ? 24.139 14.318 76.320 1.00 44.83 308 SER B CA 1
ATOM 3231 C C . SER B 1 187 ? 25.098 15.205 77.086 1.00 46.02 308 SER B C 1
A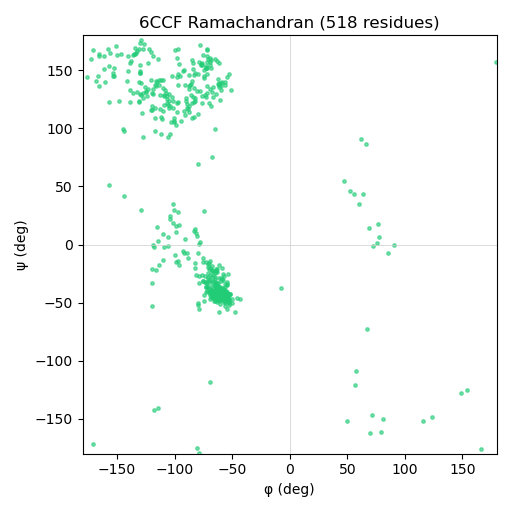TOM 3232 O O . SER B 1 187 ? 25.165 15.090 78.307 1.00 50.08 308 SER B O 1
ATOM 3235 N N . SER B 1 188 ? 25.816 16.100 76.403 1.00 47.58 309 SER B N 1
ATOM 3236 C CA . SER B 1 188 ? 26.785 16.978 77.082 1.00 49.98 309 SER B CA 1
ATOM 3237 C C . SER B 1 188 ? 26.801 18.407 76.536 1.00 50.57 309 SER B C 1
ATOM 3238 O O . SER B 1 188 ? 26.534 18.638 75.354 1.00 45.37 309 SER B O 1
ATOM 3241 N N . THR B 1 189 ? 27.122 19.346 77.431 1.00 52.63 310 THR B N 1
ATOM 3242 C CA . THR B 1 189 ? 27.180 20.770 77.125 1.00 52.60 310 THR B CA 1
ATOM 3243 C C . THR B 1 189 ? 28.389 21.079 76.252 1.00 51.70 310 THR B C 1
ATOM 3244 O O . THR B 1 189 ? 29.432 20.429 76.363 1.00 55.05 310 THR B O 1
ATOM 3246 N N . ALA B 1 190 ? 28.233 22.064 75.377 1.00 47.47 311 ALA B N 1
ATOM 3247 C CA . ALA B 1 190 ? 29.338 22.601 74.578 1.00 45.51 311 ALA B CA 1
ATOM 3248 C C . ALA B 1 190 ? 28.856 23.882 73.913 1.00 43.82 311 ALA B C 1
ATOM 3249 O O . ALA B 1 190 ? 27.704 23.964 73.466 1.00 48.72 311 ALA B O 1
ATOM 3251 N N . GLY B 1 191 ? 29.726 24.872 73.849 1.00 37.42 312 GLY B N 1
ATOM 3252 C CA . GLY B 1 191 ? 29.383 26.162 73.268 1.00 36.84 312 GLY B CA 1
ATOM 3253 C C . GLY B 1 191 ? 29.637 27.230 74.293 1.00 33.96 312 GLY B C 1
ATOM 3254 O O . GLY B 1 191 ? 30.524 27.085 75.116 1.00 35.35 312 GLY B O 1
ATOM 3255 N N . THR B 1 192 ? 28.848 28.291 74.248 1.00 30.81 313 THR B N 1
ATOM 3256 C CA . THR B 1 192 ? 29.042 29.451 75.120 1.00 29.40 313 THR B CA 1
ATOM 3257 C C . THR B 1 192 ? 27.905 29.463 76.123 1.00 29.57 313 THR B C 1
ATOM 3258 O O . THR B 1 192 ? 26.741 29.373 75.707 1.00 29.77 313 THR B O 1
ATOM 3262 N N . PRO B 1 193 ? 28.227 29.561 77.433 1.00 30.30 314 PRO B N 1
ATOM 3263 C CA . PRO B 1 193 ? 27.246 29.512 78.521 1.00 30.41 314 PRO B CA 1
ATOM 3264 C C . PRO B 1 193 ? 26.023 30.428 78.396 1.00 28.90 314 PRO B C 1
ATOM 3265 O O . PRO B 1 193 ? 24.899 29.975 78.612 1.00 29.28 314 PRO B O 1
ATOM 3269 N N . ALA B 1 194 ? 26.244 31.690 78.052 1.00 28.75 315 ALA B N 1
ATOM 3270 C CA . ALA B 1 194 ? 25.157 32.654 77.888 1.00 28.78 315 ALA B CA 1
ATOM 3271 C C . ALA B 1 194 ? 24.114 32.244 76.837 1.00 28.01 315 ALA B C 1
ATOM 3272 O O . ALA B 1 194 ? 22.965 32.677 76.926 1.00 28.63 315 ALA B O 1
ATOM 3274 N N . PHE B 1 195 ? 24.518 31.414 75.871 1.00 26.74 316 PHE B N 1
ATOM 3275 C CA . PHE B 1 195 ? 23.662 30.976 74.767 1.00 26.91 316 PHE B CA 1
ATOM 3276 C C . PHE B 1 195 ? 23.172 29.530 74.894 1.00 26.92 316 PHE B C 1
ATOM 3277 O O . PHE B 1 195 ? 22.516 29.015 73.989 1.00 25.57 316 PHE B O 1
ATOM 3285 N N . MET B 1 196 ? 23.457 28.891 76.027 1.00 27.73 317 MET B N 1
ATOM 3286 C CA . MET B 1 196 ? 23.033 27.525 76.256 1.00 28.42 317 MET B CA 1
ATOM 3287 C C . MET B 1 196 ? 21.599 27.490 76.767 1.00 27.16 317 MET B C 1
ATOM 3288 O O . MET B 1 196 ? 21.211 28.262 77.647 1.00 25.87 317 MET B O 1
ATOM 3293 N N . ALA B 1 197 ? 20.817 26.588 76.192 1.00 26.76 318 ALA B N 1
ATOM 3294 C CA . ALA B 1 197 ? 19.427 26.396 76.572 1.00 26.54 318 ALA B CA 1
ATOM 3295 C C . ALA B 1 197 ? 19.353 25.716 77.953 1.00 28.67 318 ALA B C 1
ATOM 3296 O O . ALA B 1 197 ? 20.287 24.979 78.315 1.00 27.63 318 ALA B O 1
ATOM 3298 N N . PRO B 1 198 ? 18.257 25.959 78.721 1.00 30.09 319 PRO B N 1
ATOM 3299 C CA . PRO B 1 198 ? 18.073 25.360 80.053 1.00 30.32 319 PRO B CA 1
ATOM 3300 C C . PRO B 1 198 ? 18.246 23.844 80.094 1.00 30.40 319 PRO B C 1
ATOM 3301 O O . PRO B 1 198 ? 18.894 23.327 81.008 1.00 30.92 319 PRO B O 1
ATOM 3305 N N . GLU B 1 199 ? 17.703 23.146 79.101 1.00 30.24 320 GLU B N 1
ATOM 3306 C CA . GLU B 1 199 ? 17.823 21.692 79.044 1.00 30.80 320 GLU B CA 1
ATOM 3307 C C . GLU B 1 199 ? 19.269 21.165 78.931 1.00 33.26 320 GLU B C 1
ATOM 3308 O O . GLU B 1 199 ? 19.557 20.067 79.405 1.00 34.22 320 GLU B O 1
ATOM 3314 N N . ALA B 1 200 ? 20.165 21.942 78.321 1.00 33.54 321 ALA B N 1
ATOM 3315 C CA . ALA B 1 200 ? 21.577 21.553 78.196 1.00 34.69 321 ALA B CA 1
ATOM 3316 C C . ALA B 1 200 ? 22.370 21.708 79.494 1.00 37.46 321 ALA B C 1
ATOM 3317 O O . ALA B 1 200 ? 23.507 21.238 79.577 1.00 38.53 321 ALA B O 1
ATOM 3319 N N . ILE B 1 201 ? 21.781 22.375 80.487 1.00 39.83 322 ILE B N 1
ATOM 3320 C CA . ILE B 1 201 ? 22.428 22.613 81.777 1.00 41.60 322 ILE B CA 1
ATOM 3321 C C . ILE B 1 201 ? 21.527 22.199 82.954 1.00 42.50 322 ILE B C 1
ATOM 3322 O O . ILE B 1 201 ? 21.611 22.775 84.041 1.00 43.09 322 ILE B O 1
ATOM 3327 N N . SER B 1 202 ? 20.674 21.199 82.741 1.00 44.85 323 SER B N 1
ATOM 3328 C CA . SER B 1 202 ? 19.881 20.634 83.825 1.00 51.77 323 SER B CA 1
ATOM 3329 C C . SER B 1 202 ? 20.768 19.702 84.648 1.00 56.15 323 SER B C 1
ATOM 3330 O O . SER B 1 202 ? 21.886 19.364 84.237 1.00 53.32 323 SER B O 1
ATOM 3333 N N . ASP B 1 203 ? 20.238 19.243 85.778 1.00 64.33 324 ASP B N 1
ATOM 3334 C CA . ASP B 1 203 ? 20.948 18.284 86.633 1.00 71.14 324 ASP B CA 1
ATOM 3335 C C . ASP B 1 203 ? 20.793 16.878 86.045 1.00 76.23 324 ASP B C 1
ATOM 3336 O O . ASP B 1 203 ? 20.108 16.026 86.611 1.00 77.16 324 ASP B O 1
ATOM 3341 N N . SER B 1 204 ? 21.434 16.656 84.893 1.00 83.40 325 SER B N 1
ATOM 3342 C CA . SER B 1 204 ? 21.296 15.422 84.115 1.00 84.66 325 SER B CA 1
ATOM 3343 C C . SER B 1 204 ? 19.818 15.036 83.896 1.00 89.11 325 SER B C 1
ATOM 3344 O O . SER B 1 204 ? 18.940 15.906 83.855 1.00 82.41 325 SER B O 1
ATOM 3346 N N . GLY B 1 205 ? 19.553 13.739 83.741 1.00 95.36 326 GLY B N 1
ATOM 3347 C CA . GLY B 1 205 ? 18.188 13.217 83.685 1.00 95.85 326 GLY B CA 1
ATOM 3348 C C . GLY B 1 205 ? 17.571 13.130 82.299 1.00 97.71 326 GLY B C 1
ATOM 3349 O O . GLY B 1 205 ? 16.424 12.688 82.172 1.00 107.90 326 GLY B O 1
ATOM 3350 N N . GLN B 1 206 ? 18.310 13.540 81.262 1.00 88.02 327 GLN B N 1
ATOM 3351 C CA . GLN B 1 206 ? 17.822 13.453 79.882 1.00 79.02 327 GLN B CA 1
ATOM 3352 C C . GLN B 1 206 ? 18.878 13.901 78.861 1.00 69.78 327 GLN B C 1
ATOM 3353 O O . GLN B 1 206 ? 19.666 14.816 79.119 1.00 62.47 327 GLN B O 1
ATOM 3355 N N . SER B 1 207 ? 18.893 13.234 77.709 1.00 61.49 328 SER B N 1
ATOM 3356 C CA . SER B 1 207 ? 19.579 13.751 76.529 1.00 56.63 328 SER B CA 1
ATOM 3357 C C . SER B 1 207 ? 18.604 14.712 75.845 1.00 50.46 328 SER B C 1
ATOM 3358 O O . SER B 1 207 ? 17.382 14.595 76.021 1.00 53.04 328 SER B O 1
ATOM 3361 N N . PHE B 1 208 ? 19.132 15.649 75.064 1.00 44.60 329 PHE B N 1
ATOM 3362 C CA . PHE B 1 208 ? 18.308 16.751 74.525 1.00 40.88 329 PHE B CA 1
ATOM 3363 C C . PHE B 1 208 ? 18.466 16.935 73.023 1.00 38.35 329 PHE B C 1
ATOM 3364 O O . PHE B 1 208 ? 19.486 16.560 72.449 1.00 37.89 329 PHE B O 1
ATOM 3372 N N . SER B 1 209 ? 17.426 17.499 72.407 1.00 36.47 330 SER B N 1
ATOM 3373 C CA . SER B 1 209 ? 17.430 17.907 70.993 1.00 34.71 330 SER B CA 1
ATOM 3374 C C . SER B 1 209 ? 18.491 18.967 70.669 1.00 33.74 330 SER B C 1
ATOM 3375 O O . SER B 1 209 ? 18.504 20.059 71.273 1.00 34.26 330 SER B O 1
ATOM 3378 N N . GLY B 1 210 ? 19.342 18.654 69.692 1.00 30.19 331 GLY B N 1
ATOM 3379 C CA . GLY B 1 210 ? 20.326 19.590 69.177 1.00 29.67 331 GLY B CA 1
ATOM 3380 C C . GLY B 1 210 ? 19.710 20.763 68.419 1.00 28.69 331 GLY B C 1
ATOM 3381 O O . GLY B 1 210 ? 20.159 21.892 68.552 1.00 26.73 331 GLY B O 1
ATOM 3382 N N . LYS B 1 211 ? 18.679 20.504 67.628 1.00 28.69 332 LYS B N 1
ATOM 3383 C CA . LYS B 1 211 ? 18.050 21.571 66.832 1.00 29.47 332 LYS B CA 1
ATOM 3384 C C . LYS B 1 211 ? 17.448 22.654 67.719 1.00 28.56 332 LYS B C 1
ATOM 3385 O O . LYS B 1 211 ? 17.674 23.840 67.503 1.00 29.16 332 LYS B O 1
ATOM 3391 N N . ALA B 1 212 ? 16.709 22.239 68.735 1.00 29.35 333 ALA B N 1
ATOM 3392 C CA . ALA B 1 212 ? 16.140 23.181 69.690 1.00 29.61 333 ALA B CA 1
ATOM 3393 C C . ALA B 1 212 ? 17.214 23.987 70.436 1.00 29.09 333 ALA B C 1
ATOM 3394 O O . ALA B 1 212 ? 17.004 25.168 70.704 1.00 28.22 333 ALA B O 1
ATOM 3396 N N . LEU B 1 213 ? 18.350 23.360 70.761 1.00 28.66 334 LEU B N 1
ATOM 3397 C CA . LEU B 1 213 ? 19.531 24.090 71.293 1.00 28.38 334 LEU B CA 1
ATOM 3398 C C . LEU B 1 213 ? 19.906 25.249 70.386 1.00 25.98 334 LEU B C 1
ATOM 3399 O O . LEU B 1 213 ? 20.168 26.368 70.840 1.00 27.05 334 LEU B O 1
ATOM 3404 N N . ASP B 1 214 ? 19.991 24.954 69.098 1.00 24.26 335 ASP B N 1
ATOM 3405 C CA . ASP B 1 214 ? 20.364 25.962 68.115 1.00 23.59 335 ASP B CA 1
ATOM 3406 C C . ASP B 1 214 ? 19.341 27.089 68.047 1.00 22.95 335 ASP B C 1
ATOM 3407 O O . ASP B 1 214 ? 19.721 28.255 67.932 1.00 23.17 335 ASP B O 1
ATOM 3412 N N . VAL B 1 215 ? 18.058 26.748 68.159 1.00 22.83 336 VAL B N 1
ATOM 3413 C CA . VAL B 1 215 ? 16.999 27.756 68.131 1.00 22.05 336 VAL B CA 1
ATOM 3414 C C . VAL B 1 215 ? 17.129 28.660 69.363 1.00 22.08 336 VAL B C 1
ATOM 3415 O O . VAL B 1 215 ? 17.049 29.874 69.239 1.00 19.76 336 VAL B O 1
ATOM 3419 N N . TRP B 1 216 ? 17.324 28.060 70.546 1.00 21.50 337 TRP B N 1
ATOM 3420 C CA . TRP B 1 216 ? 17.473 28.830 71.764 1.00 21.40 337 TRP B CA 1
ATOM 3421 C C . TRP B 1 216 ? 18.617 29.820 71.602 1.00 21.56 337 TRP B C 1
ATOM 3422 O O . TRP B 1 216 ? 18.475 30.994 71.927 1.00 22.10 337 TRP B O 1
ATOM 3433 N N . ALA B 1 217 ? 19.753 29.346 71.095 1.00 22.64 338 ALA B N 1
ATOM 3434 C CA . ALA B 1 217 ? 20.915 30.202 70.922 1.00 22.65 338 ALA B CA 1
ATOM 3435 C C . ALA B 1 217 ? 20.635 31.347 69.921 1.00 22.58 338 ALA B C 1
ATOM 3436 O O . ALA B 1 217 ? 21.074 32.474 70.112 1.00 22.25 338 ALA B O 1
ATOM 3438 N N . THR B 1 218 ? 19.916 31.043 68.851 1.00 22.19 339 THR B N 1
ATOM 3439 C CA . THR B 1 218 ? 19.511 32.074 67.905 1.00 22.20 339 THR B CA 1
ATOM 3440 C C . THR B 1 218 ? 18.575 33.092 68.576 1.00 22.30 339 THR B C 1
ATOM 3441 O O . THR B 1 218 ? 18.651 34.286 68.285 1.00 23.28 339 THR B O 1
ATOM 3445 N N . GLY B 1 219 ? 17.711 32.632 69.472 1.00 21.52 340 GLY B N 1
ATOM 3446 C CA . GLY B 1 219 ? 16.863 33.543 70.253 1.00 22.33 340 GLY B CA 1
ATOM 3447 C C . GLY B 1 219 ? 17.675 34.508 71.116 1.00 21.38 340 GLY B C 1
ATOM 3448 O O . GLY B 1 219 ? 17.401 35.724 71.170 1.00 20.18 340 GLY B O 1
ATOM 3449 N N . VAL B 1 220 ? 18.702 33.972 71.763 1.00 20.34 341 VAL B N 1
ATOM 3450 C CA . VAL B 1 220 ? 19.577 34.816 72.574 1.00 21.55 341 VAL B CA 1
ATOM 3451 C C . VAL B 1 220 ? 20.262 35.821 71.653 1.00 21.54 341 VAL B C 1
ATOM 3452 O O . VAL B 1 220 ? 20.382 36.989 71.981 1.00 20.99 341 VAL B O 1
ATOM 3456 N N . THR B 1 221 ? 20.674 35.335 70.488 1.00 21.59 342 THR B N 1
ATOM 3457 C CA . THR B 1 221 ? 21.355 36.133 69.493 1.00 22.15 342 THR B CA 1
ATOM 3458 C C . THR B 1 221 ? 20.458 37.292 69.004 1.00 21.81 342 THR B C 1
ATOM 3459 O O . THR B 1 221 ? 20.921 38.443 68.904 1.00 20.14 342 THR B O 1
ATOM 3463 N N . LEU B 1 222 ? 19.192 36.975 68.738 1.00 20.38 343 LEU B N 1
ATOM 3464 C CA . LEU B 1 222 ? 18.197 37.955 68.289 1.00 20.07 343 LEU B CA 1
ATOM 3465 C C . LEU B 1 222 ? 17.971 39.061 69.323 1.00 20.15 343 LEU B C 1
ATOM 3466 O O . LEU B 1 222 ? 17.855 40.233 68.995 1.00 19.04 343 LEU B O 1
ATOM 3471 N N . TYR B 1 223 ? 17.926 38.651 70.582 1.00 21.20 344 TYR B N 1
ATOM 3472 C CA . TYR B 1 223 ? 17.823 39.556 71.710 1.00 21.09 344 TYR B CA 1
ATOM 3473 C C . TYR B 1 223 ? 19.034 40.485 71.752 1.00 21.03 344 TYR B C 1
ATOM 3474 O O . TYR B 1 223 ? 18.875 41.680 71.927 1.00 21.30 344 TYR B O 1
ATOM 3483 N N . CYS B 1 224 ? 20.235 39.924 71.610 1.00 20.86 345 CYS B N 1
ATOM 3484 C CA . CYS B 1 224 ? 21.451 40.718 71.503 1.00 21.21 345 CYS B CA 1
ATOM 3485 C C . CYS B 1 224 ? 21.401 41.721 70.342 1.00 21.32 345 CYS B C 1
ATOM 3486 O O . CYS B 1 224 ? 21.782 42.881 70.509 1.00 21.31 345 CYS B O 1
ATOM 3489 N N . PHE B 1 225 ? 20.949 41.281 69.177 1.00 20.39 346 PHE B N 1
ATOM 3490 C CA . PHE B 1 225 ? 20.880 42.158 68.011 1.00 20.38 346 PHE B CA 1
ATOM 3491 C C . PHE B 1 225 ? 20.149 43.452 68.303 1.00 20.47 346 PHE B C 1
ATOM 3492 O O . PHE B 1 225 ? 20.601 44.497 67.885 1.00 22.11 346 PHE B O 1
ATOM 3500 N N . VAL B 1 226 ? 19.032 43.378 69.023 1.00 21.74 347 VAL B N 1
ATOM 3501 C CA . VAL B 1 226 ? 18.212 44.579 69.317 1.00 22.75 347 VAL B CA 1
ATOM 3502 C C . VAL B 1 226 ? 18.467 45.248 70.679 1.00 22.86 347 VAL B C 1
ATOM 3503 O O . VAL B 1 226 ? 18.094 46.392 70.857 1.00 21.65 347 VAL B O 1
ATOM 3507 N N . TYR B 1 227 ? 19.096 44.545 71.619 1.00 23.86 348 TYR B N 1
ATOM 3508 C CA . TYR B 1 227 ? 19.442 45.115 72.930 1.00 25.31 348 TYR B CA 1
ATOM 3509 C C . TYR B 1 227 ? 20.943 45.281 73.203 1.00 27.15 348 TYR B C 1
ATOM 3510 O O . TYR B 1 227 ? 21.319 46.036 74.095 1.00 28.24 348 TYR B O 1
ATOM 3519 N N . GLY B 1 228 ? 21.807 44.604 72.448 1.00 27.28 349 GLY B N 1
ATOM 3520 C CA . GLY B 1 228 ? 23.244 44.715 72.657 1.00 27.92 349 GLY B CA 1
ATOM 3521 C C . GLY B 1 228 ? 23.776 44.115 73.955 1.00 29.51 349 GLY B C 1
ATOM 3522 O O . GLY B 1 228 ? 24.912 44.396 74.340 1.00 28.22 349 GLY B O 1
ATOM 3523 N N . LYS B 1 229 ? 22.961 43.306 74.633 1.00 31.93 350 LYS B N 1
ATOM 3524 C CA . LYS B 1 229 ? 23.408 42.483 75.757 1.00 34.00 350 LYS B CA 1
ATOM 3525 C C . LYS B 1 229 ? 22.555 41.249 75.793 1.00 33.91 350 LYS B C 1
ATOM 3526 O O . LYS B 1 229 ? 21.471 41.210 75.189 1.00 31.88 350 LYS B O 1
ATOM 3532 N N . CYS B 1 230 ? 23.041 40.245 76.516 1.00 33.48 351 CYS B N 1
ATOM 3533 C CA . CYS B 1 230 ? 22.325 38.985 76.665 1.00 30.47 351 CYS B CA 1
ATOM 3534 C C . CYS B 1 230 ? 21.114 39.164 77.588 1.00 28.50 351 CYS B C 1
ATOM 3535 O O . CYS B 1 230 ? 21.088 40.107 78.387 1.00 27.43 351 CYS B O 1
ATOM 3538 N N . PRO B 1 231 ? 20.071 38.318 77.426 1.00 26.44 352 PRO B N 1
ATOM 3539 C CA . PRO B 1 231 ? 18.908 38.361 78.297 1.00 27.46 352 PRO B CA 1
ATOM 3540 C C . PRO B 1 231 ? 19.164 37.788 79.705 1.00 27.72 352 PRO B C 1
ATOM 3541 O O . PRO B 1 231 ? 18.484 38.189 80.638 1.00 28.15 352 PRO B O 1
ATOM 3545 N N . PHE B 1 232 ? 20.123 36.868 79.828 1.00 27.83 353 PHE B N 1
ATOM 3546 C CA . PHE B 1 232 ? 20.557 36.300 81.100 1.00 27.81 353 PHE B CA 1
ATOM 3547 C C . PHE B 1 232 ? 22.047 36.604 81.249 1.00 28.21 353 PHE B C 1
ATOM 3548 O O . PHE B 1 232 ? 22.852 36.132 80.439 1.00 27.69 353 PHE B O 1
ATOM 3556 N N . ILE B 1 233 ? 22.390 37.400 82.267 1.00 28.44 354 ILE B N 1
ATOM 3557 C CA . ILE B 1 233 ? 23.741 37.915 82.480 1.00 30.28 354 ILE B CA 1
ATOM 3558 C C . ILE B 1 233 ? 24.184 37.595 83.914 1.00 32.35 354 ILE B C 1
ATOM 3559 O O . ILE B 1 233 ? 23.444 37.820 84.871 1.00 33.89 354 ILE B O 1
ATOM 3564 N N . ASP B 1 234 ? 25.374 37.030 84.039 1.00 33.42 355 ASP B N 1
ATOM 3565 C CA . ASP B 1 234 ? 26.071 36.953 85.310 1.00 35.51 355 ASP B CA 1
ATOM 3566 C C . ASP B 1 234 ? 27.536 36.589 85.103 1.00 35.40 355 ASP B C 1
ATOM 3567 O O . ASP B 1 234 ? 27.864 35.691 84.331 1.00 34.56 355 ASP B O 1
ATOM 3572 N N . ASP B 1 235 ? 28.406 37.285 85.821 1.00 38.97 356 ASP B N 1
ATOM 3573 C CA . ASP B 1 235 ? 29.838 36.989 85.808 1.00 39.64 356 ASP B CA 1
ATOM 3574 C C . ASP B 1 235 ? 30.184 35.643 86.439 1.00 36.94 356 ASP B C 1
ATOM 3575 O O . ASP B 1 235 ? 31.241 35.105 86.143 1.00 37.59 356 ASP B O 1
ATOM 3580 N N . PHE B 1 236 ? 29.315 35.124 87.312 1.00 36.41 357 PHE B N 1
ATOM 3581 C CA . PHE B 1 236 ? 29.477 33.786 87.921 1.00 36.27 357 PHE B CA 1
ATOM 3582 C C . PHE B 1 236 ? 28.660 32.726 87.171 1.00 34.37 357 PHE B C 1
ATOM 3583 O O . PHE B 1 236 ? 27.432 32.844 87.068 1.00 32.73 357 PHE B O 1
ATOM 3591 N N . ILE B 1 237 ? 29.343 31.690 86.685 1.00 32.56 358 ILE B N 1
ATOM 3592 C CA . ILE B 1 237 ? 28.747 30.662 85.815 1.00 31.57 358 ILE B CA 1
ATOM 3593 C C . ILE B 1 237 ? 27.505 30.007 86.423 1.00 31.05 358 ILE B C 1
ATOM 3594 O O . ILE B 1 237 ? 26.516 29.810 85.721 1.00 29.32 358 ILE B O 1
ATOM 3599 N N . LEU B 1 238 ? 27.546 29.686 87.721 1.00 32.07 359 LEU B N 1
ATOM 3600 C CA . LEU B 1 238 ? 26.416 29.033 88.386 1.00 31.70 359 LEU B CA 1
ATOM 3601 C C . LEU B 1 238 ? 25.196 29.947 88.552 1.00 31.82 359 LEU B C 1
ATOM 3602 O O . LEU B 1 238 ? 24.051 29.474 88.518 1.00 34.20 359 LEU B O 1
ATOM 3607 N N . ALA B 1 239 ? 25.430 31.242 88.732 1.00 32.43 360 ALA B N 1
ATOM 3608 C CA . ALA B 1 239 ? 24.336 32.230 88.786 1.00 32.75 360 ALA B CA 1
ATOM 3609 C C . ALA B 1 239 ? 23.679 32.404 87.413 1.00 31.82 360 ALA B C 1
ATOM 3610 O O . ALA B 1 239 ? 22.452 32.406 87.298 1.00 32.79 360 ALA B O 1
ATOM 3612 N N . LEU B 1 240 ? 24.508 32.548 86.382 1.00 32.61 361 LEU B N 1
ATOM 3613 C CA . LEU B 1 240 ? 24.034 32.565 84.977 1.00 32.77 361 LEU B CA 1
ATOM 3614 C C . LEU B 1 240 ? 23.180 31.330 84.655 1.00 30.98 361 LEU B C 1
ATOM 3615 O O . LEU B 1 240 ? 22.101 31.462 84.066 1.00 28.07 361 LEU B O 1
ATOM 3620 N N . HIS B 1 241 ? 23.653 30.152 85.064 1.00 30.28 362 HIS B N 1
ATOM 3621 C CA . HIS B 1 241 ? 22.891 28.903 84.876 1.00 31.17 362 HIS B CA 1
ATOM 3622 C C . HIS B 1 241 ? 21.555 28.919 85.592 1.00 31.41 362 HIS B C 1
ATOM 3623 O O . HIS B 1 241 ? 20.554 28.457 85.043 1.00 31.24 362 HIS B O 1
ATOM 3630 N N . ARG B 1 242 ? 21.541 29.457 86.811 1.00 31.59 363 ARG B N 1
ATOM 3631 C CA . ARG B 1 242 ? 20.308 29.616 87.556 1.00 31.38 363 ARG B CA 1
ATOM 3632 C C . ARG B 1 242 ? 19.338 30.517 86.795 1.00 29.92 363 ARG B C 1
ATOM 3633 O O . ARG B 1 242 ? 18.186 30.155 86.600 1.00 30.39 363 ARG B O 1
ATOM 3641 N N . LYS B 1 243 ? 19.806 31.688 86.384 1.00 29.55 364 LYS B N 1
ATOM 3642 C CA . LYS B 1 243 ? 18.954 32.640 85.651 1.00 29.27 364 LYS B CA 1
ATOM 3643 C C . LYS B 1 243 ? 18.392 32.052 84.348 1.00 29.02 364 LYS B C 1
ATOM 3644 O O . LYS B 1 243 ? 17.203 32.180 84.076 1.00 29.57 364 LYS B O 1
ATOM 3650 N N . ILE B 1 244 ? 19.238 31.368 83.589 1.00 28.17 365 ILE B N 1
ATOM 3651 C CA . ILE B 1 244 ? 18.812 30.666 82.380 1.00 28.92 365 ILE B CA 1
ATOM 3652 C C . ILE B 1 244 ? 17.683 29.672 82.670 1.00 29.75 365 ILE B C 1
ATOM 3653 O O . ILE B 1 244 ? 16.715 29.609 81.910 1.00 29.99 365 ILE B O 1
ATOM 3658 N N . LYS B 1 245 ? 17.806 28.904 83.757 1.00 30.05 366 LYS B N 1
ATOM 3659 C CA . LYS B 1 245 ? 16.817 27.868 84.099 1.00 31.29 366 LYS B CA 1
ATOM 3660 C C . LYS B 1 245 ? 15.540 28.394 84.759 1.00 29.37 366 LYS B C 1
ATOM 3661 O O . LYS B 1 245 ? 14.502 27.779 84.626 1.00 26.63 366 LYS B O 1
ATOM 3667 N N . ASN B 1 246 ? 15.623 29.530 85.458 1.00 32.89 367 ASN B N 1
ATOM 3668 C CA . ASN B 1 246 ? 14.537 30.014 86.323 1.00 34.79 367 ASN B CA 1
ATOM 3669 C C . ASN B 1 246 ? 13.925 31.372 85.991 1.00 36.08 367 ASN B C 1
ATOM 3670 O O . ASN B 1 246 ? 12.741 31.564 86.223 1.00 38.95 367 ASN B O 1
ATOM 3675 N N . GLU B 1 247 ? 14.708 32.314 85.478 1.00 37.17 368 GLU B N 1
ATOM 3676 C CA . GLU B 1 247 ? 14.228 33.684 85.293 1.00 37.39 368 GLU B CA 1
ATOM 3677 C C . GLU B 1 247 ? 13.545 33.840 83.946 1.00 36.86 368 GLU B C 1
ATOM 3678 O O . GLU B 1 247 ? 14.055 33.345 82.941 1.00 32.53 368 GLU B O 1
ATOM 3684 N N . PRO B 1 248 ? 12.392 34.538 83.912 1.00 37.14 369 PRO B N 1
ATOM 3685 C CA . PRO B 1 248 ? 11.815 34.840 82.602 1.00 37.18 369 PRO B CA 1
ATOM 3686 C C . PRO B 1 248 ? 12.634 35.904 81.861 1.00 35.37 369 PRO B C 1
ATOM 3687 O O . PRO B 1 248 ? 13.361 36.698 82.481 1.00 34.92 369 PRO B O 1
ATOM 3691 N N . VAL B 1 249 ? 12.508 35.904 80.539 1.00 34.41 370 VAL B N 1
ATOM 3692 C CA . VAL B 1 249 ? 13.068 36.963 79.705 1.00 33.20 370 VAL B CA 1
ATOM 3693 C C . VAL B 1 249 ? 12.404 38.254 80.166 1.00 32.92 370 VAL B C 1
ATOM 3694 O O . VAL B 1 249 ? 11.184 38.284 80.362 1.00 31.28 370 VAL B O 1
ATOM 3698 N N . VAL B 1 250 ? 13.219 39.285 80.372 1.00 33.46 371 VAL B N 1
ATOM 3699 C CA . VAL B 1 250 ? 12.763 40.624 80.741 1.00 34.09 371 VAL B CA 1
ATOM 3700 C C . VAL B 1 250 ? 13.223 41.586 79.651 1.00 33.98 371 VAL B C 1
ATOM 3701 O O . VAL B 1 250 ? 14.432 41.757 79.439 1.00 31.78 371 VAL B O 1
ATOM 3705 N N . PHE B 1 251 ? 12.265 42.194 78.954 1.00 32.34 372 PHE B N 1
ATOM 3706 C CA . PHE B 1 251 ? 12.578 43.176 77.900 1.00 32.92 372 PHE B CA 1
ATOM 3707 C C . PHE B 1 251 ? 12.801 44.556 78.503 1.00 31.99 372 PHE B C 1
ATOM 3708 O O . PHE B 1 251 ? 11.949 45.039 79.233 1.00 31.78 372 PHE B O 1
ATOM 3716 N N . PRO B 1 252 ? 13.935 45.201 78.191 1.00 33.08 373 PRO B N 1
ATOM 3717 C CA . PRO B 1 252 ? 14.081 46.591 78.604 1.00 35.05 373 PRO B CA 1
ATOM 3718 C C . PRO B 1 252 ? 13.015 47.485 77.974 1.00 35.24 373 PRO B C 1
ATOM 3719 O O . PRO B 1 252 ? 12.468 47.140 76.928 1.00 34.10 373 PRO B O 1
ATOM 3723 N N . GLU B 1 253 ? 12.727 48.612 78.618 1.00 37.59 374 GLU B N 1
ATOM 3724 C CA . GLU B 1 253 ? 11.762 49.589 78.093 1.00 40.67 374 GLU B CA 1
ATOM 3725 C C . GLU B 1 253 ? 12.308 50.288 76.860 1.00 38.41 374 GLU B C 1
ATOM 3726 O O . GLU B 1 253 ? 11.570 50.531 75.915 1.00 40.35 374 GLU B O 1
ATOM 3732 N N . GLU B 1 254 ? 13.599 50.621 76.909 1.00 38.30 375 GLU B N 1
ATOM 3733 C CA . GLU B 1 254 ? 14.340 51.227 75.808 1.00 37.40 375 GLU B CA 1
ATOM 3734 C C . GLU B 1 254 ? 15.500 50.294 75.443 1.00 36.81 375 GLU B C 1
ATOM 3735 O O . GLU B 1 254 ? 16.077 49.668 76.329 1.00 35.71 375 GLU B O 1
ATOM 3737 N N . PRO B 1 255 ? 15.818 50.149 74.156 1.00 36.05 376 PRO B N 1
ATOM 3738 C CA . PRO B 1 255 ? 15.007 50.658 73.043 1.00 33.88 376 PRO B CA 1
ATOM 3739 C C . PRO B 1 255 ? 13.701 49.878 72.915 1.00 31.51 376 PRO B C 1
ATOM 3740 O O . PRO B 1 255 ? 13.582 48.773 73.443 1.00 32.68 376 PRO B O 1
ATOM 3744 N N . GLU B 1 256 ? 12.729 50.472 72.244 1.00 28.67 377 GLU B N 1
ATOM 3745 C CA . GLU B 1 256 ? 11.436 49.854 72.071 1.00 29.59 377 GLU B CA 1
ATOM 3746 C C . GLU B 1 256 ? 11.521 48.900 70.890 1.00 29.57 377 GLU B C 1
ATOM 3747 O O . GLU B 1 256 ? 12.252 49.157 69.944 1.00 29.07 377 GLU B O 1
ATOM 3750 N N . ILE B 1 257 ? 10.793 47.793 70.968 1.00 29.48 378 ILE B N 1
ATOM 3751 C CA . ILE B 1 257 ? 10.673 46.865 69.857 1.00 30.37 378 ILE B CA 1
ATOM 3752 C C . ILE B 1 257 ? 9.210 46.495 69.708 1.00 29.36 378 ILE B C 1
ATOM 3753 O O . ILE B 1 257 ? 8.436 46.693 70.625 1.00 29.22 378 ILE B O 1
ATOM 3758 N N . SER B 1 258 ? 8.855 45.928 68.566 1.00 29.34 379 SER B N 1
ATOM 3759 C CA . SER B 1 258 ? 7.474 45.551 68.291 1.00 29.45 379 SER B CA 1
ATOM 3760 C C . SER B 1 258 ? 7.018 44.376 69.156 1.00 31.74 379 SER B C 1
ATOM 3761 O O . SER B 1 258 ? 7.832 43.569 69.656 1.00 30.62 379 SER B O 1
ATOM 3764 N N . GLU B 1 259 ? 5.701 44.283 69.323 1.00 30.91 380 GLU B N 1
ATOM 3765 C CA . GLU B 1 259 ? 5.102 43.143 69.986 1.00 32.04 380 GLU B CA 1
ATOM 3766 C C . GLU B 1 259 ? 5.380 41.860 69.218 1.00 29.94 380 GLU B C 1
ATOM 3767 O O . GLU B 1 259 ? 5.537 40.800 69.829 1.00 28.02 380 GLU B O 1
ATOM 3773 N N . GLU B 1 260 ? 5.461 41.953 67.899 1.00 28.33 381 GLU B N 1
ATOM 3774 C CA . GLU B 1 260 ? 5.692 40.764 67.084 1.00 31.88 381 GLU B CA 1
ATOM 3775 C C . GLU B 1 260 ? 7.092 40.187 67.347 1.00 30.10 381 GLU B C 1
ATOM 3776 O O . GLU B 1 260 ? 7.245 38.972 67.455 1.00 28.22 381 GLU B O 1
ATOM 3782 N N . LEU B 1 261 ? 8.097 41.050 67.463 1.00 28.04 382 LEU B N 1
ATOM 3783 C CA . LEU B 1 261 ? 9.445 40.575 67.778 1.00 28.59 382 LEU B CA 1
ATOM 3784 C C . LEU B 1 261 ? 9.481 39.935 69.172 1.00 28.97 382 LEU B C 1
ATOM 3785 O O . LEU B 1 261 ? 10.070 38.862 69.352 1.00 29.94 382 LEU B O 1
ATOM 3790 N N . LYS B 1 262 ? 8.843 40.587 70.142 1.00 30.07 383 LYS B N 1
ATOM 3791 C CA . LYS B 1 262 ? 8.748 40.058 71.507 1.00 31.80 383 LYS B CA 1
ATOM 3792 C C . LYS B 1 262 ? 8.172 38.664 71.514 1.00 31.05 383 LYS B C 1
ATOM 3793 O O . LYS B 1 262 ? 8.728 37.746 72.141 1.00 31.63 383 LYS B O 1
ATOM 3799 N N . ASP B 1 263 ? 7.066 38.511 70.799 1.00 29.01 384 ASP B N 1
ATOM 3800 C CA . ASP B 1 263 ? 6.425 37.216 70.652 1.00 29.65 384 ASP B CA 1
ATOM 3801 C C . ASP B 1 263 ? 7.407 36.176 70.095 1.00 28.48 384 ASP B C 1
ATOM 3802 O O . ASP B 1 263 ? 7.519 35.085 70.645 1.00 30.38 384 ASP B O 1
ATOM 3807 N N . LEU B 1 264 ? 8.130 36.516 69.030 1.00 27.25 385 LEU B N 1
ATOM 3808 C CA . LEU B 1 264 ? 9.137 35.590 68.488 1.00 27.08 385 LEU B CA 1
ATOM 3809 C C . LEU B 1 264 ? 10.237 35.246 69.507 1.00 25.00 385 LEU B C 1
ATOM 3810 O O . LEU B 1 264 ? 10.620 34.084 69.639 1.00 23.49 385 LEU B O 1
ATOM 3815 N N . ILE B 1 265 ? 10.751 36.253 70.205 1.00 24.64 386 ILE B N 1
ATOM 3816 C CA . ILE B 1 265 ? 11.829 36.021 71.176 1.00 23.83 386 ILE B CA 1
ATOM 3817 C C . ILE B 1 265 ? 11.343 35.115 72.301 1.00 24.74 386 ILE B C 1
ATOM 3818 O O . ILE B 1 265 ? 12.023 34.159 72.659 1.00 24.27 386 ILE B O 1
ATOM 3823 N N . LEU B 1 266 ? 10.158 35.414 72.833 1.00 26.53 387 LEU B N 1
ATOM 3824 C CA . LEU B 1 266 ? 9.561 34.629 73.904 1.00 26.22 387 LEU B CA 1
ATOM 3825 C C . LEU B 1 266 ? 9.384 33.184 73.509 1.00 26.66 387 LEU B C 1
ATOM 3826 O O . LEU B 1 266 ? 9.642 32.282 74.326 1.00 28.38 387 LEU B O 1
ATOM 3831 N N . LYS B 1 267 ? 8.974 32.956 72.265 1.00 25.54 388 LYS B N 1
ATOM 3832 C CA . LYS B 1 267 ? 8.850 31.590 71.726 1.00 25.33 388 LYS B CA 1
ATOM 3833 C C . LYS B 1 267 ? 10.183 30.858 71.493 1.00 26.67 388 LYS B C 1
ATOM 3834 O O . LYS B 1 267 ? 10.277 29.655 71.773 1.00 26.87 388 LYS B O 1
ATOM 3840 N N . MET B 1 268 ? 11.182 31.565 70.962 1.00 25.38 389 MET B N 1
ATOM 3841 C CA . MET B 1 268 ? 12.526 31.009 70.798 1.00 25.09 389 MET B CA 1
ATOM 3842 C C . MET B 1 268 ? 13.192 30.764 72.144 1.00 24.46 389 MET B C 1
ATOM 3843 O O . MET B 1 268 ? 13.964 29.821 72.293 1.00 23.74 389 MET B O 1
ATOM 3848 N N . LEU B 1 269 ? 12.869 31.598 73.131 1.00 25.60 390 LEU B N 1
ATOM 3849 C CA . LEU B 1 269 ? 13.402 31.459 74.479 1.00 26.75 390 LEU B CA 1
ATOM 3850 C C . LEU B 1 269 ? 12.437 30.791 75.464 1.00 27.71 390 LEU B C 1
ATOM 3851 O O . LEU B 1 269 ? 12.475 31.053 76.678 1.00 29.23 390 LEU B O 1
ATOM 3856 N N . ASP B 1 270 ? 11.586 29.916 74.929 1.00 27.83 391 ASP B N 1
ATOM 3857 C CA . ASP B 1 270 ? 10.738 29.041 75.704 1.00 28.17 391 ASP B CA 1
ATOM 3858 C C . ASP B 1 270 ? 11.658 28.035 76.391 1.00 27.10 391 ASP B C 1
ATOM 3859 O O . ASP B 1 270 ? 12.347 27.275 75.718 1.00 27.55 391 ASP B O 1
ATOM 3864 N N . LYS B 1 271 ? 11.647 28.018 77.719 1.00 27.77 392 LYS B N 1
ATOM 3865 C CA . LYS B 1 271 ? 12.512 27.105 78.489 1.00 28.21 392 LYS B CA 1
ATOM 3866 C C . LYS B 1 271 ? 12.188 25.643 78.250 1.00 29.21 392 LYS B C 1
ATOM 3867 O O . LYS B 1 271 ? 13.048 24.795 78.445 1.00 29.47 392 LYS B O 1
ATOM 3873 N N . ASN B 1 272 ? 10.963 25.348 77.817 1.00 29.35 393 ASN B N 1
ATOM 3874 C CA . ASN B 1 272 ? 10.593 23.992 77.466 1.00 31.31 393 ASN B CA 1
ATOM 3875 C C . ASN B 1 272 ? 10.938 23.708 75.988 1.00 33.39 393 ASN B C 1
ATOM 3876 O O . ASN B 1 272 ? 10.322 24.289 75.073 1.00 34.56 393 ASN B O 1
ATOM 3881 N N . PRO B 1 273 ? 11.903 22.793 75.744 1.00 34.44 394 PRO B N 1
ATOM 3882 C CA . PRO B 1 273 ? 12.251 22.469 74.367 1.00 33.45 394 PRO B CA 1
ATOM 3883 C C . PRO B 1 273 ? 11.153 21.747 73.574 1.00 35.54 394 PRO B C 1
ATOM 3884 O O . PRO B 1 273 ? 11.210 21.738 72.344 1.00 33.05 394 PRO B O 1
ATOM 3888 N N . GLU B 1 274 ? 10.174 21.147 74.256 1.00 38.45 395 GLU B N 1
ATOM 3889 C CA . GLU B 1 274 ? 9.049 20.491 73.570 1.00 40.13 395 GLU B CA 1
ATOM 3890 C C . GLU B 1 274 ? 8.156 21.501 72.880 1.00 36.25 395 GLU B C 1
ATOM 3891 O O . GLU B 1 274 ? 7.664 21.240 71.782 1.00 34.48 395 GLU B O 1
ATOM 3897 N N . THR B 1 275 ? 7.938 22.639 73.536 1.00 34.01 396 THR B N 1
ATOM 3898 C CA . THR B 1 275 ? 7.033 23.665 73.034 1.00 33.28 396 THR B CA 1
ATOM 3899 C C . THR B 1 275 ? 7.733 24.831 72.338 1.00 31.18 396 THR B C 1
ATOM 3900 O O . THR B 1 275 ? 7.066 25.657 71.721 1.00 28.39 396 THR B O 1
ATOM 3904 N N . ARG B 1 276 ? 9.067 24.892 72.428 1.00 29.85 397 ARG B N 1
ATOM 3905 C CA . ARG B 1 276 ? 9.852 25.953 71.793 1.00 27.36 397 ARG B CA 1
ATOM 3906 C C . ARG B 1 276 ? 9.641 25.958 70.293 1.00 26.49 397 ARG B C 1
ATOM 3907 O O . ARG B 1 276 ? 9.631 24.915 69.658 1.00 25.97 397 ARG B O 1
ATOM 3915 N N . ILE B 1 277 ? 9.471 27.146 69.722 1.00 26.90 398 ILE B N 1
ATOM 3916 C CA . ILE B 1 277 ? 9.245 27.270 68.287 1.00 25.73 398 ILE B CA 1
ATOM 3917 C C . ILE B 1 277 ? 10.411 26.657 67.491 1.00 27.28 398 ILE B C 1
ATOM 3918 O O . ILE B 1 277 ? 11.579 26.758 67.886 1.00 27.17 398 ILE B O 1
ATOM 3923 N N . GLY B 1 278 ? 10.076 25.965 66.404 1.00 26.74 399 GLY B N 1
ATOM 3924 C CA . GLY B 1 278 ? 11.059 25.346 65.527 1.00 26.17 399 GLY B CA 1
ATOM 3925 C C . GLY B 1 278 ? 11.304 26.214 64.303 1.00 26.74 399 GLY B C 1
ATOM 3926 O O . GLY B 1 278 ? 10.555 27.155 64.040 1.00 25.14 399 GLY B O 1
ATOM 3927 N N . VAL B 1 279 ? 12.365 25.878 63.570 1.00 26.33 400 VAL B N 1
ATOM 3928 C CA . VAL B 1 279 ? 12.803 26.632 62.406 1.00 26.66 400 VAL B CA 1
ATOM 3929 C C . VAL B 1 279 ? 11.671 26.804 61.369 1.00 26.17 400 VAL B C 1
ATOM 3930 O O . VAL B 1 279 ? 11.488 27.893 60.860 1.00 26.39 400 VAL B O 1
ATOM 3934 N N . PRO B 1 280 ? 10.912 25.730 61.058 1.00 27.68 401 PRO B N 1
ATOM 3935 C CA . PRO B 1 280 ? 9.825 25.928 60.075 1.00 28.01 401 PRO B CA 1
ATOM 3936 C C . PRO B 1 280 ? 8.775 26.986 60.487 1.00 27.42 401 PRO B C 1
ATOM 3937 O O . PRO B 1 280 ? 8.372 27.790 59.647 1.00 27.84 401 PRO B O 1
ATOM 3941 N N . ASP B 1 281 ? 8.373 27.003 61.756 1.00 27.81 402 ASP B N 1
ATOM 3942 C CA . ASP B 1 281 ? 7.494 28.069 62.288 1.00 28.99 402 ASP B CA 1
ATOM 3943 C C . ASP B 1 281 ? 8.151 29.435 62.434 1.00 28.09 402 ASP B C 1
ATOM 3944 O O . ASP B 1 281 ? 7.438 30.442 62.367 1.00 26.15 402 ASP B O 1
ATOM 3949 N N . ILE B 1 282 ? 9.473 29.495 62.645 1.00 26.26 403 ILE B N 1
ATOM 3950 C CA . ILE B 1 282 ? 10.152 30.811 62.686 1.00 26.12 403 ILE B CA 1
ATOM 3951 C C . ILE B 1 282 ? 10.076 31.431 61.293 1.00 26.43 403 ILE B C 1
ATOM 3952 O O . ILE B 1 282 ? 9.763 32.614 61.154 1.00 25.74 403 ILE B O 1
ATOM 3957 N N . LYS B 1 283 ? 10.331 30.621 60.267 1.00 27.80 404 LYS B N 1
ATOM 3958 C CA . LYS B 1 283 ? 10.218 31.078 58.881 1.00 28.86 404 LYS B CA 1
ATOM 3959 C C . LYS B 1 283 ? 8.837 31.676 58.556 1.00 28.02 404 LYS B C 1
ATOM 3960 O O . LYS B 1 283 ? 8.742 32.623 57.776 1.00 29.37 404 LYS B O 1
ATOM 3966 N N . LEU B 1 284 ? 7.793 31.138 59.183 1.00 28.02 405 LEU B N 1
ATOM 3967 C CA . LEU B 1 284 ? 6.412 31.624 59.032 1.00 28.27 405 LEU B CA 1
ATOM 3968 C C . LEU B 1 284 ? 5.991 32.726 60.004 1.00 27.23 405 LEU B C 1
ATOM 3969 O O . LEU B 1 284 ? 4.901 33.290 59.852 1.00 26.49 405 LEU B O 1
ATOM 3974 N N . HIS B 1 285 ? 6.823 33.050 60.994 1.00 24.98 406 HIS B N 1
ATOM 3975 C CA . HIS B 1 285 ? 6.431 34.040 62.006 1.00 24.67 406 HIS B CA 1
ATOM 3976 C C . HIS B 1 285 ? 6.154 35.427 61.392 1.00 25.32 406 HIS B C 1
ATOM 3977 O O . HIS B 1 285 ? 6.900 35.853 60.505 1.00 24.90 406 HIS B O 1
ATOM 3984 N N . PRO B 1 286 ? 5.086 36.124 61.856 1.00 27.78 407 PRO B N 1
ATOM 3985 C CA . PRO B 1 286 ? 4.722 37.457 61.309 1.00 29.40 407 PRO B CA 1
ATOM 3986 C C . PRO B 1 286 ? 5.838 38.509 61.324 1.00 29.76 407 PRO B C 1
ATOM 3987 O O . PRO B 1 286 ? 5.963 39.289 60.369 1.00 27.41 407 PRO B O 1
ATOM 3991 N N . TRP B 1 287 ? 6.602 38.563 62.414 1.00 29.21 408 TRP B N 1
ATOM 3992 C CA . TRP B 1 287 ? 7.804 39.415 62.448 1.00 29.01 408 TRP B CA 1
ATOM 3993 C C . TRP B 1 287 ? 8.775 39.089 61.318 1.00 28.49 408 TRP B C 1
ATOM 3994 O O . TRP B 1 287 ? 9.285 40.001 60.684 1.00 29.48 408 TRP B O 1
ATOM 4005 N N . VAL B 1 288 ? 8.991 37.803 61.056 1.00 29.69 409 VAL B N 1
ATOM 4006 C CA . VAL B 1 288 ? 9.979 37.346 60.067 1.00 32.15 409 VAL B CA 1
ATOM 4007 C C . VAL B 1 288 ? 9.525 37.599 58.616 1.00 34.74 409 VAL B C 1
ATOM 4008 O O . VAL B 1 288 ? 10.358 37.897 57.754 1.00 37.57 409 VAL B O 1
ATOM 4012 N N . THR B 1 289 ? 8.222 37.515 58.358 1.00 35.33 410 THR B N 1
ATOM 4013 C CA . THR B 1 289 ? 7.691 37.618 57.005 1.00 36.75 410 THR B CA 1
ATOM 4014 C C . THR B 1 289 ? 7.327 39.064 56.583 1.00 40.40 410 THR B C 1
ATOM 4015 O O . THR B 1 289 ? 6.792 39.257 55.492 1.00 41.07 410 THR B O 1
ATOM 4019 N N . LYS B 1 290 ? 7.627 40.057 57.433 1.00 42.15 411 LYS B N 1
ATOM 4020 C CA . LYS B 1 290 ? 7.394 41.487 57.173 1.00 44.46 411 LYS B CA 1
ATOM 4021 C C . LYS B 1 290 ? 6.108 41.930 57.844 1.00 48.30 411 LYS B C 1
ATOM 4022 O O . LYS B 1 290 ? 6.148 42.676 58.828 1.00 52.90 411 LYS B O 1
#

Solvent-accessible surface area: 24957 Å² total; per-residue (Å²): 101,127,28,112,62,3,30,19,73,75,102,91,31,76,40,95,65,20,38,26,67,39,0,50,5,139,100,100,108,78,82,17,12,0,30,18,27,18,69,91,128,96,133,70,62,72,93,81,23,64,27,25,93,82,14,102,52,108,3,5,11,57,5,60,36,48,34,72,66,117,95,106,68,57,23,34,7,0,33,52,25,21,167,25,16,48,1,10,115,47,116,44,143,69,31,8,30,33,78,4,0,37,24,2,2,64,6,1,4,75,0,1,60,40,0,18,93,78,85,7,0,0,18,17,0,40,1,43,13,0,36,3,2,68,28,6,60,0,31,1,11,52,22,68,51,12,45,111,18,161,48,133,24,3,126,17,94,80,70,32,27,33,52,20,17,28,1,7,23,10,28,39,154,63,82,67,66,19,48,0,68,16,13,0,5,0,6,1,0,0,0,0,4,0,1,3,15,1,80,14,21,5,96,44,148,154,82,146,18,10,43,112,52,0,77,110,75,90,18,105,40,31,163,141,63,150,11,34,120,90,0,48,54,0,0,86,92,0,7,40,60,74,46,92,97,14,22,30,12,96,82,1,74,133,11,82,4,12,87,85,67,152,46,106,76,4,113,20,62,69,106,90,28,71,42,98,62,16,41,27,63,37,0,41,1,139,89,91,106,106,57,11,12,0,34,17,14,13,57,67,124,63,92,122,115,76,52,65,99,89,18,63,75,34,41,75,6,104,52,82,2,4,15,62,4,71,51,55,27,77,69,118,97,109,64,58,12,22,6,0,32,49,26,22,151,25,16,63,1,10,72,47,118,43,153,71,30,7,34,31,76,5,0,41,26,2,1,70,6,1,3,79,0,0,48,41,0,10,91,80,87,6,0,0,20,16,0,41,3,49,14,0,42,3,2,74,20,6,57,1,36,0,11,51,27,64,53,14,52,66,21,160,46,132,25,4,134,19,99,74,56,31,28,34,44,18,12,19,0,11,27,11,20,53,132,86,82,82,67,20,37,0,60,14,10,1,3,0,6,0,0,0,0,0,7,0,0,2,12,1,86,13,22,5,92,43,149,157,86,142,18,13,42,122,54,0,70,100,77,93,19,107,43,36,176,80,62,109,11,40,122,86,0,51,54,0,0,91,93,0,7,40,57,68,41,154,93,15,20,30,12,98,84,0,77,131,9,85,5,10,81,105

GO terms:
  GO:0005654 nucleoplasm (C, TAS)
  GO:0005829 cytosol (C, TAS)
  GO:0005515 protein binding (F, IPI)

Nearest PDB structures (foldseek):
  6ccf-assembly2_B  TM=1.004E+00  e=3.320E-55  Homo sapiens
  6ccf-assembly1_A  TM=9.964E-01  e=5.661E-52  Homo sapiens
  6cd6-assembly4_D  TM=9.722E-01  e=4.916E-48  Homo sapiens
  5uyj-assembly1_A  TM=9.731E-01  e=3.542E-42  Homo sapiens
  5yvc-assembly1_A  TM=9.621E-01  e=2.147E-41  Homo sapiens

Secondary structure (DSSP, 8-state):
-EETTEEEEEEEEE-SSEEEEEEEETTTTEEEEEEEEETTT--HHHHHHHHHHH---TTB--EEEEEE-TTSSEEEEEEE--TT-BS--SS-SS---HHHHHHHHHHHHHHHHHHHHTTEE-S---GGGEEEPTTS-EEE---TT-EE-STTS-EE-S--S-GGG--HHHHS--SS-EEHHHHHHHHHHHHHHHHHHSS-SS--SSHHHHHHHHHHPPP---SSS---HHHHHHHHHHT-S-TTTSPPHHHHHHSHHHH-/-EETTEEEEEEEEE-SSEEEEEEEETTTTEEEEEEEEEHHHHH--HHHHHHHHHHT---TTB--EEEEEE-TTSSEEEEEEE--TT-BS--SS-SS---HHHHHHHHHHHHHHHHHHHHTTEE-S---GGGEEE-TTS-EEE---TT-EE--TTS-EE-S--S-GGG--GGGGSSSS--EEHHHHHHHHHHHHHHHHHHSS-SS--SSHHHHHHHHHHPPP---SSS---HHHHHHHHHHT-S-TTTSPPHHHHHH-TTTT-

Organism: Homo sapiens (NCBI:txid9606)

Radius of gyration: 25.49 Å; Cα contacts (8 Å, |Δi|>4): 972; chains: 2; bounding box: 51×71×61 Å

InterPro domains:
  IPR000719 Protein kinase domain [PF00069] (128-409)
  IPR000719 Protein kinase domain [PS50011] (128-409)
  IPR000719 Protein kinase domain [SM00220] (128-409)
  IPR008271 Serine/threonine-protein kinase, active site [PS00108] (271-283)
  IPR011009 Protein kinase-like domain superfamily [SSF56112] (116-450)
  IPR017441 Protein kinase, ATP binding site [PS00107] (134-157)